Protein AF-A0A1I6HK24-F1 (afdb_monomer_lite)

InterPro domains:
  IPR002372 Pyrrolo-quinoline quinone repeat domain [PF13360] (393-493)
  IPR002711 HNH endonuclease [PF01844] (60-104)
  IPR003615 HNH nuclease [SM00507] (47-101)
  IPR003615 HNH nuclease [cd00085] (49-104)
  IPR011047 Quinoprotein alcohol dehydrogenase-like superfamily [SSF50998] (339-659)
  IPR015943 WD40/YVTN repeat-like-containing domain superfamily [G3DSA:2.130.10.10] (363-696)

Structure (mmCIF, N/CA/C/O backbone):
data_AF-A0A1I6HK24-F1
#
_entry.id   AF-A0A1I6HK24-F1
#
loop_
_atom_site.group_PDB
_atom_site.id
_atom_site.type_symbol
_atom_site.label_atom_id
_atom_site.label_alt_id
_atom_site.label_comp_id
_atom_site.label_asym_id
_atom_site.label_entity_id
_atom_site.label_seq_id
_atom_site.pdbx_PDB_ins_code
_atom_site.Cartn_x
_atom_site.Cartn_y
_atom_site.Cartn_z
_atom_site.occupancy
_atom_site.B_iso_or_equiv
_atom_site.auth_seq_id
_atom_site.auth_comp_id
_atom_site.auth_asym_id
_atom_site.auth_atom_id
_atom_site.pdbx_PDB_model_num
ATOM 1 N N . MET A 1 1 ? 32.556 13.280 15.235 1.00 38.75 1 MET A N 1
ATOM 2 C CA . MET A 1 1 ? 32.921 13.096 13.817 1.00 38.75 1 MET A CA 1
ATOM 3 C C . MET A 1 1 ? 31.851 12.206 13.215 1.00 38.75 1 MET A C 1
ATOM 5 O O . MET A 1 1 ? 32.001 10.995 13.253 1.00 38.75 1 MET A O 1
ATOM 9 N N . SER A 1 2 ? 30.730 12.803 12.807 1.00 41.81 2 SER A N 1
ATOM 10 C CA . SER A 1 2 ? 29.694 12.117 12.034 1.00 41.81 2 SER A CA 1
ATOM 11 C C . SER A 1 2 ? 29.992 12.469 10.587 1.00 41.81 2 SER A C 1
ATOM 13 O O . SER A 1 2 ? 29.823 13.620 10.203 1.00 41.81 2 SER A O 1
ATOM 15 N N . SER A 1 3 ? 30.622 11.558 9.852 1.00 41.31 3 SER A N 1
ATOM 16 C CA . SER A 1 3 ? 30.667 11.678 8.400 1.00 41.31 3 SER A CA 1
ATOM 17 C C . SER A 1 3 ? 29.334 11.144 7.905 1.00 41.31 3 SER A C 1
ATOM 19 O O . SER A 1 3 ? 29.096 9.944 8.071 1.00 41.31 3 SER A O 1
ATOM 21 N N . ASP A 1 4 ? 28.499 12.011 7.343 1.00 44.56 4 ASP A N 1
ATOM 22 C CA . ASP A 1 4 ? 27.386 11.606 6.490 1.00 44.56 4 ASP A CA 1
ATOM 23 C C . ASP A 1 4 ? 27.971 10.748 5.370 1.00 44.56 4 ASP A C 1
ATOM 25 O O . ASP A 1 4 ? 28.562 11.240 4.410 1.00 44.56 4 ASP A O 1
ATOM 29 N N . LYS A 1 5 ? 27.937 9.430 5.564 1.00 54.53 5 LYS A N 1
ATOM 30 C CA . LYS A 1 5 ? 28.181 8.491 4.483 1.00 54.53 5 LYS A CA 1
ATOM 31 C C . LYS A 1 5 ? 26.878 8.456 3.715 1.00 54.53 5 LYS A C 1
ATOM 33 O O . LYS A 1 5 ? 25.937 7.799 4.152 1.00 54.53 5 LYS A O 1
ATOM 38 N N . THR A 1 6 ? 26.834 9.195 2.614 1.00 63.22 6 THR A N 1
ATOM 39 C CA . THR A 1 6 ? 25.841 8.982 1.567 1.00 63.22 6 THR A CA 1
ATOM 40 C C . THR A 1 6 ? 25.794 7.482 1.279 1.00 63.22 6 THR A C 1
ATOM 42 O O . THR A 1 6 ? 26.820 6.852 1.010 1.00 63.22 6 THR A O 1
ATOM 45 N N . THR A 1 7 ? 24.629 6.872 1.474 1.00 72.50 7 THR A N 1
ATOM 46 C CA . THR A 1 7 ? 24.401 5.469 1.130 1.00 72.50 7 THR A CA 1
ATOM 47 C C . THR A 1 7 ? 24.566 5.332 -0.375 1.00 72.50 7 THR A C 1
ATOM 49 O O . THR A 1 7 ? 23.812 5.965 -1.109 1.00 72.50 7 THR A O 1
ATOM 52 N N . SER A 1 8 ? 25.547 4.543 -0.824 1.00 82.69 8 SER A N 1
ATOM 53 C CA . SER A 1 8 ? 25.765 4.307 -2.252 1.00 82.69 8 SER A CA 1
ATOM 54 C C . SER A 1 8 ? 24.477 3.806 -2.901 1.00 82.69 8 SER A C 1
ATOM 56 O O . SER A 1 8 ? 23.829 2.888 -2.376 1.00 82.69 8 SER A O 1
ATOM 58 N N . THR A 1 9 ? 24.125 4.395 -4.037 1.00 83.06 9 THR A N 1
ATOM 59 C CA . THR A 1 9 ? 22.970 3.987 -4.838 1.00 83.06 9 THR A CA 1
ATOM 60 C C . THR A 1 9 ? 23.156 2.559 -5.351 1.00 83.06 9 THR A C 1
ATOM 62 O O . THR A 1 9 ? 24.276 2.056 -5.481 1.00 83.06 9 THR A O 1
ATOM 65 N N . THR A 1 10 ? 22.055 1.889 -5.693 1.00 84.75 10 THR A N 1
ATOM 66 C CA . THR A 1 10 ? 22.100 0.548 -6.292 1.00 84.75 10 THR A CA 1
ATOM 67 C C . THR A 1 10 ? 22.996 0.515 -7.533 1.00 84.75 10 THR A C 1
ATOM 69 O O . THR A 1 10 ? 23.810 -0.394 -7.676 1.00 84.75 10 THR A O 1
ATOM 72 N N . ARG A 1 11 ? 22.910 1.536 -8.396 1.00 82.81 11 ARG A N 1
ATOM 73 C CA . ARG A 1 11 ? 23.740 1.664 -9.602 1.00 82.81 11 ARG A CA 1
ATOM 74 C C . ARG A 1 11 ? 25.231 1.732 -9.277 1.00 82.81 11 ARG A C 1
ATOM 76 O O . ARG A 1 11 ? 26.012 0.979 -9.855 1.00 82.81 11 ARG A O 1
ATOM 83 N N . GLU A 1 12 ? 25.617 2.575 -8.320 1.00 90.19 12 GLU A N 1
ATOM 84 C CA . GLU A 1 12 ? 27.010 2.666 -7.870 1.00 90.19 12 GLU A CA 1
ATOM 85 C C . GLU A 1 12 ? 27.517 1.320 -7.343 1.00 90.19 12 GLU A C 1
ATOM 87 O O . GLU A 1 12 ? 28.679 0.980 -7.556 1.00 90.19 12 GLU A O 1
ATOM 92 N N . MET A 1 13 ? 26.653 0.522 -6.706 1.00 95.38 13 MET A N 1
ATOM 93 C CA . MET A 1 13 ? 27.014 -0.823 -6.257 1.00 95.38 13 MET A CA 1
ATOM 94 C C . MET A 1 13 ? 27.234 -1.801 -7.415 1.00 95.38 13 MET A C 1
ATOM 96 O O . MET A 1 13 ? 28.212 -2.548 -7.376 1.00 95.38 13 MET A O 1
ATOM 100 N N . TYR A 1 14 ? 26.399 -1.777 -8.461 1.00 94.81 14 TYR A N 1
ATOM 101 C CA . TYR A 1 14 ? 26.640 -2.583 -9.667 1.00 94.81 14 TYR A CA 1
ATOM 102 C C . TYR A 1 14 ? 27.992 -2.249 -10.302 1.00 94.81 14 TYR A C 1
ATOM 104 O O . TYR A 1 14 ? 28.793 -3.147 -10.564 1.00 94.81 14 TYR A O 1
ATOM 112 N N . GLU A 1 15 ? 28.269 -0.959 -10.500 1.00 95.44 15 GLU A N 1
ATOM 113 C CA . GLU A 1 15 ? 29.504 -0.486 -11.129 1.00 95.44 15 GLU A CA 1
ATOM 114 C C . GLU A 1 15 ? 30.736 -0.802 -10.270 1.00 95.44 15 GLU A C 1
ATOM 116 O O . GLU A 1 15 ? 31.732 -1.332 -10.769 1.00 95.44 15 GLU A O 1
ATOM 121 N N . LYS A 1 16 ? 30.663 -0.534 -8.962 1.00 96.75 16 LYS A N 1
ATOM 122 C CA . LYS A 1 16 ? 31.765 -0.752 -8.018 1.00 96.75 16 LYS A CA 1
ATOM 123 C C . LYS A 1 16 ? 32.178 -2.219 -7.915 1.00 96.75 16 LYS A C 1
ATOM 125 O O . LYS A 1 16 ? 33.372 -2.501 -7.809 1.00 96.75 16 LYS A O 1
ATOM 130 N N . TYR A 1 17 ? 31.209 -3.129 -7.910 1.00 97.31 17 TYR A N 1
ATOM 131 C CA . TYR A 1 17 ? 31.448 -4.564 -7.759 1.00 97.31 17 TYR A CA 1
ATOM 132 C C . TYR A 1 17 ? 31.538 -5.308 -9.098 1.00 97.31 17 TYR A C 1
ATOM 134 O O . TYR A 1 17 ? 31.796 -6.507 -9.105 1.00 97.31 17 TYR A O 1
ATOM 142 N N . GLY A 1 18 ? 31.371 -4.616 -10.232 1.00 97.56 18 GLY A N 1
ATOM 143 C CA . GLY A 1 18 ? 31.425 -5.231 -11.560 1.00 97.56 18 GLY A CA 1
ATOM 144 C C . GLY A 1 18 ? 30.325 -6.271 -11.787 1.00 97.56 18 GLY A C 1
ATOM 145 O O . GLY A 1 18 ? 30.559 -7.262 -12.477 1.00 97.56 18 GLY A O 1
ATOM 146 N N . ILE A 1 19 ? 29.153 -6.062 -11.182 1.00 97.94 19 ILE A N 1
ATOM 147 C CA . ILE A 1 19 ? 28.015 -6.982 -11.258 1.00 97.94 19 ILE A CA 1
ATOM 148 C C . ILE A 1 19 ? 27.370 -6.858 -12.639 1.00 97.94 19 ILE A C 1
ATOM 150 O O . ILE A 1 19 ? 27.047 -5.759 -13.094 1.00 97.94 19 ILE A O 1
ATOM 154 N N . ASP A 1 20 ? 27.161 -7.988 -13.308 1.00 97.31 20 ASP A N 1
ATOM 155 C CA . ASP A 1 20 ? 26.612 -8.021 -14.661 1.00 97.31 20 ASP A CA 1
ATOM 156 C C . ASP A 1 20 ? 25.086 -8.150 -14.601 1.00 97.31 20 ASP A C 1
ATOM 158 O O . ASP A 1 20 ? 24.536 -9.216 -14.303 1.00 97.31 20 ASP A O 1
ATOM 162 N N . ARG A 1 21 ? 24.396 -7.044 -14.906 1.00 94.44 21 ARG A N 1
ATOM 163 C CA . ARG A 1 21 ? 22.928 -6.933 -14.859 1.00 94.44 21 ARG A CA 1
ATOM 164 C C . ARG A 1 21 ? 22.213 -7.953 -15.734 1.00 94.44 21 ARG A C 1
ATOM 166 O O . ARG A 1 21 ? 21.076 -8.307 -15.437 1.00 94.44 21 ARG A O 1
ATOM 173 N N . LYS A 1 22 ? 22.867 -8.515 -16.758 1.00 94.69 22 LYS A N 1
ATOM 174 C CA . LYS A 1 22 ? 22.241 -9.571 -17.566 1.00 94.69 22 LYS A CA 1
ATOM 175 C C . LYS A 1 22 ? 21.863 -10.791 -16.724 1.00 94.69 22 LYS A C 1
ATOM 177 O O . LYS A 1 22 ? 20.957 -11.520 -17.103 1.00 94.69 22 LYS A O 1
ATOM 182 N N . TYR A 1 23 ? 22.531 -11.023 -15.593 1.00 97.25 23 TYR A N 1
ATOM 183 C CA . TYR A 1 23 ? 22.216 -12.129 -14.691 1.00 97.25 23 TYR A CA 1
ATOM 184 C C . TYR A 1 23 ? 21.191 -11.776 -13.606 1.00 97.25 23 TYR A C 1
ATOM 186 O O . TYR A 1 23 ? 20.927 -12.603 -12.735 1.00 97.25 23 TYR A O 1
ATOM 194 N N . ASP A 1 24 ? 20.591 -10.582 -13.652 1.00 93.81 24 ASP A N 1
ATOM 195 C CA . ASP A 1 24 ? 19.497 -10.209 -12.752 1.00 93.81 24 ASP A CA 1
ATOM 196 C C . ASP A 1 24 ? 18.266 -11.079 -13.016 1.00 93.81 24 ASP A C 1
ATOM 198 O O . ASP A 1 24 ? 17.613 -11.537 -12.079 1.00 93.81 24 ASP A O 1
ATOM 202 N N . HIS A 1 25 ? 17.976 -11.379 -14.283 1.00 90.88 25 HIS A N 1
ATOM 203 C CA . HIS A 1 25 ? 16.864 -12.251 -14.630 1.00 90.88 25 HIS A CA 1
ATOM 204 C C . HIS A 1 25 ? 17.245 -13.737 -14.455 1.00 90.88 25 HIS A C 1
ATOM 206 O O . HIS A 1 25 ? 18.219 -14.186 -15.071 1.00 90.88 25 HIS A O 1
ATOM 212 N N . PRO A 1 26 ? 16.477 -14.543 -13.689 1.00 92.94 26 PRO A N 1
ATOM 213 C CA . PRO A 1 26 ? 16.811 -15.947 -13.423 1.00 92.94 26 PRO A CA 1
ATOM 214 C C . PRO A 1 26 ? 16.977 -16.814 -14.678 1.00 92.94 26 PRO A C 1
ATOM 216 O O . PRO A 1 26 ? 17.779 -17.740 -14.678 1.00 92.94 26 PRO A O 1
ATOM 219 N N . SER A 1 27 ? 16.283 -16.501 -15.780 1.00 91.88 27 SER A N 1
ATOM 220 C CA . SER A 1 27 ? 16.412 -17.247 -17.048 1.00 91.88 27 SER A CA 1
ATOM 221 C C . SER A 1 27 ? 17.799 -17.161 -17.692 1.00 91.88 27 SER A C 1
ATOM 223 O O . SER A 1 27 ? 18.120 -17.972 -18.556 1.00 91.88 27 SER A O 1
ATOM 225 N N . ASN A 1 28 ? 18.607 -16.170 -17.310 1.00 94.19 28 ASN A N 1
ATOM 226 C CA . ASN A 1 28 ? 19.962 -15.980 -17.831 1.00 94.19 28 ASN A CA 1
ATOM 227 C C . ASN A 1 28 ? 21.007 -16.743 -16.999 1.00 94.19 28 ASN A C 1
ATOM 229 O O . ASN A 1 28 ? 22.201 -16.744 -17.325 1.00 94.19 28 ASN A O 1
ATOM 233 N N . VAL A 1 29 ? 20.551 -17.416 -15.941 1.00 95.62 29 VAL A N 1
ATOM 234 C CA . VAL A 1 29 ? 21.334 -18.320 -15.110 1.00 95.62 29 VAL A CA 1
ATOM 235 C C . VAL A 1 29 ? 21.006 -19.758 -15.516 1.00 95.62 29 VAL A C 1
ATOM 237 O O . VAL A 1 29 ? 19.861 -20.193 -15.556 1.00 95.62 29 VAL A O 1
ATOM 240 N N . SER A 1 30 ? 22.045 -20.507 -15.840 1.00 95.75 30 SER A N 1
ATOM 241 C CA . SER A 1 30 ? 22.017 -21.909 -16.244 1.00 95.75 30 SER A CA 1
ATOM 242 C C . SER A 1 30 ? 22.919 -22.722 -15.321 1.00 95.75 30 SER A C 1
ATOM 244 O O . SER A 1 30 ? 23.718 -22.174 -14.560 1.00 95.75 30 SER A O 1
ATOM 246 N N . GLU A 1 31 ? 22.828 -24.047 -15.392 1.00 96.81 31 GLU A N 1
ATOM 247 C CA . GLU A 1 31 ? 23.709 -24.926 -14.620 1.00 96.81 31 GLU A CA 1
ATOM 248 C C . GLU A 1 31 ? 25.193 -24.614 -14.895 1.00 96.81 31 GLU A C 1
ATOM 250 O O . GLU A 1 31 ? 25.964 -24.442 -13.953 1.00 96.81 31 GLU A O 1
ATOM 255 N N . GLU A 1 32 ? 25.566 -24.407 -16.164 1.00 96.44 32 GLU A N 1
ATOM 256 C CA . GLU A 1 32 ? 26.952 -24.190 -16.611 1.00 96.44 32 GLU A CA 1
ATOM 257 C C . GLU A 1 32 ? 27.569 -22.859 -16.156 1.00 96.44 32 GLU A C 1
ATOM 259 O O . GLU A 1 32 ? 28.786 -22.776 -15.983 1.00 96.44 32 GLU A O 1
ATOM 264 N N . ASN A 1 33 ? 26.756 -21.816 -15.967 1.00 95.12 33 ASN A N 1
ATOM 265 C CA . ASN A 1 33 ? 27.219 -20.470 -15.606 1.00 95.12 33 ASN A CA 1
ATOM 266 C C . ASN A 1 33 ? 26.710 -20.003 -14.235 1.00 95.12 33 ASN A C 1
ATOM 268 O O . ASN A 1 33 ? 26.765 -18.814 -13.946 1.00 95.12 33 ASN A O 1
ATOM 272 N N . SER A 1 34 ? 26.223 -20.909 -13.390 1.00 96.19 34 SER A N 1
ATOM 273 C CA . SER A 1 34 ? 25.788 -20.574 -12.032 1.00 96.19 34 SER A CA 1
ATOM 274 C C . SER A 1 34 ? 26.918 -20.711 -11.012 1.00 96.19 34 SER A C 1
ATOM 276 O O . SER A 1 34 ? 27.786 -21.574 -11.144 1.00 96.19 34 SER A O 1
ATOM 278 N N . HIS A 1 35 ? 26.887 -19.910 -9.944 1.00 95.44 35 HIS A N 1
ATOM 279 C CA . HIS A 1 35 ? 27.933 -19.905 -8.912 1.00 95.44 35 HIS A CA 1
ATOM 280 C C . HIS A 1 35 ? 28.159 -21.279 -8.254 1.00 95.44 35 HIS A C 1
ATOM 282 O O . HIS A 1 35 ? 29.291 -21.642 -7.944 1.00 95.44 35 HIS A O 1
ATOM 288 N N . PHE A 1 36 ? 27.085 -22.055 -8.064 1.00 93.81 36 PHE A N 1
ATOM 289 C CA . PHE A 1 36 ? 27.128 -23.388 -7.447 1.00 93.81 36 PHE A CA 1
ATOM 290 C C . PHE A 1 36 ? 26.954 -24.545 -8.443 1.00 93.81 36 PHE A C 1
ATOM 292 O O . PHE A 1 36 ? 26.869 -25.695 -8.015 1.00 93.81 36 PHE A O 1
ATOM 299 N N . GLY A 1 37 ? 26.876 -24.271 -9.748 1.00 94.50 37 GLY A N 1
ATOM 300 C CA . GLY A 1 37 ? 26.652 -25.307 -10.760 1.00 94.50 37 GLY A CA 1
ATOM 301 C C . GLY A 1 37 ? 25.265 -25.962 -10.694 1.00 94.50 37 GLY A C 1
ATOM 302 O O . GLY A 1 37 ? 25.154 -27.150 -10.960 1.00 94.50 37 GLY A O 1
ATOM 303 N N . ASN A 1 38 ? 24.227 -25.236 -10.265 1.00 94.12 38 ASN A N 1
ATOM 304 C CA . ASN A 1 38 ? 22.855 -25.745 -10.104 1.00 94.12 38 ASN A CA 1
ATOM 305 C C . ASN A 1 38 ? 21.768 -24.863 -10.750 1.00 94.12 38 ASN A C 1
ATOM 307 O O . ASN A 1 38 ? 20.586 -25.138 -10.571 1.00 94.12 38 ASN A O 1
ATOM 311 N N . GLY A 1 39 ? 22.150 -23.792 -11.452 1.00 92.94 39 GLY A N 1
ATOM 312 C CA . GLY A 1 39 ? 21.228 -22.880 -12.137 1.00 92.94 39 GLY A CA 1
ATOM 313 C C . GLY A 1 39 ? 20.501 -21.874 -11.241 1.00 92.94 39 GLY A C 1
ATOM 314 O O . GLY A 1 39 ? 19.745 -21.064 -11.755 1.00 92.94 39 GLY A O 1
ATOM 315 N N . ASN A 1 40 ? 20.733 -21.879 -9.923 1.00 92.81 40 ASN A N 1
ATOM 316 C CA . ASN A 1 40 ? 19.946 -21.060 -8.990 1.00 92.81 40 ASN A CA 1
ATOM 317 C C . ASN A 1 40 ? 20.579 -19.712 -8.639 1.00 92.81 40 ASN A C 1
ATOM 319 O O . ASN A 1 40 ? 19.908 -18.860 -8.065 1.00 92.81 40 ASN A O 1
ATOM 323 N N . TYR A 1 41 ? 21.874 -19.531 -8.902 1.00 96.06 41 TYR A N 1
ATOM 324 C CA . TYR A 1 41 ? 22.606 -18.332 -8.498 1.00 96.06 41 TYR A CA 1
ATOM 325 C C . TYR A 1 41 ? 23.523 -17.860 -9.620 1.00 96.06 41 TYR A C 1
ATOM 327 O O . TYR A 1 41 ? 24.247 -18.688 -10.178 1.00 96.06 41 TYR A O 1
ATOM 335 N N . PRO A 1 42 ? 23.536 -16.559 -9.933 1.00 97.38 42 PRO A N 1
ATOM 336 C CA . PRO A 1 42 ? 24.316 -16.015 -11.035 1.00 97.38 42 PRO A CA 1
ATOM 337 C C . PRO A 1 42 ? 25.826 -16.169 -10.782 1.00 97.38 42 PRO A C 1
ATOM 339 O O . PRO A 1 42 ? 26.239 -16.313 -9.631 1.00 97.38 42 PRO A O 1
ATOM 342 N N . PRO A 1 43 ? 26.680 -16.170 -11.819 1.00 97.62 43 PRO A N 1
ATOM 343 C CA . PRO A 1 43 ? 28.112 -16.452 -11.657 1.00 97.62 43 PRO A CA 1
ATOM 344 C C . PRO A 1 43 ? 28.835 -15.425 -10.769 1.00 97.62 43 PRO A C 1
ATOM 346 O O . PRO A 1 43 ? 29.806 -15.772 -10.096 1.00 97.62 43 PRO A O 1
ATOM 349 N N . ASP A 1 44 ? 28.326 -14.192 -10.724 1.00 97.81 44 ASP A N 1
ATOM 350 C CA . ASP A 1 44 ? 28.787 -13.054 -9.918 1.00 97.81 44 ASP A CA 1
ATOM 351 C C . ASP A 1 44 ? 28.121 -12.989 -8.523 1.00 97.81 44 ASP A C 1
ATOM 353 O O . ASP A 1 44 ? 28.120 -11.952 -7.859 1.00 97.81 44 ASP A O 1
ATOM 357 N N . TRP A 1 45 ? 27.554 -14.100 -8.029 1.00 97.62 45 TRP A N 1
ATOM 358 C CA . TRP A 1 45 ? 26.839 -14.138 -6.743 1.00 97.62 45 TRP A CA 1
ATOM 359 C C . TRP A 1 45 ? 27.669 -13.646 -5.550 1.00 97.62 45 TRP A C 1
ATOM 361 O O . TRP A 1 45 ? 27.121 -13.065 -4.615 1.00 97.62 45 TRP A O 1
ATOM 371 N N . THR A 1 46 ? 28.988 -13.864 -5.569 1.00 96.38 46 THR A N 1
ATOM 372 C CA . THR A 1 46 ? 29.877 -13.358 -4.510 1.00 96.38 46 THR A CA 1
ATOM 373 C C . THR A 1 46 ? 29.922 -11.833 -4.508 1.00 96.38 46 THR A C 1
ATOM 375 O O . THR A 1 46 ? 29.772 -11.238 -3.444 1.00 96.38 46 THR A O 1
ATOM 378 N N . ASP A 1 47 ? 30.034 -11.209 -5.679 1.00 97.44 47 ASP A N 1
ATOM 379 C CA . ASP A 1 47 ? 30.082 -9.753 -5.824 1.00 97.44 47 ASP A CA 1
ATOM 380 C C . ASP A 1 47 ? 28.751 -9.116 -5.410 1.00 97.44 47 ASP A C 1
ATOM 382 O O . ASP A 1 47 ? 28.733 -8.153 -4.643 1.00 97.44 47 ASP A O 1
ATOM 386 N N . ARG A 1 48 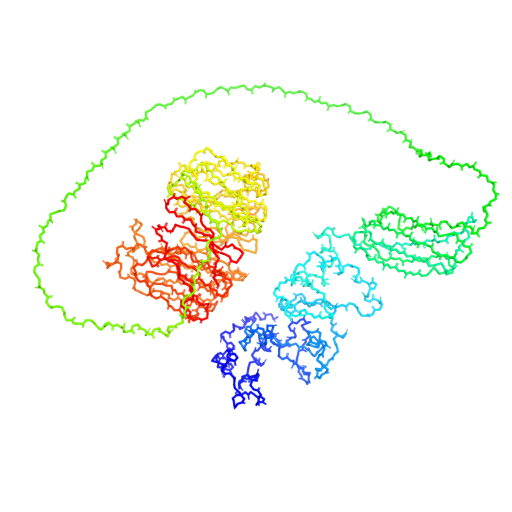? 27.623 -9.732 -5.794 1.00 98.00 48 ARG A N 1
ATOM 387 C CA . ARG A 1 48 ? 26.283 -9.333 -5.324 1.00 98.00 48 ARG A CA 1
ATOM 388 C C . ARG A 1 48 ? 26.167 -9.404 -3.803 1.00 98.00 48 ARG A C 1
ATOM 390 O O . ARG A 1 48 ? 25.658 -8.475 -3.181 1.00 98.00 48 ARG A O 1
ATOM 397 N N . ARG A 1 49 ? 26.666 -10.481 -3.185 1.00 96.25 49 ARG A N 1
ATOM 398 C CA . ARG A 1 49 ? 26.657 -10.661 -1.722 1.00 96.25 49 ARG A CA 1
ATOM 399 C C . ARG A 1 49 ? 27.381 -9.533 -0.998 1.00 96.25 49 ARG A C 1
ATOM 401 O O . ARG A 1 49 ? 26.847 -8.990 -0.029 1.00 96.25 49 ARG A O 1
ATOM 408 N N . GLU A 1 50 ? 28.579 -9.201 -1.466 1.00 95.62 50 GLU A N 1
ATOM 409 C CA . GLU A 1 50 ? 29.413 -8.152 -0.878 1.00 95.62 50 GLU A CA 1
ATOM 410 C C . GLU A 1 50 ? 28.830 -6.753 -1.127 1.00 95.62 50 GLU A C 1
ATOM 412 O O . GLU A 1 50 ? 28.833 -5.927 -0.215 1.00 95.62 50 GLU A O 1
ATOM 417 N N . ALA A 1 51 ? 28.248 -6.507 -2.305 1.00 96.44 51 ALA A N 1
ATOM 418 C CA . ALA A 1 51 ? 27.551 -5.262 -2.620 1.00 96.44 51 ALA A CA 1
ATOM 419 C C . ALA A 1 51 ? 26.366 -5.005 -1.680 1.00 96.44 51 ALA A C 1
ATOM 421 O O . ALA A 1 51 ? 26.263 -3.931 -1.085 1.00 96.44 51 ALA A O 1
ATOM 422 N N . VAL A 1 52 ? 25.507 -6.008 -1.471 1.00 96.31 52 VAL A N 1
ATOM 423 C CA . VAL A 1 52 ? 24.383 -5.912 -0.522 1.00 96.31 52 VAL A CA 1
ATOM 424 C C . VAL A 1 52 ? 24.896 -5.717 0.906 1.00 96.31 52 VAL A C 1
ATOM 426 O O . VAL A 1 52 ? 24.312 -4.961 1.682 1.00 96.31 52 VAL A O 1
ATOM 429 N N . LEU A 1 53 ? 26.005 -6.370 1.274 1.00 95.38 53 LEU A N 1
ATOM 430 C CA . LEU A 1 53 ? 26.576 -6.266 2.619 1.00 95.38 53 LEU A CA 1
ATOM 431 C C . LEU A 1 53 ? 27.058 -4.845 2.881 1.00 95.38 53 LEU A C 1
ATOM 433 O O . LEU A 1 53 ? 26.764 -4.285 3.938 1.00 95.38 53 LEU A O 1
ATOM 437 N N . GLU A 1 54 ? 27.767 -4.254 1.922 1.00 94.69 54 GLU A N 1
ATOM 438 C CA . GLU A 1 54 ? 28.210 -2.870 2.016 1.00 94.69 54 GLU A CA 1
ATOM 439 C C . GLU A 1 54 ? 27.024 -1.904 2.044 1.00 94.69 54 GLU A C 1
ATOM 441 O O . GLU A 1 54 ? 26.994 -1.019 2.901 1.00 94.69 54 GLU A O 1
ATOM 446 N N . HIS A 1 55 ? 26.020 -2.113 1.187 1.00 93.44 55 HIS A N 1
ATOM 447 C CA . HIS A 1 55 ? 24.824 -1.268 1.121 1.00 93.44 55 HIS A CA 1
ATOM 448 C C . HIS A 1 55 ? 24.086 -1.245 2.467 1.00 93.44 55 HIS A C 1
ATOM 450 O O . HIS A 1 55 ? 23.665 -0.197 2.954 1.00 93.44 55 HIS A O 1
ATOM 456 N N . GLN A 1 56 ? 24.039 -2.387 3.156 1.00 94.56 56 GLN A N 1
ATOM 457 C CA . GLN A 1 56 ? 23.440 -2.511 4.486 1.00 94.56 56 GLN A CA 1
ATOM 458 C C . GLN A 1 56 ? 24.383 -2.126 5.634 1.00 94.56 56 GLN A C 1
ATOM 460 O O . GLN A 1 56 ? 24.053 -2.347 6.805 1.00 94.56 56 GLN A O 1
ATOM 465 N N . ASN A 1 57 ? 25.538 -1.525 5.334 1.00 93.94 57 ASN A N 1
ATOM 466 C CA . ASN A 1 57 ? 26.572 -1.136 6.294 1.00 93.94 57 ASN A CA 1
ATOM 467 C C . ASN A 1 57 ? 27.065 -2.307 7.163 1.00 93.94 57 ASN A C 1
ATOM 469 O O . ASN A 1 57 ? 27.360 -2.137 8.350 1.00 93.94 57 ASN A O 1
ATOM 473 N N . GLY A 1 58 ? 27.129 -3.507 6.583 1.00 94.88 58 GLY A N 1
ATOM 474 C CA . GLY A 1 58 ? 27.568 -4.725 7.255 1.00 94.88 58 GLY A CA 1
ATOM 475 C C . GLY A 1 58 ? 26.626 -5.176 8.367 1.00 94.88 58 GLY A C 1
ATOM 476 O O . GLY A 1 58 ? 27.094 -5.711 9.370 1.00 94.88 58 GLY A O 1
ATOM 477 N N . ARG A 1 59 ? 25.319 -4.921 8.250 1.00 96.00 59 ARG A N 1
ATOM 478 C CA . ARG A 1 59 ? 24.323 -5.252 9.278 1.00 96.00 59 ARG A CA 1
ATOM 479 C C . ARG A 1 59 ? 23.185 -6.089 8.716 1.00 96.00 59 ARG A C 1
ATOM 481 O O . ARG A 1 59 ? 22.801 -5.926 7.566 1.00 96.00 59 ARG A O 1
ATOM 488 N N . CYS A 1 60 ? 22.615 -6.941 9.564 1.00 97.50 60 CYS A N 1
ATOM 489 C CA . CYS A 1 60 ? 21.419 -7.715 9.240 1.00 97.50 60 CYS A CA 1
ATOM 490 C C . CYS A 1 60 ? 20.263 -6.783 8.860 1.00 97.50 60 CYS A C 1
ATOM 492 O O . CYS A 1 60 ? 19.956 -5.861 9.618 1.00 97.50 60 CYS A O 1
ATOM 494 N N . ALA A 1 61 ? 19.594 -7.066 7.742 1.00 97.81 61 ALA A N 1
ATOM 495 C CA . ALA A 1 61 ? 18.456 -6.297 7.247 1.00 97.81 61 ALA A CA 1
ATOM 496 C C . ALA A 1 61 ? 17.341 -6.160 8.293 1.00 97.81 61 ALA A C 1
ATOM 498 O O . ALA A 1 61 ? 16.761 -5.094 8.425 1.00 97.81 61 ALA A O 1
ATOM 499 N N . ARG A 1 62 ? 17.094 -7.213 9.087 1.00 97.75 62 ARG A N 1
ATOM 500 C CA . ARG A 1 62 ? 16.006 -7.252 10.076 1.00 97.75 62 ARG A CA 1
ATOM 501 C C . ARG A 1 62 ? 16.401 -6.758 11.469 1.00 97.75 62 ARG A C 1
ATOM 503 O O . ARG A 1 62 ? 15.735 -5.914 12.052 1.00 97.75 62 ARG A O 1
ATOM 510 N N . CYS A 1 63 ? 17.450 -7.323 12.070 1.00 97.81 63 CYS A N 1
ATOM 511 C CA . CYS A 1 63 ? 17.785 -7.041 13.477 1.00 97.81 63 CYS A CA 1
ATOM 512 C C . CYS A 1 63 ? 18.947 -6.055 13.658 1.00 97.81 63 CYS A C 1
ATOM 514 O O . CYS A 1 63 ? 19.262 -5.680 14.787 1.00 97.81 63 CYS A O 1
ATOM 516 N N . ARG A 1 64 ? 19.599 -5.650 12.559 1.00 96.88 64 ARG A N 1
ATOM 517 C CA . ARG A 1 64 ? 20.731 -4.708 12.519 1.00 96.88 64 ARG A CA 1
ATOM 518 C C . ARG A 1 64 ? 21.962 -5.122 13.334 1.00 96.88 64 ARG A C 1
ATOM 520 O O . ARG A 1 64 ? 22.857 -4.296 13.539 1.00 96.88 64 ARG A O 1
ATOM 527 N N . ILE A 1 65 ? 22.049 -6.393 13.746 1.00 95.38 65 ILE A N 1
ATOM 528 C CA . ILE A 1 65 ? 23.280 -6.966 14.303 1.00 95.38 65 ILE A CA 1
ATOM 529 C C . ILE A 1 65 ? 24.399 -6.892 13.258 1.00 95.38 65 ILE A C 1
ATOM 531 O O . ILE A 1 65 ? 24.143 -7.052 12.062 1.00 95.38 65 ILE A O 1
ATOM 535 N N . SER A 1 66 ? 25.626 -6.623 13.708 1.00 95.19 66 SER A N 1
ATOM 536 C CA . SER A 1 66 ? 26.794 -6.588 12.826 1.00 95.19 66 SER A CA 1
ATOM 537 C C . SER A 1 66 ? 27.046 -7.969 12.228 1.00 95.19 66 SER A C 1
ATOM 539 O O . SER A 1 66 ? 27.122 -8.956 12.956 1.00 95.19 66 SER A O 1
ATOM 541 N N . LEU A 1 67 ? 27.219 -8.016 10.913 1.00 93.31 67 LEU A N 1
ATOM 542 C CA . LEU A 1 67 ? 27.572 -9.202 10.133 1.00 93.31 67 LEU A CA 1
ATOM 543 C C . LEU A 1 67 ? 29.093 -9.306 9.905 1.00 93.31 67 LEU A C 1
ATOM 545 O O . LEU A 1 67 ? 29.558 -10.089 9.086 1.00 93.31 67 LEU A O 1
ATOM 549 N N . SER A 1 68 ? 29.889 -8.500 10.614 1.00 83.62 68 SER A N 1
ATOM 550 C CA . SER A 1 68 ? 31.351 -8.499 10.516 1.00 83.62 68 SER A CA 1
ATOM 551 C C . SER A 1 68 ? 31.988 -9.714 11.211 1.00 83.62 68 SER A C 1
ATOM 553 O O . SER A 1 68 ? 31.741 -9.929 12.400 1.00 83.62 68 SER A O 1
ATOM 555 N N . GLY A 1 69 ? 32.902 -10.419 10.536 1.00 72.81 69 GLY A N 1
ATOM 556 C CA . GLY A 1 69 ? 33.772 -11.449 11.130 1.00 72.81 69 GLY A CA 1
ATOM 557 C C . GLY A 1 69 ? 33.553 -12.854 10.561 1.00 72.81 69 GLY A C 1
ATOM 558 O O . GLY A 1 69 ? 33.110 -13.001 9.431 1.00 72.81 69 GLY A O 1
ATOM 559 N N . GLU A 1 70 ? 33.865 -13.888 11.353 1.00 56.09 70 GLU A N 1
ATOM 560 C CA . GLU A 1 70 ? 33.598 -15.308 11.035 1.00 56.09 70 GLU A CA 1
ATOM 561 C C . GLU A 1 70 ? 32.100 -15.680 11.110 1.00 56.09 70 GLU A C 1
ATOM 563 O O . GLU A 1 70 ? 31.737 -16.838 10.918 1.00 56.09 70 GLU A O 1
ATOM 568 N N . TYR A 1 71 ? 31.218 -14.721 11.415 1.00 57.47 71 TYR A N 1
ATOM 569 C CA . TYR A 1 71 ? 29.780 -14.961 11.459 1.00 57.47 71 TYR A CA 1
ATOM 570 C C . TYR A 1 71 ? 29.238 -15.125 10.038 1.00 57.47 71 TYR A C 1
ATOM 572 O O . TYR A 1 71 ? 29.256 -14.190 9.239 1.00 57.47 71 TYR A O 1
ATOM 580 N N . TYR A 1 72 ? 28.741 -16.325 9.741 1.00 80.00 72 TYR A N 1
ATOM 581 C CA . TYR A 1 72 ? 28.040 -16.632 8.501 1.00 80.00 72 TYR A CA 1
ATOM 582 C C . TYR A 1 72 ? 26.811 -15.723 8.367 1.00 80.00 72 TYR A C 1
ATOM 584 O O . TYR A 1 72 ? 25.857 -15.815 9.143 1.00 80.00 72 TYR A O 1
ATOM 592 N N . PHE A 1 73 ? 26.849 -14.819 7.391 1.00 92.00 73 PHE A N 1
ATOM 593 C CA . PHE A 1 73 ? 25.670 -14.104 6.922 1.00 92.00 73 PHE A CA 1
ATOM 594 C C . PHE A 1 73 ? 25.159 -14.759 5.646 1.00 92.00 73 PHE A C 1
ATOM 596 O O . PHE A 1 73 ? 25.933 -15.292 4.846 1.00 92.00 73 PHE A O 1
ATOM 603 N N . ASN A 1 74 ? 23.850 -14.683 5.446 1.00 93.56 74 ASN A N 1
ATOM 604 C CA . ASN A 1 74 ? 23.197 -15.239 4.275 1.00 93.56 74 ASN A CA 1
ATOM 605 C C . ASN A 1 74 ? 22.600 -14.105 3.453 1.00 93.56 74 ASN A C 1
ATOM 607 O O . ASN A 1 74 ? 21.824 -13.308 3.980 1.00 93.56 74 ASN A O 1
ATOM 611 N N . CYS A 1 75 ? 22.955 -14.054 2.171 1.00 95.94 75 CYS A N 1
ATOM 612 C CA . CYS A 1 75 ? 22.222 -13.233 1.219 1.00 95.94 75 CYS A CA 1
ATOM 613 C C . CYS A 1 75 ? 20.946 -13.966 0.840 1.00 95.94 75 CYS A C 1
ATOM 615 O O . CYS A 1 75 ? 20.974 -15.142 0.469 1.00 95.94 75 CYS A O 1
ATOM 617 N N . HIS A 1 76 ? 19.845 -13.258 0.984 1.00 97.00 76 HIS A N 1
ATOM 618 C CA . HIS A 1 76 ? 18.500 -13.750 0.858 1.00 97.00 76 HIS A CA 1
ATOM 619 C C . HIS A 1 76 ? 17.774 -12.932 -0.207 1.00 97.00 76 HIS A C 1
ATOM 621 O O . HIS A 1 76 ? 17.875 -11.706 -0.244 1.00 97.00 76 HIS A O 1
ATOM 627 N N . HIS A 1 77 ? 17.042 -13.623 -1.073 1.00 97.62 77 HIS A N 1
ATOM 628 C CA . HIS A 1 77 ? 16.099 -13.000 -1.988 1.00 97.62 77 HIS A CA 1
ATOM 629 C C . HIS A 1 77 ? 14.847 -12.589 -1.229 1.00 97.62 77 HIS A C 1
ATOM 631 O O . HIS A 1 77 ? 14.152 -13.470 -0.735 1.00 97.62 77 HIS A O 1
ATOM 637 N N . TYR A 1 78 ? 14.542 -11.292 -1.183 1.00 95.31 78 TYR A N 1
ATOM 638 C CA . TYR A 1 78 ? 13.304 -10.787 -0.592 1.00 95.31 78 TYR A CA 1
ATOM 639 C C . TYR A 1 78 ? 12.083 -11.460 -1.231 1.00 95.31 78 TYR A C 1
ATOM 641 O O . TYR A 1 78 ? 11.377 -12.207 -0.561 1.00 95.31 78 TYR A O 1
ATOM 649 N N . ARG A 1 79 ? 11.875 -11.267 -2.538 1.00 94.69 79 ARG A N 1
ATOM 650 C CA . ARG A 1 79 ? 10.937 -12.067 -3.324 1.00 94.69 79 ARG A CA 1
ATOM 651 C C . ARG A 1 79 ? 11.670 -13.327 -3.784 1.00 94.69 79 ARG A C 1
ATOM 653 O O . ARG A 1 79 ? 12.660 -13.202 -4.511 1.00 94.69 79 ARG A O 1
ATOM 660 N N . PRO A 1 80 ? 11.222 -14.537 -3.417 1.00 95.94 80 PRO A N 1
ATOM 661 C CA . PRO A 1 80 ? 11.884 -15.770 -3.826 1.00 95.94 80 PRO A CA 1
ATOM 662 C C . PRO A 1 80 ? 11.902 -15.940 -5.348 1.00 95.94 80 PRO A C 1
ATOM 664 O O . PRO A 1 80 ? 10.936 -15.600 -6.030 1.00 95.94 80 PRO A O 1
ATOM 667 N N . VAL A 1 81 ? 12.952 -16.568 -5.886 1.00 94.44 81 VAL A N 1
ATOM 668 C CA . VAL A 1 81 ? 13.056 -16.876 -7.328 1.00 94.44 81 VAL A CA 1
ATOM 669 C C . VAL A 1 81 ? 11.868 -17.717 -7.820 1.00 94.44 81 VAL A C 1
ATOM 671 O O . VAL A 1 81 ? 11.341 -17.481 -8.901 1.00 94.44 81 VAL A O 1
ATOM 674 N N . SER A 1 82 ? 11.361 -18.636 -6.990 1.00 93.19 82 SER A N 1
ATOM 675 C CA . SER A 1 82 ? 10.167 -19.451 -7.283 1.00 93.19 82 SER A CA 1
ATOM 676 C C . SER A 1 82 ? 8.863 -18.649 -7.398 1.00 93.19 82 SER A C 1
ATOM 678 O O . SER A 1 82 ? 7.843 -19.188 -7.828 1.00 93.19 82 SER A O 1
ATOM 680 N N . LYS A 1 83 ? 8.884 -17.376 -7.000 1.00 90.44 83 LYS A N 1
ATOM 681 C CA . LYS A 1 83 ? 7.791 -16.405 -7.096 1.00 90.44 83 LYS A CA 1
ATOM 682 C C . LYS A 1 83 ? 8.182 -15.237 -8.005 1.00 90.44 83 LYS A C 1
ATOM 684 O O . LYS A 1 83 ? 7.816 -14.100 -7.736 1.00 90.44 83 LYS A O 1
ATOM 689 N N . ASN A 1 84 ? 8.942 -15.523 -9.065 1.00 90.00 84 ASN A N 1
ATOM 690 C CA . ASN A 1 84 ? 9.431 -14.547 -10.046 1.00 90.00 84 ASN A CA 1
ATOM 691 C C . ASN A 1 84 ? 10.347 -13.462 -9.445 1.00 90.00 84 ASN A C 1
ATOM 693 O O . ASN A 1 84 ? 10.433 -12.349 -9.959 1.00 90.00 84 ASN A O 1
ATOM 697 N N . GLY A 1 85 ? 11.034 -13.768 -8.343 1.00 92.38 85 GLY A N 1
ATOM 698 C CA . GLY A 1 85 ? 12.080 -12.912 -7.795 1.00 92.38 85 GLY A CA 1
ATOM 699 C C . GLY A 1 85 ? 13.335 -12.898 -8.666 1.00 92.38 85 GLY A C 1
ATOM 700 O O . GLY A 1 85 ? 13.775 -13.939 -9.151 1.00 92.38 85 GLY A O 1
ATOM 701 N N . GLN A 1 86 ? 13.935 -11.722 -8.834 1.00 94.19 86 GLN A N 1
ATOM 702 C CA . GLN A 1 86 ? 15.163 -11.526 -9.611 1.00 94.19 86 GLN A CA 1
ATOM 703 C C . GLN A 1 86 ? 16.421 -11.634 -8.734 1.00 94.19 86 GLN A C 1
ATOM 705 O O . GLN A 1 86 ? 16.349 -11.535 -7.511 1.00 94.19 86 GLN A O 1
ATOM 710 N N . HIS A 1 87 ? 17.596 -11.802 -9.338 1.00 97.12 87 HIS A N 1
ATOM 711 C CA . HIS A 1 87 ? 18.894 -11.711 -8.659 1.00 97.12 87 HIS A CA 1
ATOM 712 C C . HIS A 1 87 ? 19.411 -10.273 -8.533 1.00 97.12 87 HIS A C 1
ATOM 714 O O . HIS A 1 87 ? 20.553 -10.083 -8.106 1.00 97.12 87 HIS A O 1
ATOM 720 N N . SER A 1 88 ? 18.612 -9.274 -8.917 1.00 95.75 88 SER A N 1
ATOM 721 C CA . SER A 1 88 ? 18.982 -7.864 -8.832 1.00 95.75 88 SER A CA 1
ATOM 722 C C . SER A 1 88 ? 19.313 -7.452 -7.397 1.00 95.75 88 SER A C 1
ATOM 724 O O . SER A 1 88 ? 18.730 -7.968 -6.443 1.00 95.75 88 SER A O 1
ATOM 726 N N . LEU A 1 89 ? 20.227 -6.494 -7.218 1.00 96.75 89 LEU A N 1
ATOM 727 C CA . LEU A 1 89 ? 20.589 -5.995 -5.883 1.00 96.75 89 LEU A CA 1
ATOM 728 C C . LEU A 1 89 ? 19.373 -5.466 -5.107 1.00 96.75 89 LEU A C 1
ATOM 730 O O . LEU A 1 89 ? 19.305 -5.631 -3.892 1.00 96.75 89 LEU A O 1
ATOM 734 N N . SER A 1 90 ? 18.388 -4.898 -5.809 1.00 93.31 90 SER A N 1
ATOM 735 C CA . SER A 1 90 ? 17.134 -4.435 -5.216 1.00 93.31 90 SER A CA 1
ATOM 736 C C . SER A 1 90 ? 16.251 -5.564 -4.692 1.00 93.31 90 SER A C 1
ATOM 738 O O . SER A 1 90 ? 15.377 -5.277 -3.892 1.00 93.31 90 SER A O 1
ATOM 740 N N . ASN A 1 91 ? 16.460 -6.830 -5.063 1.00 96.81 91 ASN A N 1
ATOM 741 C CA . ASN A 1 91 ? 15.736 -7.977 -4.501 1.00 96.81 91 ASN A CA 1
ATOM 742 C C . ASN A 1 91 ? 16.568 -8.768 -3.474 1.00 96.81 91 ASN A C 1
ATOM 744 O O . ASN A 1 91 ? 16.132 -9.815 -2.997 1.00 96.81 91 ASN A O 1
ATOM 748 N N . LEU A 1 92 ? 17.771 -8.304 -3.132 1.00 97.75 92 LEU A N 1
ATOM 749 C CA . LEU A 1 92 ? 18.681 -9.010 -2.237 1.00 97.75 92 LEU A CA 1
ATOM 750 C C . LEU A 1 92 ? 18.862 -8.272 -0.909 1.00 97.75 92 LEU A C 1
ATOM 752 O O . LEU A 1 92 ? 18.970 -7.049 -0.855 1.00 97.75 92 LEU A O 1
ATOM 756 N N . VAL A 1 93 ? 18.943 -9.041 0.174 1.00 97.88 93 VAL A N 1
ATOM 757 C CA . VAL A 1 93 ? 19.218 -8.557 1.531 1.00 97.88 93 VAL A CA 1
ATOM 758 C C . VAL A 1 93 ? 20.151 -9.522 2.255 1.00 97.88 93 VAL A C 1
ATOM 760 O O . VAL A 1 93 ? 20.077 -10.728 2.053 1.00 97.88 93 VAL A O 1
ATOM 763 N N . ASN A 1 94 ? 21.013 -9.034 3.144 1.00 97.44 94 ASN A N 1
ATOM 764 C CA . ASN A 1 94 ? 21.799 -9.884 4.032 1.00 97.44 94 ASN A CA 1
ATOM 765 C C . ASN A 1 94 ? 21.138 -10.023 5.404 1.00 97.44 94 ASN A C 1
ATOM 767 O O . ASN A 1 94 ? 20.767 -9.046 6.059 1.00 97.44 94 ASN A O 1
ATOM 771 N N . LEU A 1 95 ? 21.045 -11.262 5.874 1.00 97.62 95 LEU A N 1
ATOM 772 C CA . LEU A 1 95 ? 20.477 -11.625 7.168 1.00 97.62 95 LEU A CA 1
ATOM 773 C C . LEU A 1 95 ? 21.514 -12.364 8.020 1.00 97.62 95 LEU A C 1
ATOM 775 O O . LEU A 1 95 ? 22.354 -13.109 7.505 1.00 97.62 95 LEU A O 1
ATOM 779 N N . CYS A 1 96 ? 21.442 -12.185 9.344 1.00 97.25 96 CYS A N 1
ATOM 780 C CA . CYS A 1 96 ? 22.128 -13.093 10.266 1.00 97.25 96 CYS A CA 1
ATOM 781 C C . CYS A 1 96 ? 21.470 -14.480 10.219 1.00 97.25 96 CYS A C 1
ATOM 783 O O . CYS A 1 96 ? 20.315 -14.596 9.806 1.00 97.25 96 CYS A O 1
ATOM 785 N N . ALA A 1 97 ? 22.186 -15.515 10.663 1.00 96.44 97 ALA A N 1
ATOM 786 C CA . ALA A 1 97 ? 21.704 -16.897 10.651 1.00 96.44 97 ALA A CA 1
ATOM 787 C C . ALA A 1 97 ? 20.302 -17.047 11.278 1.00 96.44 97 ALA A C 1
ATOM 789 O O . ALA A 1 97 ? 19.389 -17.539 10.623 1.00 96.44 97 ALA A O 1
ATOM 790 N N . ASP A 1 98 ? 20.080 -16.494 12.474 1.00 97.25 98 ASP A N 1
ATOM 791 C CA . ASP A 1 98 ? 18.791 -16.608 13.178 1.00 97.25 98 ASP A CA 1
ATOM 792 C C . ASP A 1 98 ? 17.645 -15.901 12.446 1.00 97.25 98 ASP A C 1
ATOM 794 O O . ASP A 1 98 ? 16.541 -16.434 12.346 1.00 97.25 98 ASP A O 1
ATOM 798 N N . CYS A 1 99 ? 17.893 -14.707 11.891 1.00 97.94 99 CYS A N 1
ATOM 799 C CA . CYS A 1 99 ? 16.880 -13.997 11.107 1.00 97.94 99 CYS A CA 1
ATOM 800 C C . CYS A 1 99 ? 16.622 -14.687 9.766 1.00 97.94 99 CYS A C 1
ATOM 802 O O . CYS A 1 99 ? 15.484 -14.704 9.323 1.00 97.94 99 CYS A O 1
ATOM 804 N N . HIS A 1 100 ? 17.630 -15.290 9.135 1.00 97.56 100 HIS A N 1
ATOM 805 C CA . HIS A 1 100 ? 17.427 -16.080 7.922 1.00 97.56 100 HIS A CA 1
ATOM 806 C C . HIS A 1 100 ? 16.589 -17.335 8.213 1.00 97.56 100 HIS A C 1
ATOM 808 O O . HIS A 1 100 ? 15.623 -17.611 7.502 1.00 97.56 100 HIS A O 1
ATOM 814 N N . LYS A 1 101 ? 16.893 -18.038 9.313 1.00 97.38 101 LYS A N 1
ATOM 815 C CA . LYS A 1 101 ? 16.118 -19.184 9.801 1.00 97.38 101 LYS A CA 1
ATOM 816 C C . LYS A 1 101 ? 14.686 -18.808 10.182 1.00 97.38 101 LYS A C 1
ATOM 818 O O . LYS A 1 101 ? 13.786 -19.622 10.021 1.00 97.38 101 LYS A O 1
ATOM 823 N N . LEU A 1 102 ? 14.459 -17.591 10.678 1.00 97.81 102 LEU A N 1
ATOM 824 C CA . LEU A 1 102 ? 13.120 -17.079 10.983 1.00 97.81 102 LEU A CA 1
ATOM 825 C C . LEU A 1 102 ? 12.228 -16.992 9.738 1.00 97.81 102 LEU A C 1
ATOM 827 O O . LEU A 1 102 ? 11.039 -17.304 9.828 1.00 97.81 102 LEU A O 1
ATOM 831 N N . ILE A 1 103 ? 12.797 -16.602 8.594 1.00 97.69 103 ILE A N 1
ATOM 832 C CA . ILE A 1 103 ? 12.055 -16.528 7.329 1.00 97.69 103 ILE A CA 1
ATOM 833 C C . ILE A 1 103 ? 11.808 -17.935 6.760 1.00 97.69 103 ILE A C 1
ATOM 835 O O . ILE A 1 103 ? 10.730 -18.209 6.244 1.00 97.69 103 ILE A O 1
ATOM 839 N N . HIS A 1 104 ? 12.767 -18.852 6.938 1.00 96.62 104 HIS A N 1
ATOM 840 C CA . HIS A 1 104 ? 12.721 -20.238 6.438 1.00 96.62 104 HIS A CA 1
ATOM 841 C C . HIS A 1 104 ? 12.783 -21.268 7.579 1.00 96.62 104 HIS A C 1
ATOM 843 O O . HIS A 1 104 ? 13.766 -22.014 7.696 1.00 96.62 104 HIS A O 1
ATOM 849 N N . PRO A 1 105 ? 11.769 -21.324 8.466 1.00 96.56 105 PRO A N 1
ATOM 850 C CA . PRO A 1 105 ? 11.806 -22.184 9.651 1.00 96.56 105 PRO A CA 1
ATOM 851 C C . PRO A 1 105 ? 11.780 -23.682 9.311 1.00 96.56 105 PRO A C 1
ATOM 853 O O . PRO A 1 105 ? 12.187 -24.505 10.131 1.00 96.56 105 PRO A O 1
ATOM 856 N N . ASP A 1 106 ? 11.300 -24.034 8.121 1.00 95.62 106 ASP A N 1
ATOM 857 C CA . ASP A 1 106 ? 11.116 -25.386 7.597 1.00 95.62 106 ASP A CA 1
ATOM 858 C C . ASP A 1 106 ? 12.345 -25.937 6.853 1.00 95.62 106 ASP A C 1
ATOM 860 O O . ASP A 1 106 ? 12.426 -27.140 6.600 1.00 95.62 106 ASP A O 1
ATOM 864 N N . VAL A 1 107 ? 13.344 -25.102 6.552 1.00 94.69 107 VAL A N 1
ATOM 865 C CA . VAL A 1 107 ? 14.569 -25.549 5.877 1.00 94.69 107 VAL A CA 1
ATOM 866 C C . VAL A 1 107 ? 15.582 -26.040 6.913 1.00 94.69 107 VAL A C 1
ATOM 868 O O . VAL A 1 107 ? 16.308 -25.254 7.522 1.00 94.69 107 VAL A O 1
ATOM 871 N N . GLU A 1 108 ? 15.647 -27.358 7.125 1.00 93.81 108 GLU A N 1
ATOM 872 C CA . GLU A 1 108 ? 16.468 -27.996 8.173 1.00 93.81 108 GLU A CA 1
ATOM 873 C C . GLU A 1 108 ? 17.955 -27.607 8.117 1.00 93.81 108 GLU A C 1
ATOM 875 O O . GLU A 1 108 ? 18.544 -27.323 9.156 1.00 93.81 108 GLU A O 1
ATOM 880 N N . ASN A 1 109 ? 18.533 -27.512 6.916 1.00 92.56 109 ASN A N 1
ATOM 881 C CA . ASN A 1 109 ? 19.969 -27.282 6.700 1.00 92.56 109 ASN A CA 1
ATOM 882 C C . ASN A 1 109 ? 20.389 -25.799 6.690 1.00 92.56 109 ASN A C 1
ATOM 884 O O . ASN A 1 109 ? 21.475 -25.483 6.207 1.00 92.56 109 ASN A O 1
ATOM 888 N N . LEU A 1 110 ? 19.539 -24.887 7.170 1.00 92.81 110 LEU A N 1
ATOM 889 C CA . LEU A 1 110 ? 19.936 -23.498 7.408 1.00 92.81 110 LEU A CA 1
ATOM 890 C C . LEU A 1 110 ? 20.524 -23.334 8.806 1.00 92.81 110 LEU A C 1
ATOM 892 O O . LEU A 1 110 ? 19.916 -23.786 9.781 1.00 92.81 110 LEU A O 1
ATOM 896 N N . ASP A 1 111 ? 21.660 -22.641 8.871 1.00 94.12 111 ASP A N 1
ATOM 897 C CA . ASP A 1 111 ? 22.310 -22.232 10.114 1.00 94.12 111 ASP A CA 1
ATOM 898 C C . ASP A 1 111 ? 21.417 -21.309 10.959 1.00 94.12 111 ASP A C 1
ATOM 900 O O . ASP A 1 111 ? 20.577 -20.573 10.434 1.00 94.12 111 ASP A O 1
ATOM 904 N N . GLY A 1 112 ? 21.680 -21.286 12.269 1.00 94.62 112 GLY A N 1
ATOM 905 C CA . GLY A 1 112 ? 20.993 -20.431 13.238 1.00 94.62 112 GLY A CA 1
ATOM 906 C C . GLY A 1 112 ? 19.731 -21.056 13.826 1.00 94.62 112 GLY A C 1
ATOM 907 O O . GLY A 1 112 ? 19.295 -22.141 13.440 1.00 94.62 112 GLY A O 1
ATOM 908 N N . GLU A 1 113 ? 19.133 -20.348 14.775 1.00 96.50 113 GLU A N 1
ATOM 909 C CA . GLU A 1 113 ? 17.915 -20.758 15.466 1.00 96.50 113 GLU A CA 1
ATOM 910 C C . GLU A 1 113 ? 16.917 -19.604 15.436 1.00 96.50 113 GLU A C 1
ATOM 912 O O . GLU A 1 113 ? 17.126 -18.557 16.041 1.00 96.50 113 GLU A O 1
ATOM 917 N N . TRP A 1 114 ? 15.779 -19.783 14.760 1.00 97.00 114 TRP A N 1
ATOM 918 C CA . TRP A 1 114 ? 14.794 -18.702 14.625 1.00 97.00 114 TRP A CA 1
ATOM 919 C C . TRP A 1 114 ? 14.273 -18.184 15.974 1.00 97.00 114 TRP A C 1
ATOM 921 O O . TRP A 1 114 ? 13.833 -17.042 16.063 1.00 97.00 114 TRP A O 1
ATOM 931 N N . ARG A 1 115 ? 14.326 -19.012 17.026 1.00 96.56 115 ARG A N 1
ATOM 932 C CA . ARG A 1 115 ? 13.943 -18.641 18.398 1.00 96.56 115 ARG A CA 1
ATOM 933 C C . ARG A 1 115 ? 14.878 -17.598 19.007 1.00 96.56 115 ARG A C 1
ATOM 935 O O . ARG A 1 115 ? 14.430 -16.821 19.845 1.00 96.56 115 ARG A O 1
ATOM 942 N N . ASP A 1 116 ? 16.125 -17.562 18.548 1.00 96.81 116 ASP A N 1
ATOM 943 C CA . ASP A 1 116 ? 17.150 -16.629 19.010 1.00 96.81 116 ASP A CA 1
ATOM 944 C C . ASP A 1 116 ? 17.078 -15.285 18.260 1.00 96.81 116 ASP A C 1
ATOM 946 O O . ASP A 1 116 ? 17.662 -14.288 18.692 1.00 96.81 116 ASP A O 1
ATOM 950 N N . ALA A 1 117 ? 16.296 -15.199 17.174 1.00 97.25 117 ALA A N 1
ATOM 951 C CA . ALA A 1 117 ? 15.998 -13.924 16.534 1.00 97.25 117 ALA A CA 1
ATOM 952 C C . ALA A 1 117 ? 15.184 -13.017 17.490 1.00 97.25 117 ALA A C 1
ATOM 954 O O . ALA A 1 117 ? 14.284 -13.497 18.185 1.00 97.25 117 ALA A O 1
ATOM 955 N N . PRO A 1 118 ? 15.417 -11.691 17.519 1.00 97.00 118 PRO A N 1
ATOM 956 C CA . PRO A 1 118 ? 14.594 -10.778 18.318 1.00 97.00 118 PRO A CA 1
ATOM 957 C C . PRO A 1 118 ? 13.113 -10.830 17.914 1.00 97.00 118 PRO A C 1
ATOM 959 O O . PRO A 1 118 ? 12.828 -10.955 16.718 1.00 97.00 118 PRO A O 1
ATOM 962 N N . ILE A 1 119 ? 12.193 -10.702 18.885 1.00 97.25 119 ILE A N 1
ATOM 963 C CA . ILE A 1 119 ? 10.734 -10.656 18.638 1.00 97.25 119 ILE A CA 1
ATOM 964 C C . ILE A 1 119 ? 10.417 -9.577 17.609 1.00 97.25 119 ILE A C 1
ATOM 966 O O . ILE A 1 119 ? 9.921 -9.878 16.526 1.00 97.25 119 ILE A O 1
ATOM 970 N N . PHE A 1 120 ? 10.792 -8.339 17.915 1.00 97.50 120 PHE A N 1
ATOM 971 C CA . PHE A 1 120 ? 10.573 -7.196 17.041 1.00 97.50 120 PHE A CA 1
ATOM 972 C C . PHE A 1 120 ? 11.786 -6.948 16.135 1.00 97.50 120 PHE A C 1
ATOM 974 O O . PHE A 1 120 ? 12.930 -7.171 16.564 1.00 97.50 120 PHE A O 1
ATOM 981 N N . PRO A 1 121 ? 11.576 -6.478 14.894 1.00 97.56 121 PRO A N 1
ATOM 982 C CA . PRO A 1 121 ? 12.666 -5.969 14.073 1.00 97.56 121 PRO A CA 1
ATOM 983 C C . PRO A 1 121 ? 13.313 -4.730 14.723 1.00 97.56 121 PRO A C 1
ATOM 985 O O . PRO A 1 121 ? 12.842 -4.173 15.718 1.00 97.56 121 PRO A O 1
ATOM 988 N N . HIS A 1 122 ? 14.466 -4.315 14.205 1.00 97.75 122 HIS A N 1
ATOM 989 C CA . HIS A 1 122 ? 15.034 -3.016 14.571 1.00 97.75 122 HIS A CA 1
ATOM 990 C C . HIS A 1 122 ? 14.200 -1.883 13.939 1.00 97.75 122 HIS A C 1
ATOM 992 O O . HIS A 1 122 ? 13.696 -2.106 12.847 1.00 97.75 122 HIS A O 1
ATOM 998 N N . PRO A 1 123 ? 14.089 -0.681 14.536 1.00 95.06 123 PRO A N 1
ATOM 999 C CA . PRO A 1 123 ? 13.345 0.424 13.915 1.00 95.06 123 PRO A CA 1
ATOM 1000 C C . PRO A 1 123 ? 13.941 0.846 12.561 1.00 95.06 123 PRO A C 1
ATOM 1002 O O . PRO A 1 123 ? 13.214 1.089 11.616 1.00 95.06 123 PRO A O 1
ATOM 1005 N N . ASP A 1 124 ? 15.273 0.826 12.444 1.00 94.56 124 ASP A N 1
ATOM 1006 C CA . ASP A 1 124 ? 15.987 1.021 11.166 1.00 94.56 124 ASP A CA 1
ATOM 1007 C C . ASP A 1 124 ? 16.141 -0.270 10.324 1.00 94.56 124 ASP A C 1
ATOM 1009 O O . ASP A 1 124 ? 17.148 -0.441 9.623 1.00 94.56 124 ASP A O 1
ATOM 1013 N N . ALA A 1 125 ? 15.265 -1.262 10.498 1.00 96.94 125 ALA A N 1
ATOM 1014 C CA . ALA A 1 125 ? 15.293 -2.460 9.665 1.00 96.94 125 ALA A CA 1
ATOM 1015 C C . ALA A 1 125 ? 14.810 -2.151 8.245 1.00 96.94 125 ALA A C 1
ATOM 1017 O O . ALA A 1 125 ? 14.070 -1.204 8.013 1.00 96.94 125 ALA A O 1
ATOM 1018 N N . ASP A 1 126 ? 15.223 -2.987 7.300 1.00 96.50 126 ASP A N 1
ATOM 1019 C CA . ASP A 1 126 ? 14.668 -2.990 5.952 1.00 96.50 126 ASP A CA 1
ATOM 1020 C C . ASP A 1 126 ? 13.168 -3.349 6.031 1.00 96.50 126 ASP A C 1
ATOM 1022 O O . ASP A 1 126 ? 12.863 -4.438 6.541 1.00 96.50 126 ASP A O 1
ATOM 1026 N N . PRO A 1 127 ? 12.240 -2.484 5.570 1.00 94.75 127 PRO A N 1
ATOM 1027 C CA . PRO A 1 127 ? 10.796 -2.717 5.677 1.00 94.75 127 PRO A CA 1
ATOM 1028 C C . PRO A 1 127 ? 10.362 -4.069 5.107 1.00 94.75 127 PRO A C 1
ATOM 1030 O O . PRO A 1 127 ? 9.545 -4.768 5.704 1.00 94.75 127 PRO A O 1
ATOM 1033 N N . ARG A 1 128 ? 11.016 -4.524 4.036 1.00 96.38 128 ARG A N 1
ATOM 1034 C CA . ARG A 1 128 ? 10.741 -5.811 3.379 1.00 96.38 128 ARG A CA 1
ATOM 1035 C C . ARG A 1 128 ? 11.029 -7.017 4.272 1.00 96.38 128 ARG A C 1
ATOM 1037 O O . ARG A 1 128 ? 10.509 -8.106 4.052 1.00 96.38 128 ARG A O 1
ATOM 1044 N N . MET A 1 129 ? 11.877 -6.838 5.285 1.00 97.62 129 MET A N 1
ATOM 1045 C CA . MET A 1 129 ? 12.264 -7.853 6.271 1.00 97.62 129 MET A CA 1
ATOM 1046 C C . MET A 1 129 ? 11.711 -7.555 7.672 1.00 97.62 129 MET A C 1
ATOM 1048 O O . MET A 1 129 ? 12.056 -8.255 8.633 1.00 97.62 129 MET A O 1
ATOM 1052 N N . ALA A 1 130 ? 10.879 -6.522 7.820 1.00 97.00 130 ALA A N 1
ATOM 1053 C CA . ALA A 1 130 ? 10.308 -6.104 9.092 1.00 97.00 130 ALA A CA 1
ATOM 1054 C C . ALA A 1 130 ? 9.142 -7.021 9.482 1.00 97.00 130 ALA A C 1
ATOM 1056 O O . ALA A 1 130 ? 7.975 -6.714 9.269 1.00 97.00 130 ALA A O 1
ATOM 1057 N N . THR A 1 131 ? 9.465 -8.183 10.048 1.00 96.62 131 THR A N 1
ATOM 1058 C CA . THR A 1 131 ? 8.475 -9.151 10.543 1.00 96.62 131 THR A CA 1
ATOM 1059 C C . THR A 1 131 ? 8.604 -9.370 12.039 1.00 96.62 131 THR A C 1
ATOM 1061 O O . THR A 1 131 ? 9.706 -9.327 12.598 1.00 96.62 131 THR A O 1
ATOM 1064 N N . VAL A 1 132 ? 7.484 -9.646 12.703 1.00 97.31 132 VAL A N 1
ATOM 1065 C CA . VAL A 1 132 ? 7.437 -9.907 14.147 1.00 97.31 132 VAL A CA 1
ATOM 1066 C C . VAL A 1 132 ? 7.497 -11.410 14.378 1.00 97.31 132 VAL A C 1
ATOM 1068 O O . VAL A 1 132 ? 6.671 -12.159 13.861 1.00 97.31 132 VAL A O 1
ATOM 1071 N N . ARG A 1 133 ? 8.485 -11.890 15.135 1.00 97.31 133 ARG A N 1
ATOM 1072 C CA . ARG A 1 133 ? 8.580 -13.310 15.499 1.00 97.31 133 ARG A CA 1
ATOM 1073 C C . ARG A 1 133 ? 7.515 -13.637 16.546 1.00 97.31 133 ARG A C 1
ATOM 1075 O O . ARG A 1 133 ? 7.331 -12.890 17.502 1.00 97.31 133 ARG A O 1
ATOM 1082 N N . ARG A 1 134 ? 6.888 -14.809 16.432 1.00 95.75 134 ARG A N 1
ATOM 1083 C CA . ARG A 1 134 ? 5.978 -15.326 17.463 1.00 95.75 134 ARG A CA 1
ATOM 1084 C C . ARG A 1 134 ? 6.700 -15.525 18.809 1.00 95.75 134 ARG A C 1
ATOM 1086 O O . ARG A 1 134 ? 7.761 -16.161 18.830 1.00 95.75 134 ARG A O 1
ATOM 1093 N N . PRO A 1 135 ? 6.132 -15.053 19.931 1.00 95.50 135 PRO A N 1
ATOM 1094 C CA . PRO A 1 135 ? 6.582 -15.398 21.278 1.00 95.50 135 PRO A CA 1
ATOM 1095 C C . PRO A 1 135 ? 6.708 -16.913 21.497 1.00 95.50 135 PRO A C 1
ATOM 1097 O O . PRO A 1 135 ? 5.779 -17.680 21.226 1.00 95.50 135 PRO A O 1
ATOM 1100 N N . VAL A 1 136 ? 7.856 -17.374 21.996 1.00 93.62 136 VAL A N 1
ATOM 1101 C CA . VAL A 1 136 ? 8.130 -18.807 22.207 1.00 93.62 136 VAL A CA 1
ATOM 1102 C C . VAL A 1 136 ? 8.262 -19.182 23.670 1.00 93.62 136 VAL A C 1
ATOM 1104 O O . VAL A 1 136 ? 7.814 -20.270 24.045 1.00 93.62 136 VAL A O 1
ATOM 1107 N N . THR A 1 137 ? 8.838 -18.308 24.497 1.00 90.88 137 THR A N 1
ATOM 1108 C CA . THR A 1 137 ? 8.948 -18.560 25.941 1.00 90.88 137 THR A CA 1
ATOM 1109 C C . THR A 1 137 ? 7.662 -18.158 26.658 1.00 90.88 137 THR A C 1
ATOM 1111 O O . THR A 1 137 ? 6.910 -17.322 26.165 1.00 90.88 137 THR A O 1
ATOM 1114 N N . ASP A 1 138 ? 7.395 -18.738 27.827 1.00 83.44 138 ASP A N 1
ATOM 1115 C CA . ASP A 1 138 ? 6.197 -18.384 28.601 1.00 83.44 138 ASP A CA 1
ATOM 1116 C C . ASP A 1 138 ? 6.213 -16.911 29.036 1.00 83.44 138 ASP A C 1
ATOM 1118 O O . ASP A 1 138 ? 5.170 -16.266 29.017 1.00 83.44 138 ASP A O 1
ATOM 1122 N N . GLY A 1 139 ? 7.398 -16.358 29.329 1.00 84.62 139 GLY A N 1
ATOM 1123 C CA . GLY A 1 139 ? 7.563 -14.934 29.628 1.00 84.62 139 GLY A CA 1
ATOM 1124 C C . GLY A 1 139 ? 7.237 -14.047 28.427 1.00 84.62 139 GLY A C 1
ATOM 1125 O O . GLY A 1 139 ? 6.432 -13.135 28.549 1.00 84.62 139 GLY A O 1
ATOM 1126 N N . GLU A 1 140 ? 7.772 -14.371 27.245 1.00 89.38 140 GLU A N 1
ATOM 1127 C CA . GLU A 1 140 ? 7.446 -13.636 26.013 1.00 89.38 140 GLU A CA 1
ATOM 1128 C C . GLU A 1 140 ? 5.950 -13.728 25.678 1.00 89.38 140 GLU A C 1
ATOM 1130 O O . GLU A 1 140 ? 5.348 -12.759 25.223 1.00 89.38 140 GLU A O 1
ATOM 1135 N N . LYS A 1 141 ? 5.339 -14.904 25.874 1.00 86.62 141 LYS A N 1
ATOM 1136 C CA . LYS A 1 141 ? 3.911 -15.100 25.604 1.00 86.62 141 LYS A CA 1
ATOM 1137 C C . LYS A 1 141 ? 3.049 -14.276 26.547 1.00 86.62 141 LYS A C 1
ATOM 1139 O O . LYS A 1 141 ? 2.071 -13.696 26.098 1.00 86.62 141 LYS A O 1
ATOM 1144 N N . GLN A 1 142 ? 3.406 -14.235 27.827 1.00 78.19 142 GLN A N 1
ATOM 1145 C CA . GLN A 1 142 ? 2.704 -13.427 28.815 1.00 78.19 142 GLN A CA 1
ATOM 1146 C C . GLN A 1 142 ? 2.845 -11.929 28.523 1.00 78.19 142 GLN A C 1
ATOM 1148 O O . GLN A 1 142 ? 1.888 -11.192 28.727 1.00 78.19 142 GLN A O 1
ATOM 1153 N N . GLU A 1 143 ? 4.018 -11.498 28.056 1.00 82.19 143 GLU A N 1
ATOM 1154 C CA . GLU A 1 143 ? 4.323 -10.085 27.824 1.00 82.19 143 GLU A CA 1
ATOM 1155 C C . GLU A 1 143 ? 3.743 -9.538 26.512 1.00 82.19 143 GLU A C 1
ATOM 1157 O O . GLU A 1 143 ? 3.355 -8.376 26.483 1.00 82.19 143 GLU A O 1
ATOM 1162 N N . PHE A 1 144 ? 3.684 -10.341 25.439 1.00 86.62 144 PHE A N 1
ATOM 1163 C CA . PHE A 1 144 ? 3.393 -9.809 24.099 1.00 86.62 144 PHE A CA 1
ATOM 1164 C C . PHE A 1 144 ? 2.315 -10.545 23.291 1.00 86.62 144 PHE A C 1
ATOM 1166 O O . PHE A 1 144 ? 1.797 -9.991 22.321 1.00 86.62 144 PHE A O 1
ATOM 1173 N N . GLN A 1 145 ? 2.013 -11.818 23.579 1.00 83.56 145 GLN A N 1
ATOM 1174 C CA . GLN A 1 145 ? 1.153 -12.615 22.687 1.00 83.56 145 GLN A CA 1
ATOM 1175 C C . GLN A 1 145 ? -0.275 -12.054 22.534 1.00 83.56 145 GLN A C 1
ATOM 1177 O O . GLN A 1 145 ? -0.761 -12.068 21.396 1.00 83.56 145 GLN A O 1
ATOM 1182 N N . PRO A 1 146 ? -0.964 -11.596 23.603 1.00 77.81 146 PRO A N 1
ATOM 1183 C CA . PRO A 1 146 ? -2.314 -11.050 23.474 1.00 77.81 146 PRO A CA 1
ATOM 1184 C C . PRO A 1 146 ? -2.353 -9.844 22.531 1.00 77.81 146 PRO A C 1
ATOM 1186 O O . PRO A 1 146 ? -3.125 -9.824 21.575 1.00 77.81 146 PRO A O 1
ATOM 1189 N N . GLU A 1 147 ? -1.461 -8.886 22.748 1.00 82.88 147 GLU A N 1
ATOM 1190 C CA . GLU A 1 147 ? -1.423 -7.606 22.050 1.00 82.88 147 GLU A CA 1
ATOM 1191 C C . GLU A 1 147 ? -0.957 -7.753 20.605 1.00 82.88 147 GLU A C 1
ATOM 1193 O O . GLU A 1 147 ? -1.583 -7.198 19.704 1.00 82.88 147 GLU A O 1
ATOM 1198 N N . ILE A 1 148 ? 0.095 -8.541 20.344 1.00 87.19 148 ILE A N 1
ATOM 1199 C CA . ILE A 1 148 ? 0.566 -8.708 18.963 1.00 87.19 148 ILE A CA 1
ATOM 1200 C C . ILE A 1 148 ? -0.508 -9.405 18.107 1.00 87.19 148 ILE A C 1
ATOM 1202 O O . ILE A 1 148 ? -0.653 -9.087 16.927 1.00 87.19 148 ILE A O 1
ATOM 1206 N N . SER A 1 149 ? -1.288 -10.324 18.687 1.00 84.31 149 SER A N 1
ATOM 1207 C CA . SER A 1 149 ? -2.381 -10.981 17.954 1.00 84.31 149 SER A CA 1
ATOM 1208 C C . SER A 1 149 ? -3.466 -9.975 17.549 1.00 84.31 149 SER A C 1
ATOM 1210 O O . SER A 1 149 ? -3.932 -10.019 16.417 1.00 84.31 149 SER A O 1
ATOM 1212 N N . LEU A 1 150 ? -3.801 -9.024 18.428 1.00 82.62 150 LEU A N 1
ATOM 1213 C CA . LEU A 1 150 ? -4.757 -7.955 18.121 1.00 82.62 150 LEU A CA 1
ATOM 1214 C C . LEU A 1 150 ? -4.251 -6.987 17.050 1.00 82.62 150 LEU A C 1
ATOM 1216 O O . LEU A 1 150 ? -5.030 -6.548 16.207 1.00 82.62 150 LEU A O 1
ATOM 1220 N N . ILE A 1 151 ? -2.959 -6.646 17.081 1.00 86.00 151 ILE A N 1
ATOM 1221 C CA . ILE A 1 151 ? -2.370 -5.776 16.057 1.00 86.00 151 ILE A CA 1
ATOM 1222 C C . ILE A 1 151 ? -2.416 -6.473 14.694 1.00 86.00 151 ILE A C 1
ATOM 1224 O O . ILE A 1 151 ? -2.771 -5.840 13.707 1.00 86.00 151 ILE A O 1
ATOM 1228 N N . ALA A 1 152 ? -2.132 -7.777 14.631 1.00 88.88 152 ALA A N 1
ATOM 1229 C CA . ALA A 1 152 ? -2.182 -8.537 13.382 1.00 88.88 152 ALA A CA 1
ATOM 1230 C C . ALA A 1 152 ? -3.562 -8.541 12.716 1.00 88.88 152 ALA A C 1
ATOM 1232 O O . ALA A 1 152 ? -3.647 -8.458 11.495 1.00 88.88 152 ALA A O 1
ATOM 1233 N N . ASP A 1 153 ? -4.638 -8.550 13.503 1.00 85.19 153 ASP A N 1
ATOM 1234 C CA . ASP A 1 153 ? -6.003 -8.475 12.972 1.00 85.19 153 ASP A CA 1
ATOM 1235 C C . ASP A 1 153 ? -6.317 -7.112 12.321 1.00 85.19 153 ASP A C 1
ATOM 1237 O O . ASP A 1 153 ? -7.227 -7.015 11.496 1.00 85.19 153 ASP A O 1
ATOM 1241 N N . LYS A 1 154 ? -5.573 -6.057 12.680 1.00 85.06 154 LYS A N 1
ATOM 1242 C CA . LYS A 1 154 ? -5.756 -4.680 12.187 1.00 85.06 154 LYS A CA 1
ATOM 1243 C C . LYS A 1 154 ? -4.637 -4.186 11.267 1.00 85.06 154 LYS A C 1
ATOM 1245 O O . LYS A 1 154 ? -4.726 -3.071 10.763 1.00 85.06 154 LYS A O 1
ATOM 1250 N N . SER A 1 155 ? -3.593 -4.983 11.065 1.00 86.75 155 SER A N 1
ATOM 1251 C CA . SER A 1 155 ? -2.368 -4.586 10.371 1.00 86.75 155 SER A CA 1
ATOM 1252 C C . SER A 1 155 ? -2.174 -5.451 9.123 1.00 86.75 155 SER A C 1
ATOM 1254 O O . SER A 1 155 ? -1.619 -6.550 9.217 1.00 86.75 155 SER A O 1
ATOM 1256 N N . PRO A 1 156 ? -2.653 -5.013 7.944 1.00 86.50 156 PRO A N 1
ATOM 1257 C CA . PRO A 1 156 ? -2.507 -5.793 6.722 1.00 86.50 156 PRO A CA 1
ATOM 1258 C C . PRO A 1 156 ? -1.029 -5.955 6.354 1.00 86.50 156 PRO A C 1
ATOM 1260 O O . PRO A 1 156 ? -0.222 -5.038 6.506 1.00 86.50 156 PRO A O 1
ATOM 1263 N N . VAL A 1 157 ? -0.671 -7.133 5.841 1.00 84.56 157 VAL A N 1
ATOM 1264 C CA . VAL A 1 157 ? 0.671 -7.366 5.292 1.00 84.56 157 VAL A CA 1
ATOM 1265 C C . VAL A 1 157 ? 0.896 -6.492 4.061 1.00 84.56 157 VAL A C 1
ATOM 1267 O O . VAL A 1 157 ? -0.036 -6.226 3.306 1.00 84.56 157 VAL A O 1
ATOM 1270 N N . GLY A 1 158 ? 2.136 -6.053 3.867 1.00 88.12 158 GLY A N 1
ATOM 1271 C CA . GLY A 1 158 ? 2.527 -5.215 2.733 1.00 88.12 158 GLY A CA 1
ATOM 1272 C C . GLY A 1 158 ? 3.803 -5.740 2.091 1.00 88.12 158 GLY A C 1
ATOM 1273 O O . GLY A 1 158 ? 3.946 -6.941 1.866 1.00 88.12 158 GLY A O 1
ATOM 1274 N N . GLU A 1 159 ? 4.778 -4.858 1.882 1.00 80.69 159 GLU A N 1
ATOM 1275 C CA . GLU A 1 159 ? 6.092 -5.194 1.311 1.00 80.69 159 GLU A CA 1
ATOM 1276 C C . GLU A 1 159 ? 6.873 -6.286 2.062 1.00 80.69 159 GLU A C 1
ATOM 1278 O O . GLU A 1 159 ? 7.900 -6.746 1.587 1.00 80.69 159 GLU A O 1
ATOM 1283 N N . ASN A 1 160 ? 6.455 -6.709 3.252 1.00 93.50 160 ASN A N 1
ATOM 1284 C CA . ASN A 1 160 ? 7.085 -7.804 3.988 1.00 93.50 160 ASN A CA 1
ATOM 1285 C C . ASN A 1 160 ? 6.395 -9.161 3.776 1.00 93.50 160 ASN A C 1
ATOM 1287 O O . ASN A 1 160 ? 6.739 -10.122 4.468 1.00 93.50 160 ASN A O 1
ATOM 1291 N N . GLU A 1 161 ? 5.438 -9.276 2.848 1.00 95.06 161 GLU A N 1
ATOM 1292 C CA . GLU A 1 161 ? 4.655 -10.501 2.649 1.00 95.06 161 GLU A CA 1
ATOM 1293 C C . GLU A 1 161 ? 5.531 -11.751 2.459 1.00 95.06 161 GLU A C 1
ATOM 1295 O O . GLU A 1 161 ? 5.249 -12.799 3.040 1.00 95.06 161 GLU A O 1
ATOM 1300 N N . PHE A 1 162 ? 6.648 -11.630 1.733 1.00 95.12 162 PHE A N 1
ATOM 1301 C CA . PHE A 1 162 ? 7.566 -12.740 1.463 1.00 95.12 162 PHE A CA 1
ATOM 1302 C C . PHE A 1 162 ? 8.488 -13.082 2.638 1.00 95.12 162 PHE A C 1
ATOM 1304 O O . PHE A 1 162 ? 9.087 -14.156 2.652 1.00 95.12 162 PHE A O 1
ATOM 1311 N N . ALA A 1 163 ? 8.592 -12.197 3.630 1.00 96.12 163 ALA A N 1
ATOM 1312 C CA . ALA A 1 163 ? 9.296 -12.469 4.876 1.00 96.12 163 ALA A CA 1
ATOM 1313 C C . ALA A 1 163 ? 8.386 -13.152 5.920 1.00 96.12 163 ALA A C 1
ATOM 1315 O O . ALA A 1 163 ? 8.866 -13.565 6.981 1.00 96.12 163 ALA A O 1
ATOM 1316 N N . ASN A 1 164 ? 7.080 -13.282 5.656 1.00 96.44 164 ASN A N 1
ATOM 1317 C CA . ASN A 1 164 ? 6.169 -13.963 6.568 1.00 96.44 164 ASN A CA 1
ATOM 1318 C C . ASN A 1 164 ? 6.316 -15.486 6.491 1.00 96.44 164 ASN A C 1
ATOM 1320 O O . ASN A 1 164 ? 6.363 -16.085 5.419 1.00 96.44 164 ASN A O 1
ATOM 1324 N N . SER A 1 165 ? 6.345 -16.127 7.657 1.00 96.31 165 SER A N 1
ATOM 1325 C CA . SER A 1 165 ? 6.499 -17.570 7.804 1.00 96.31 165 SER A CA 1
ATOM 1326 C C . SER A 1 165 ? 5.569 -18.112 8.891 1.00 96.31 165 SER A C 1
ATOM 1328 O O . SER A 1 165 ? 4.900 -17.370 9.613 1.00 96.31 165 SER A O 1
ATOM 1330 N N . ALA A 1 166 ? 5.544 -19.436 9.067 1.00 96.44 166 ALA A N 1
ATOM 1331 C CA . ALA A 1 166 ? 4.738 -20.078 10.111 1.00 96.44 166 ALA A CA 1
ATOM 1332 C C . ALA A 1 166 ? 5.116 -19.645 11.546 1.00 96.44 166 ALA A C 1
ATOM 1334 O O . ALA A 1 166 ? 4.354 -19.887 12.486 1.00 96.44 166 ALA A O 1
ATOM 1335 N N . VAL A 1 167 ? 6.288 -19.026 11.726 1.00 97.12 167 VAL A N 1
ATOM 1336 C CA . VAL A 1 167 ? 6.806 -18.571 13.025 1.00 97.12 167 VAL A CA 1
ATOM 1337 C C . VAL A 1 167 ? 6.859 -17.046 13.156 1.00 97.12 167 VAL A C 1
ATOM 1339 O O . VAL A 1 167 ? 7.332 -16.545 14.179 1.00 97.12 167 VAL A O 1
ATOM 1342 N N . THR A 1 168 ? 6.347 -16.303 12.174 1.00 97.19 168 THR A N 1
ATOM 1343 C CA . THR A 1 168 ? 6.135 -14.854 12.274 1.00 97.19 168 THR A CA 1
ATOM 1344 C C . THR A 1 168 ? 4.655 -14.526 12.461 1.00 97.19 168 THR A C 1
ATOM 1346 O O . THR A 1 168 ? 3.778 -15.402 12.446 1.00 97.19 168 THR A O 1
ATOM 1349 N N . ILE A 1 169 ? 4.389 -13.252 12.724 1.00 94.94 169 ILE A N 1
ATOM 1350 C CA . ILE A 1 169 ? 3.059 -12.671 12.806 1.00 94.94 169 ILE A CA 1
ATOM 1351 C C . ILE A 1 169 ? 2.903 -11.724 11.607 1.00 94.94 169 ILE A C 1
ATOM 1353 O O . ILE A 1 169 ? 3.774 -10.870 11.421 1.00 94.94 169 ILE A O 1
ATOM 1357 N N . PRO A 1 170 ? 1.854 -11.906 10.782 1.00 93.25 170 PRO A N 1
ATOM 1358 C CA . PRO A 1 170 ? 1.628 -11.106 9.586 1.00 93.25 170 PRO A CA 1
ATOM 1359 C C . PRO A 1 170 ? 1.130 -9.717 9.991 1.00 93.25 170 PRO A C 1
ATOM 1361 O O . PRO A 1 170 ? -0.028 -9.559 10.352 1.00 93.25 170 PRO A O 1
ATOM 1364 N N . VAL A 1 171 ? 2.025 -8.736 9.970 1.00 94.75 171 VAL A N 1
ATOM 1365 C CA . VAL A 1 171 ? 1.722 -7.321 10.228 1.00 94.75 171 VAL A CA 1
ATOM 1366 C C . VAL A 1 171 ? 2.366 -6.461 9.150 1.00 94.75 171 VAL A C 1
ATOM 1368 O O . VAL A 1 171 ? 3.317 -6.912 8.509 1.00 94.75 171 VAL A O 1
ATOM 1371 N N . SER A 1 172 ? 1.890 -5.236 8.959 1.00 94.62 172 SER A N 1
ATOM 1372 C CA . SER A 1 172 ? 2.495 -4.270 8.045 1.00 94.62 172 SER A CA 1
ATOM 1373 C C . SER A 1 172 ? 3.947 -3.959 8.451 1.00 94.62 172 SER A C 1
ATOM 1375 O O . SER A 1 172 ? 4.285 -4.009 9.642 1.00 94.62 172 SER A O 1
ATOM 1377 N N . PRO A 1 173 ? 4.835 -3.619 7.495 1.00 93.31 173 PRO A N 1
ATOM 1378 C CA . PRO A 1 173 ? 6.193 -3.191 7.817 1.00 93.31 173 PRO A CA 1
ATOM 1379 C C . PRO A 1 173 ? 6.230 -2.017 8.801 1.00 93.31 173 PRO A C 1
ATOM 1381 O O . PRO A 1 173 ? 6.976 -2.062 9.777 1.00 93.31 173 PRO A O 1
ATOM 1384 N N . GLY A 1 174 ? 5.398 -0.993 8.578 1.00 90.31 174 GLY A N 1
ATOM 1385 C CA . GLY A 1 174 ? 5.345 0.202 9.423 1.00 90.31 174 GLY A CA 1
ATOM 1386 C C . GLY A 1 174 ? 5.023 -0.135 10.877 1.00 90.31 174 GLY A C 1
ATOM 1387 O O . GLY A 1 174 ? 5.761 0.255 11.785 1.00 90.31 174 GLY A O 1
ATOM 1388 N N . ASP A 1 175 ? 3.993 -0.949 11.101 1.00 94.12 175 ASP A N 1
ATOM 1389 C CA . ASP A 1 175 ? 3.605 -1.361 12.450 1.00 94.12 175 ASP A CA 1
ATOM 1390 C C . ASP A 1 175 ? 4.683 -2.238 13.097 1.00 94.12 175 ASP A C 1
ATOM 1392 O O . ASP A 1 175 ? 5.042 -2.020 14.256 1.00 94.12 175 ASP A O 1
ATOM 1396 N N . ALA A 1 176 ? 5.281 -3.174 12.347 1.00 95.50 176 ALA A N 1
ATOM 1397 C CA . ALA A 1 176 ? 6.367 -4.020 12.847 1.00 95.50 176 ALA A CA 1
ATOM 1398 C C . ALA A 1 176 ? 7.570 -3.206 13.355 1.00 95.50 176 ALA A C 1
ATOM 1400 O O . ALA A 1 176 ? 8.159 -3.553 14.385 1.00 95.50 176 ALA A O 1
ATOM 1401 N N . LEU A 1 177 ? 7.946 -2.140 12.640 1.00 94.94 177 LEU A N 1
ATOM 1402 C CA . LEU A 1 177 ? 9.057 -1.256 13.009 1.00 94.94 177 LEU A CA 1
ATOM 1403 C C . LEU A 1 177 ? 8.728 -0.423 14.257 1.00 94.94 177 LEU A C 1
ATOM 1405 O O . LEU A 1 177 ? 9.586 -0.265 15.133 1.00 94.94 177 LEU A O 1
ATOM 1409 N N . ARG A 1 178 ? 7.480 0.053 14.374 1.00 92.94 178 ARG A N 1
ATOM 1410 C CA . ARG A 1 178 ? 6.993 0.826 15.529 1.00 92.94 178 ARG A CA 1
ATOM 1411 C C . ARG A 1 178 ? 6.885 -0.015 16.796 1.00 92.94 178 ARG A C 1
ATOM 1413 O O . ARG A 1 178 ? 7.259 0.460 17.869 1.00 92.94 178 ARG A O 1
ATOM 1420 N N . MET A 1 179 ? 6.470 -1.281 16.685 1.00 92.06 179 MET A N 1
ATOM 1421 C CA . MET A 1 179 ? 6.216 -2.168 17.831 1.00 92.06 179 MET A CA 1
ATOM 1422 C C . MET A 1 179 ? 7.365 -2.250 18.838 1.00 92.06 179 MET A C 1
ATOM 1424 O O . MET A 1 179 ? 7.126 -2.470 20.018 1.00 92.06 179 MET A O 1
ATOM 1428 N N . ARG A 1 180 ? 8.622 -2.079 18.419 1.00 90.31 180 ARG A N 1
ATOM 1429 C CA . ARG A 1 180 ? 9.747 -2.171 19.357 1.00 90.31 180 ARG A CA 1
ATOM 1430 C C . ARG A 1 180 ? 9.809 -1.013 20.360 1.00 90.31 180 ARG A C 1
ATOM 1432 O O . ARG A 1 180 ? 10.229 -1.233 21.494 1.00 90.31 180 ARG A O 1
ATOM 1439 N N . ASN A 1 181 ? 9.467 0.200 19.933 1.00 88.88 181 ASN A N 1
ATOM 1440 C CA . ASN A 1 181 ? 9.648 1.422 20.728 1.00 88.88 181 ASN A CA 1
ATOM 1441 C C . ASN A 1 181 ? 8.322 2.080 21.120 1.00 88.88 181 ASN A C 1
ATOM 1443 O O . ASN A 1 181 ? 8.264 2.790 22.119 1.00 88.88 181 ASN A O 1
ATOM 1447 N N . GLU A 1 182 ? 7.277 1.840 20.338 1.00 90.38 182 GLU A N 1
ATOM 1448 C CA . GLU A 1 182 ? 5.983 2.510 20.425 1.00 90.38 182 GLU A CA 1
ATOM 1449 C C . GLU A 1 182 ? 4.858 1.500 20.636 1.00 90.38 182 GLU A C 1
ATOM 1451 O O . GLU A 1 182 ? 3.729 1.766 20.260 1.00 90.38 182 GLU A O 1
ATOM 1456 N N . PHE A 1 183 ? 5.141 0.330 21.219 1.00 87.69 183 PHE A N 1
ATOM 1457 C CA . PHE A 1 183 ? 4.144 -0.735 21.358 1.00 87.69 183 PHE A CA 1
ATOM 1458 C C . PHE A 1 183 ? 2.841 -0.247 22.007 1.00 87.69 183 PHE A C 1
ATOM 1460 O O . PHE A 1 183 ? 1.763 -0.455 21.464 1.00 87.69 183 PHE A O 1
ATOM 1467 N N . ASP A 1 184 ? 2.958 0.466 23.130 1.00 83.44 184 ASP A N 1
ATOM 1468 C CA . ASP A 1 184 ? 1.807 1.012 23.854 1.00 83.44 184 ASP A CA 1
ATOM 1469 C C . ASP A 1 184 ? 1.070 2.095 23.040 1.00 83.44 184 ASP A C 1
ATOM 1471 O O . ASP A 1 184 ? -0.157 2.102 23.012 1.00 83.44 184 ASP A O 1
ATOM 1475 N N . GLN A 1 185 ? 1.803 2.977 22.347 1.00 85.25 185 GLN A N 1
ATOM 1476 C CA . GLN A 1 185 ? 1.209 4.034 21.517 1.00 85.25 185 GLN A CA 1
ATOM 1477 C C . GLN A 1 185 ? 0.514 3.450 20.286 1.00 85.25 185 GLN A C 1
ATOM 1479 O O . GLN A 1 185 ? -0.574 3.876 19.933 1.00 85.25 185 GLN A O 1
ATOM 1484 N N . LEU A 1 186 ? 1.111 2.437 19.658 1.00 86.94 186 LEU A N 1
ATOM 1485 C CA . LEU A 1 186 ? 0.540 1.741 18.513 1.00 86.94 186 LEU A CA 1
ATOM 1486 C C . LEU A 1 186 ? -0.779 1.057 18.885 1.00 86.94 186 LEU A C 1
ATOM 1488 O O . LEU A 1 186 ? -1.731 1.098 18.110 1.00 86.94 186 LEU A O 1
ATOM 1492 N N . LEU A 1 187 ? -0.856 0.458 20.079 1.00 85.25 187 LEU A N 1
ATOM 1493 C CA . LEU A 1 187 ? -2.114 -0.075 20.596 1.00 85.25 187 LEU A CA 1
ATOM 1494 C C . LEU A 1 187 ? -3.161 1.039 20.731 1.00 85.25 187 LEU A C 1
ATOM 1496 O O . LEU A 1 187 ? -4.263 0.889 20.206 1.00 85.25 187 LEU A O 1
ATOM 1500 N N . GLU A 1 188 ? -2.807 2.168 21.348 1.00 83.00 188 GLU A N 1
ATOM 1501 C CA . GLU A 1 188 ? -3.706 3.321 21.495 1.00 83.00 188 GLU A CA 1
ATOM 1502 C C . GLU A 1 188 ? -4.189 3.867 20.139 1.00 83.00 188 GLU A C 1
ATOM 1504 O O . GLU A 1 188 ? -5.395 4.033 19.948 1.00 83.00 188 GLU A O 1
ATOM 1509 N N . ASP A 1 189 ? -3.281 4.053 19.177 1.00 80.62 189 ASP A N 1
ATOM 1510 C CA . ASP A 1 189 ? -3.578 4.536 17.822 1.00 80.62 189 ASP A CA 1
ATOM 1511 C C . ASP A 1 189 ? -4.550 3.598 17.085 1.00 80.62 189 ASP A C 1
ATOM 1513 O O . ASP A 1 189 ? -5.429 4.040 16.346 1.00 80.62 189 ASP A O 1
ATOM 1517 N N . MET A 1 190 ? -4.441 2.287 17.323 1.00 82.75 190 MET A N 1
ATOM 1518 C CA . MET A 1 190 ? -5.346 1.277 16.769 1.00 82.75 190 MET A CA 1
ATOM 1519 C C . MET A 1 190 ? -6.662 1.135 17.550 1.00 82.75 190 MET A C 1
ATOM 1521 O O . MET A 1 190 ? -7.480 0.258 17.233 1.00 82.75 190 MET A O 1
ATOM 1525 N N . GLY A 1 191 ? -6.882 1.942 18.592 1.00 80.69 191 GLY A N 1
ATOM 1526 C CA . GLY A 1 191 ? -8.014 1.802 19.509 1.00 80.69 191 GLY A CA 1
ATOM 1527 C C . GLY A 1 191 ? -8.019 0.454 20.235 1.00 80.69 191 GLY A C 1
ATOM 1528 O O . GLY A 1 191 ? -9.085 -0.092 20.525 1.00 80.69 191 GLY A O 1
ATOM 1529 N N . LEU A 1 192 ? -6.841 -0.131 20.449 1.00 80.44 192 LEU A N 1
ATOM 1530 C CA . LEU A 1 192 ? -6.622 -1.340 21.230 1.00 80.44 192 LEU A CA 1
ATOM 1531 C C . LEU A 1 192 ? -6.196 -0.917 22.633 1.00 80.44 192 LEU A C 1
ATOM 1533 O O . LEU A 1 192 ? -5.218 -0.198 22.818 1.00 80.44 192 LEU A O 1
ATOM 1537 N N . ALA A 1 193 ? -6.929 -1.354 23.649 1.00 73.94 193 ALA A N 1
ATOM 1538 C CA . ALA A 1 193 ? -6.521 -1.061 25.010 1.00 73.94 193 ALA A CA 1
ATOM 1539 C C . ALA A 1 193 ? -5.427 -2.038 25.459 1.00 73.94 193 ALA A C 1
ATOM 1541 O O . ALA A 1 193 ? -5.447 -3.223 25.116 1.00 73.94 193 ALA A O 1
ATOM 1542 N N . LYS A 1 194 ? -4.495 -1.545 26.276 1.00 75.50 194 LYS A N 1
ATOM 1543 C CA . LYS A 1 194 ? -3.477 -2.377 26.922 1.00 75.50 194 LYS A CA 1
ATOM 1544 C C . LYS A 1 194 ? -4.136 -3.486 27.746 1.00 75.50 194 LYS A C 1
ATOM 1546 O O . LYS A 1 194 ? -5.202 -3.271 28.334 1.00 75.50 194 LYS A O 1
ATOM 1551 N N . SER A 1 195 ? -3.508 -4.658 27.805 1.00 75.81 195 SER A N 1
ATOM 1552 C CA . SER A 1 195 ? -3.993 -5.713 28.689 1.00 75.81 195 SER A CA 1
ATOM 1553 C C . SER A 1 195 ? -3.898 -5.298 30.145 1.00 75.81 195 SER A C 1
ATOM 1555 O O . SER A 1 195 ? -2.865 -4.823 30.618 1.00 75.81 195 SER A O 1
ATOM 1557 N N . THR A 1 196 ? -4.997 -5.512 30.852 1.00 80.62 196 THR A N 1
ATOM 1558 C CA . THR A 1 196 ? -5.076 -5.399 32.295 1.00 80.62 196 THR A CA 1
ATOM 1559 C C . THR A 1 196 ? -5.049 -6.798 32.902 1.00 80.62 196 THR A C 1
ATOM 1561 O O . THR A 1 196 ? -5.586 -7.756 32.337 1.00 80.62 196 THR A O 1
ATOM 1564 N N . ALA A 1 197 ? -4.390 -6.933 34.052 1.00 85.69 197 ALA A N 1
ATOM 1565 C CA . ALA A 1 197 ? -4.336 -8.190 34.784 1.00 85.69 197 ALA A CA 1
ATOM 1566 C C . ALA A 1 197 ? -5.687 -8.449 35.467 1.00 85.69 197 ALA A C 1
ATOM 1568 O O . ALA A 1 197 ? -5.962 -7.901 36.527 1.00 85.69 197 ALA A O 1
ATOM 1569 N N . LEU A 1 198 ? -6.528 -9.294 34.875 1.00 90.00 198 LEU A N 1
ATOM 1570 C CA . LEU A 1 198 ? -7.771 -9.751 35.483 1.00 90.00 198 LEU A CA 1
ATOM 1571 C C . LEU A 1 198 ? -7.475 -10.858 36.500 1.00 90.00 198 LEU A C 1
ATOM 1573 O O . LEU A 1 198 ? -7.148 -11.987 36.126 1.00 90.00 198 LEU A O 1
ATOM 1577 N N . THR A 1 199 ? -7.663 -10.566 37.783 1.00 93.19 199 THR A N 1
ATOM 1578 C CA . THR A 1 199 ? -7.610 -11.575 38.847 1.00 93.19 199 THR A CA 1
ATOM 1579 C C . THR A 1 199 ? -8.997 -12.154 39.099 1.00 93.19 199 THR A C 1
ATOM 1581 O O . THR A 1 199 ? -9.917 -11.445 39.494 1.00 93.19 199 THR A O 1
ATOM 1584 N N . ILE A 1 200 ? -9.155 -13.463 38.924 1.00 94.50 200 ILE A N 1
ATOM 1585 C CA . ILE A 1 200 ? -10.393 -14.185 39.221 1.00 94.50 200 ILE A CA 1
ATOM 1586 C C . ILE A 1 200 ? -10.192 -15.005 40.487 1.00 94.50 200 ILE A C 1
ATOM 1588 O O . ILE A 1 200 ? -9.352 -15.908 40.529 1.00 94.50 200 ILE A O 1
ATOM 1592 N N . ARG A 1 201 ? -10.995 -14.733 41.515 1.00 95.06 201 ARG A N 1
ATOM 1593 C CA . ARG A 1 201 ? -11.025 -15.516 42.748 1.00 95.06 201 ARG A CA 1
ATOM 1594 C C . ARG A 1 201 ? -12.267 -16.385 42.804 1.00 95.06 201 ARG A C 1
ATOM 1596 O O . ARG A 1 201 ? -13.389 -15.907 42.702 1.00 95.06 201 ARG A O 1
ATOM 1603 N N . THR A 1 202 ? -12.064 -17.676 43.017 1.00 93.50 202 THR A N 1
ATOM 1604 C CA . THR A 1 202 ? -13.143 -18.654 43.159 1.00 93.50 202 THR A CA 1
ATOM 1605 C C . THR A 1 202 ? -13.348 -18.994 44.628 1.00 93.50 202 THR A C 1
ATOM 1607 O O . THR A 1 202 ? -12.402 -19.359 45.336 1.00 93.50 202 THR A O 1
ATOM 1610 N N . VAL A 1 203 ? -14.586 -18.877 45.099 1.00 94.44 203 VAL A N 1
ATOM 1611 C CA . VAL A 1 203 ? -14.960 -19.154 46.492 1.00 94.44 203 VAL A CA 1
ATOM 1612 C C . VAL A 1 203 ? -16.207 -20.031 46.559 1.00 94.44 203 VAL A C 1
ATOM 1614 O O . VAL A 1 203 ? -16.976 -20.112 45.606 1.00 94.44 203 VAL A O 1
ATOM 1617 N N . ASN A 1 204 ? -16.416 -20.728 47.674 1.00 93.12 204 ASN A N 1
ATOM 1618 C CA . ASN A 1 204 ? -17.694 -21.394 47.945 1.00 93.12 204 ASN A CA 1
ATOM 1619 C C . ASN A 1 204 ? -18.718 -20.413 48.549 1.00 93.12 204 ASN A C 1
ATOM 1621 O O . ASN A 1 204 ? -18.399 -19.260 48.831 1.00 93.12 204 ASN A O 1
ATOM 1625 N N . SER A 1 205 ? -19.931 -20.892 48.837 1.00 91.38 205 SER A N 1
ATOM 1626 C CA . SER A 1 205 ? -20.999 -20.117 49.495 1.00 91.38 205 SER A CA 1
ATOM 1627 C C . SER A 1 205 ? -20.643 -19.541 50.879 1.00 91.38 205 SER A C 1
ATOM 1629 O O . SER A 1 205 ? -21.369 -18.700 51.398 1.00 91.38 205 SER A O 1
ATOM 1631 N N . GLU A 1 206 ? -19.551 -19.994 51.501 1.00 91.62 206 GLU A N 1
ATOM 1632 C CA . GLU A 1 206 ? -19.021 -19.474 52.771 1.00 91.62 206 GLU A CA 1
ATOM 1633 C C . GLU A 1 206 ? -17.837 -18.507 52.556 1.00 91.62 206 GLU A C 1
ATOM 1635 O O . GLU A 1 206 ? -17.108 -18.206 53.501 1.00 91.62 206 GLU A O 1
ATOM 1640 N N . HIS A 1 207 ? -17.603 -18.052 51.319 1.00 90.25 207 HIS A N 1
ATOM 1641 C CA . HIS A 1 207 ? -16.443 -17.255 50.894 1.00 90.25 207 HIS A CA 1
ATOM 1642 C C . HIS A 1 207 ? -15.079 -17.915 51.181 1.00 90.25 207 HIS A C 1
ATOM 1644 O O . HIS A 1 207 ? -14.042 -17.251 51.264 1.00 90.25 207 HIS A O 1
ATOM 1650 N N . SER A 1 208 ? -15.048 -19.243 51.331 1.00 90.62 208 SER A N 1
ATOM 1651 C CA . SER A 1 208 ? -13.796 -19.987 51.458 1.00 90.62 208 SER A CA 1
ATOM 1652 C C . SER A 1 208 ? -13.173 -20.208 50.078 1.00 90.62 208 SER A C 1
ATOM 1654 O O . SER A 1 208 ? -13.872 -20.681 49.179 1.00 90.62 208 SER A O 1
ATOM 1656 N N . PRO A 1 209 ? -11.868 -19.930 49.901 1.00 92.81 209 PRO A N 1
ATOM 1657 C CA . PRO A 1 209 ? -11.184 -20.126 48.631 1.00 92.81 209 PRO A CA 1
ATOM 1658 C C . PRO A 1 209 ? -11.264 -21.549 48.090 1.00 92.81 209 PRO A C 1
ATOM 1660 O O . PRO A 1 209 ? -11.011 -22.519 48.811 1.00 92.81 209 PRO A O 1
ATOM 1663 N N . LEU A 1 210 ? -11.525 -21.669 46.792 1.00 92.81 210 LEU A N 1
ATOM 1664 C CA . LEU A 1 210 ? -11.540 -22.940 46.084 1.00 92.81 210 LEU A CA 1
ATOM 1665 C C . LEU A 1 210 ? -10.249 -23.102 45.285 1.00 92.81 210 LEU A C 1
ATOM 1667 O O . LEU A 1 210 ? -10.084 -22.563 44.196 1.00 92.81 210 LEU A O 1
ATOM 1671 N N . ARG A 1 211 ? -9.310 -23.863 45.852 1.00 94.38 211 ARG A N 1
ATOM 1672 C CA . ARG A 1 211 ? -8.052 -24.232 45.192 1.00 94.38 211 ARG A CA 1
ATOM 1673 C C . ARG A 1 211 ? -8.297 -25.220 44.061 1.00 94.38 211 ARG A C 1
ATOM 1675 O O . ARG A 1 211 ? -9.075 -26.157 44.243 1.00 94.38 211 ARG A O 1
ATOM 1682 N N . ASP A 1 212 ? -7.513 -25.121 42.989 1.00 94.31 212 ASP A N 1
ATOM 1683 C CA . ASP A 1 212 ? -7.520 -26.065 41.866 1.00 94.31 212 ASP A CA 1
ATOM 1684 C C . ASP A 1 212 ? -8.899 -26.143 41.180 1.00 94.31 212 ASP A C 1
ATOM 1686 O O . ASP A 1 212 ? -9.394 -27.220 40.835 1.00 94.31 212 ASP A O 1
ATOM 1690 N N . SER A 1 213 ? -9.572 -24.999 41.085 1.00 94.25 213 SER A N 1
ATOM 1691 C CA . SER A 1 213 ? -10.741 -24.778 40.232 1.00 94.25 213 SER A CA 1
ATOM 1692 C C . SER A 1 213 ? -10.250 -24.494 38.821 1.00 94.25 213 SER A C 1
ATOM 1694 O O . SER A 1 213 ? -9.323 -23.702 38.653 1.00 94.25 213 SER A O 1
ATOM 1696 N N . LEU A 1 214 ? -10.835 -25.142 37.813 1.00 96.19 214 LEU A N 1
ATOM 1697 C CA . LEU A 1 214 ? -10.549 -24.818 36.418 1.00 96.19 214 LEU A CA 1
ATOM 1698 C C . LEU A 1 214 ? -11.346 -23.569 36.050 1.00 96.19 214 LEU A C 1
ATOM 1700 O O . LEU A 1 214 ? -12.572 -23.594 36.129 1.00 96.19 214 LEU A O 1
ATOM 1704 N N . VAL A 1 215 ? -10.648 -22.511 35.658 1.00 95.62 215 VAL A N 1
ATOM 1705 C CA . VAL A 1 215 ? -11.236 -21.258 35.187 1.00 95.62 215 VAL A CA 1
ATOM 1706 C C . VAL A 1 215 ? -10.942 -21.139 33.701 1.00 95.62 215 VAL A C 1
ATOM 1708 O O . VAL A 1 215 ? -9.782 -21.194 33.295 1.00 95.62 215 VAL A O 1
ATOM 1711 N N . GLU A 1 216 ? -11.988 -21.004 32.900 1.00 94.75 216 GLU A N 1
ATOM 1712 C CA . GLU A 1 216 ? -11.941 -20.800 31.457 1.00 94.75 216 GLU A CA 1
ATOM 1713 C C . GLU A 1 216 ? -12.444 -19.391 31.144 1.00 94.75 216 GLU A C 1
ATOM 1715 O O . GLU A 1 216 ? -13.543 -19.032 31.549 1.00 94.75 216 GLU A O 1
ATOM 1720 N N . VAL A 1 217 ? -11.664 -18.597 30.418 1.00 92.00 217 VAL A N 1
ATOM 1721 C CA . VAL A 1 217 ? -12.056 -17.276 29.917 1.00 92.00 217 VAL A CA 1
ATOM 1722 C C . VAL A 1 217 ? -12.254 -17.387 28.411 1.00 92.00 217 VAL A C 1
ATOM 1724 O O . VAL A 1 217 ? -11.321 -17.733 27.686 1.00 92.00 217 VAL A O 1
ATOM 1727 N N . ALA A 1 218 ? -13.467 -17.130 27.939 1.00 89.94 218 ALA A N 1
ATOM 1728 C CA . ALA A 1 218 ? -13.838 -17.116 26.534 1.00 89.94 218 ALA A CA 1
ATOM 1729 C C . ALA A 1 218 ? -14.038 -15.678 26.044 1.00 89.94 218 ALA A C 1
ATOM 1731 O O . ALA A 1 218 ? -14.561 -14.830 26.765 1.00 89.94 218 ALA A O 1
ATOM 1732 N N . PHE A 1 219 ? -13.633 -15.433 24.801 1.00 86.50 219 PHE A N 1
ATOM 1733 C CA . PHE A 1 219 ? -13.750 -14.149 24.118 1.00 86.50 219 PHE A CA 1
ATOM 1734 C C . PHE A 1 219 ? -14.859 -14.256 23.061 1.00 86.50 219 PHE A C 1
ATOM 1736 O O . PHE A 1 219 ? -14.613 -14.845 22.004 1.00 86.50 219 PHE A O 1
ATOM 1743 N N . PRO A 1 220 ? -16.080 -13.742 23.309 1.00 79.12 220 PRO A N 1
ATOM 1744 C CA . PRO A 1 220 ? -17.224 -13.967 22.422 1.00 79.12 220 PRO A CA 1
ATOM 1745 C C . PRO A 1 220 ? -16.996 -13.488 20.984 1.00 79.12 220 PRO A C 1
ATOM 1747 O O . PRO A 1 220 ? -17.457 -14.128 20.043 1.00 79.12 220 PRO A O 1
ATOM 1750 N N . THR A 1 221 ? -16.253 -12.393 20.808 1.00 71.00 221 THR A N 1
ATOM 1751 C CA . THR A 1 221 ? -15.958 -11.783 19.504 1.00 71.00 221 THR A CA 1
ATOM 1752 C C . THR A 1 221 ? -14.987 -12.599 18.655 1.00 71.00 221 THR A C 1
ATOM 1754 O O . THR A 1 221 ? -15.206 -12.723 17.455 1.00 71.00 221 THR A O 1
ATOM 1757 N N . SER A 1 222 ? -13.929 -13.165 19.248 1.00 68.25 222 SER A N 1
ATOM 1758 C CA . SER A 1 222 ? -12.902 -13.921 18.506 1.00 68.25 222 SER A CA 1
ATOM 1759 C C . SER A 1 222 ? -13.117 -15.437 18.527 1.00 68.25 222 SER A C 1
ATOM 1761 O O . SER A 1 222 ? -12.546 -16.159 17.713 1.00 68.25 222 SER A O 1
ATOM 1763 N N . GLY A 1 223 ? -13.920 -15.948 19.464 1.00 81.19 223 GLY A N 1
ATOM 1764 C CA . GLY A 1 223 ? -14.102 -17.383 19.699 1.00 81.19 223 GLY A CA 1
ATOM 1765 C C . GLY A 1 223 ? -12.931 -18.055 20.429 1.00 81.19 223 GLY A C 1
ATOM 1766 O O . GLY A 1 223 ? -12.980 -19.261 20.690 1.00 81.19 223 GLY A O 1
ATOM 1767 N N . THR A 1 224 ? -11.888 -17.302 20.784 1.00 76.88 224 THR A N 1
ATOM 1768 C CA . THR A 1 224 ? -10.702 -17.808 21.484 1.00 76.88 224 THR A CA 1
ATOM 1769 C C . THR A 1 224 ? -11.025 -18.125 22.949 1.00 76.88 224 THR A C 1
ATOM 1771 O O . THR A 1 224 ? -11.920 -17.526 23.550 1.00 76.88 224 THR A O 1
ATOM 1774 N N . LYS A 1 225 ? -10.299 -19.081 23.546 1.00 88.75 225 LYS A N 1
ATOM 1775 C CA . LYS A 1 225 ? -10.428 -19.446 24.965 1.00 88.75 225 LYS A CA 1
ATOM 1776 C C . LYS A 1 225 ? -9.067 -19.567 25.635 1.00 88.75 225 LYS A C 1
ATOM 1778 O O . LYS A 1 225 ? -8.129 -20.102 25.047 1.00 88.75 225 LYS A O 1
ATOM 1783 N N . MET A 1 226 ? -8.992 -19.139 26.887 1.00 89.00 226 MET A N 1
ATOM 1784 C CA . MET A 1 226 ? -7.868 -19.374 27.790 1.00 89.00 226 MET A CA 1
ATOM 1785 C C . MET A 1 226 ? -8.352 -20.164 28.996 1.00 89.00 226 MET A C 1
ATOM 1787 O O . MET A 1 226 ? -9.500 -20.027 29.405 1.00 89.00 226 MET A O 1
ATOM 1791 N N . SER A 1 227 ? -7.489 -20.980 29.593 1.00 91.88 227 SER A N 1
ATOM 1792 C CA . SER A 1 227 ? -7.849 -21.718 30.801 1.00 91.88 227 SER A CA 1
ATOM 1793 C C . SER A 1 227 ? -6.672 -21.833 31.748 1.00 91.88 227 SER A C 1
ATOM 1795 O O . SER A 1 227 ? -5.555 -22.099 31.305 1.00 91.88 227 SER A O 1
ATOM 1797 N N . SER A 1 228 ? -6.923 -21.699 33.044 1.00 94.12 228 SER A N 1
ATOM 1798 C CA . SER A 1 228 ? -5.919 -21.909 34.082 1.00 94.12 228 SER A CA 1
ATOM 1799 C C . SER A 1 228 ? -6.575 -22.419 35.368 1.00 94.12 228 SER A C 1
ATOM 1801 O O . SER A 1 228 ? -7.801 -22.490 35.477 1.00 94.12 228 SER A O 1
ATOM 1803 N N . ARG A 1 229 ? -5.763 -22.878 36.321 1.00 94.75 229 ARG A N 1
ATOM 1804 C CA . ARG A 1 229 ? -6.230 -23.451 37.588 1.00 94.75 229 ARG A CA 1
ATOM 1805 C C . ARG A 1 229 ? -5.911 -22.516 38.737 1.00 94.75 229 ARG A C 1
ATOM 1807 O O . ARG A 1 229 ? -4.796 -22.006 38.818 1.00 94.75 229 ARG A O 1
ATOM 1814 N N . THR A 1 230 ? -6.871 -22.346 39.640 1.00 94.94 230 THR A N 1
ATOM 1815 C CA . THR A 1 230 ? -6.686 -21.485 40.807 1.00 94.94 230 THR A CA 1
ATOM 1816 C C . THR A 1 230 ? -5.625 -22.012 41.763 1.00 94.94 230 THR A C 1
ATOM 1818 O O . THR A 1 230 ? -5.464 -23.222 41.976 1.00 94.94 230 THR A O 1
ATOM 1821 N N . ASP A 1 231 ? -4.907 -21.083 42.376 1.00 93.00 231 ASP A N 1
ATOM 1822 C CA . ASP A 1 231 ? -3.832 -21.351 43.313 1.00 93.00 231 ASP A CA 1
ATOM 1823 C C . ASP A 1 231 ? -4.358 -21.738 44.719 1.00 93.00 231 ASP A C 1
ATOM 1825 O O . ASP A 1 231 ? -5.519 -22.100 44.921 1.00 93.00 231 ASP A O 1
ATOM 1829 N N . LYS A 1 232 ? -3.493 -21.697 45.742 1.00 93.69 232 LYS A N 1
ATOM 1830 C CA . LYS A 1 232 ? -3.889 -22.005 47.130 1.00 93.69 232 LYS A CA 1
ATOM 1831 C C . LYS A 1 232 ? -4.807 -20.949 47.768 1.00 93.69 232 LYS A C 1
ATOM 1833 O O . LYS A 1 232 ? -5.418 -21.254 48.791 1.00 93.69 232 LYS A O 1
ATOM 1838 N N . HIS A 1 233 ? -4.867 -19.746 47.206 1.00 93.19 233 HIS A N 1
ATOM 1839 C CA . HIS A 1 233 ? -5.743 -18.645 47.601 1.00 93.19 233 HIS A CA 1
ATOM 1840 C C . HIS A 1 233 ? -7.043 -18.613 46.790 1.00 93.19 233 HIS A C 1
ATOM 1842 O O . HIS A 1 233 ? -7.893 -17.758 47.040 1.00 93.19 233 HIS A O 1
ATOM 1848 N N . GLY A 1 234 ? -7.237 -19.594 45.900 1.00 94.00 234 GLY A N 1
ATOM 1849 C CA . GLY A 1 234 ? -8.403 -19.676 45.031 1.00 94.00 234 GLY A CA 1
ATOM 1850 C C . GLY A 1 234 ? -8.354 -18.660 43.896 1.00 94.00 234 GLY A C 1
ATOM 1851 O O . GLY A 1 234 ? -9.392 -18.420 43.292 1.00 94.00 234 GLY A O 1
ATOM 1852 N N . GLU A 1 235 ? -7.185 -18.089 43.606 1.00 95.12 235 GLU A N 1
ATOM 1853 C CA . GLU A 1 235 ? -6.991 -17.007 42.643 1.00 95.12 235 GLU A CA 1
ATOM 1854 C C . GLU A 1 235 ? -6.312 -17.515 41.372 1.00 95.12 235 GLU A C 1
ATOM 1856 O O . GLU A 1 235 ? -5.521 -18.464 41.394 1.00 95.12 235 GLU A O 1
ATOM 1861 N N . VAL A 1 236 ? -6.634 -16.883 40.252 1.00 93.75 236 VAL A N 1
ATOM 1862 C CA . VAL A 1 236 ? -5.966 -17.060 38.966 1.00 93.75 236 VAL A CA 1
ATOM 1863 C C . VAL A 1 236 ? -5.932 -15.718 38.249 1.00 93.75 236 VAL A C 1
ATOM 1865 O O . VAL A 1 236 ? -6.896 -14.964 38.310 1.00 93.75 236 VAL A O 1
ATOM 1868 N N . GLU A 1 237 ? -4.824 -15.414 37.587 1.00 92.38 237 GLU A N 1
ATOM 1869 C CA . GLU A 1 237 ? -4.637 -14.155 36.869 1.00 92.38 237 GLU A CA 1
ATOM 1870 C C . GLU A 1 237 ? -4.625 -14.413 35.359 1.00 92.38 237 GLU A C 1
ATOM 1872 O O . GLU A 1 237 ? -4.021 -15.386 34.892 1.00 92.38 237 GLU A O 1
ATOM 1877 N N . PHE A 1 238 ? -5.298 -13.549 34.603 1.00 87.25 238 PHE A N 1
ATOM 1878 C CA . PHE A 1 238 ? -5.309 -13.534 33.144 1.00 87.25 238 PHE A CA 1
ATOM 1879 C C . PHE A 1 238 ? -4.904 -12.145 32.645 1.00 87.25 238 PHE A C 1
ATOM 1881 O O . PHE A 1 238 ? -5.379 -11.146 33.170 1.00 87.25 238 PHE A O 1
ATOM 1888 N N . SER A 1 239 ? -4.072 -12.070 31.606 1.00 83.62 239 SER A N 1
ATOM 1889 C CA . SER A 1 239 ? -3.797 -10.806 30.910 1.00 83.62 239 SER A CA 1
ATOM 1890 C C . SER A 1 239 ? -4.839 -10.624 29.808 1.00 83.62 239 SER A C 1
ATOM 1892 O O . SER A 1 239 ? -4.895 -11.448 28.891 1.00 83.62 239 SER A O 1
ATOM 1894 N N . ILE A 1 240 ? -5.719 -9.628 29.940 1.00 83.31 240 ILE A N 1
ATOM 1895 C CA . ILE A 1 240 ? -6.842 -9.407 29.017 1.00 83.31 240 ILE A CA 1
ATOM 1896 C C . ILE A 1 240 ? -6.892 -7.928 28.611 1.00 83.31 240 ILE A C 1
ATOM 1898 O O . ILE A 1 240 ? -6.872 -7.080 29.502 1.00 83.31 240 ILE A O 1
ATOM 1902 N N . PRO A 1 241 ? -7.009 -7.597 27.310 1.00 78.44 241 PRO A N 1
ATOM 1903 C CA . PRO A 1 241 ? -7.145 -6.218 26.838 1.00 78.44 241 PRO A CA 1
ATOM 1904 C C . PRO A 1 241 ? -8.290 -5.489 27.550 1.00 78.44 241 PRO A C 1
ATOM 1906 O O . PRO A 1 241 ? -9.412 -5.999 27.619 1.00 78.44 241 PRO A O 1
ATOM 1909 N N . SER A 1 242 ? -8.023 -4.298 28.082 1.00 80.75 242 SER A N 1
ATOM 1910 C CA . SER A 1 242 ? -9.060 -3.460 28.691 1.00 80.75 242 SER A CA 1
ATOM 1911 C C . SER A 1 242 ? -10.190 -3.145 27.687 1.00 80.75 242 SER A C 1
ATOM 1913 O O . SER A 1 242 ? -10.011 -3.171 26.471 1.00 80.75 242 SER A O 1
ATOM 1915 N N . GLY A 1 243 ? -11.405 -2.943 28.178 1.00 82.75 243 GLY A N 1
ATOM 1916 C CA . GLY A 1 243 ? -12.632 -2.841 27.388 1.00 82.75 243 GLY A CA 1
ATOM 1917 C C . GLY A 1 243 ? -13.108 -4.147 26.737 1.00 82.75 243 GLY A C 1
ATOM 1918 O O . GLY A 1 243 ? -14.134 -4.133 26.060 1.00 82.75 243 GLY A O 1
ATOM 1919 N N . THR A 1 244 ? -12.407 -5.275 26.909 1.00 83.69 244 THR A N 1
ATOM 1920 C CA . THR A 1 244 ? -12.814 -6.549 26.294 1.00 83.69 244 THR A CA 1
ATOM 1921 C C . THR A 1 244 ? -13.925 -7.215 27.091 1.00 83.69 244 THR A C 1
ATOM 1923 O O . THR A 1 244 ? -13.754 -7.512 28.274 1.00 83.69 244 THR A O 1
ATOM 1926 N N . GLN A 1 245 ? -15.028 -7.534 26.416 1.00 89.94 245 GLN A N 1
ATOM 1927 C CA . GLN A 1 245 ? -16.068 -8.394 26.966 1.00 89.94 245 GLN A CA 1
ATOM 1928 C C . GLN A 1 245 ? -15.576 -9.842 27.041 1.00 89.94 245 GLN A C 1
ATOM 1930 O O . GLN A 1 245 ? -15.138 -10.412 26.036 1.00 89.94 245 GLN A O 1
ATOM 1935 N N . VAL A 1 246 ? -15.688 -10.462 28.215 1.00 92.12 246 VAL A N 1
ATOM 1936 C CA . VAL A 1 246 ? -15.311 -11.865 28.427 1.00 92.12 246 VAL A CA 1
ATOM 1937 C C . VAL A 1 246 ? -16.439 -12.681 29.050 1.00 92.12 246 VAL A C 1
ATOM 1939 O O . VAL A 1 246 ? -17.313 -12.156 29.741 1.00 92.12 246 VAL A O 1
ATOM 1942 N N . GLU A 1 247 ? -16.408 -13.989 28.808 1.00 95.31 247 GLU A N 1
ATOM 1943 C CA . GLU A 1 247 ? -17.225 -14.989 29.496 1.00 95.31 247 GLU A CA 1
ATOM 1944 C C . GLU A 1 247 ? -16.318 -15.917 30.309 1.00 95.31 247 GLU A C 1
ATOM 1946 O O . GLU A 1 247 ? -15.473 -16.622 29.763 1.00 95.31 247 GLU A O 1
ATOM 1951 N N . VAL A 1 248 ? -16.494 -15.941 31.625 1.00 95.81 248 VAL A N 1
ATOM 1952 C CA . VAL A 1 248 ? -15.715 -16.767 32.547 1.00 95.81 248 VAL A CA 1
ATOM 1953 C C . VAL A 1 248 ? -16.536 -17.980 32.960 1.00 95.81 248 VAL A C 1
ATOM 1955 O O . VAL A 1 248 ? -17.531 -17.835 33.664 1.00 95.81 248 VAL A O 1
ATOM 1958 N N . GLY A 1 249 ? -16.107 -19.177 32.570 1.00 95.44 249 GLY A N 1
ATOM 1959 C CA . GLY A 1 249 ? -16.626 -20.454 33.054 1.00 95.44 249 GLY A CA 1
ATOM 1960 C C . GLY A 1 249 ? -15.748 -21.034 34.160 1.00 95.44 249 GLY A C 1
ATOM 1961 O O . GLY A 1 249 ? -14.526 -21.053 34.040 1.00 95.44 249 GLY A O 1
ATOM 1962 N N . ILE A 1 250 ? -16.346 -21.544 35.237 1.00 95.81 250 ILE A N 1
ATOM 1963 C CA . ILE A 1 250 ? -15.610 -22.189 36.331 1.00 95.81 250 ILE A CA 1
ATOM 1964 C C . ILE A 1 250 ? -16.157 -23.587 36.582 1.00 95.81 250 ILE A C 1
ATOM 1966 O O . ILE A 1 250 ? -17.359 -23.774 36.781 1.00 95.81 250 ILE A O 1
ATOM 1970 N N . THR A 1 251 ? -15.250 -24.562 36.631 1.00 94.75 251 THR A N 1
ATOM 1971 C CA . THR A 1 251 ? -15.562 -25.960 36.938 1.00 94.75 251 THR A CA 1
ATOM 1972 C C . THR A 1 251 ? -14.757 -26.441 38.144 1.00 94.75 251 THR A C 1
ATOM 1974 O O . THR A 1 251 ? -13.525 -26.332 38.177 1.00 94.75 251 THR A O 1
ATOM 1977 N N . LYS A 1 252 ? -15.448 -27.023 39.131 1.00 95.38 252 LYS A N 1
ATOM 1978 C CA . LYS A 1 252 ? -14.837 -27.646 40.310 1.00 95.38 252 LYS A CA 1
ATOM 1979 C C . LYS A 1 252 ? -15.605 -28.897 40.735 1.00 95.38 252 LYS A C 1
ATOM 1981 O O . LYS A 1 252 ? -16.820 -28.862 40.871 1.00 95.38 252 LYS A O 1
ATOM 1986 N N . ASP A 1 253 ? -14.889 -29.990 40.998 1.00 92.69 253 ASP A N 1
ATOM 1987 C CA . ASP A 1 253 ? -15.500 -31.235 41.476 1.00 92.69 253 ASP A CA 1
ATOM 1988 C C . ASP A 1 253 ? -16.292 -31.016 42.776 1.00 92.69 253 ASP A C 1
ATOM 1990 O O . ASP A 1 253 ? -15.760 -30.494 43.758 1.00 92.69 253 ASP A O 1
ATOM 1994 N N . GLY A 1 254 ? -17.553 -31.457 42.787 1.00 90.56 254 GLY A N 1
ATOM 1995 C CA . GLY A 1 254 ? -18.472 -31.290 43.920 1.00 90.56 254 GLY A CA 1
ATOM 1996 C C . GLY A 1 254 ? -19.213 -29.948 43.956 1.00 90.56 254 GLY A C 1
ATOM 1997 O O . GLY A 1 254 ? -19.928 -29.682 44.926 1.00 90.56 254 GLY A O 1
ATOM 1998 N N . PHE A 1 255 ? -19.058 -29.123 42.919 1.00 93.88 255 PHE A N 1
ATOM 1999 C CA . PHE A 1 255 ? -19.751 -27.851 42.745 1.00 93.88 255 PHE A CA 1
ATOM 2000 C C . PHE A 1 255 ? -20.475 -27.812 41.399 1.00 93.88 255 PHE A C 1
ATOM 2002 O O . PHE A 1 255 ? -20.067 -28.476 40.443 1.00 93.88 255 PHE A O 1
ATOM 2009 N N . ASP A 1 256 ? -21.552 -27.035 41.335 1.00 90.62 256 ASP A N 1
ATOM 2010 C CA . ASP A 1 256 ? -22.225 -26.739 40.074 1.00 90.62 256 ASP A CA 1
ATOM 2011 C C . ASP A 1 256 ? -21.354 -25.791 39.234 1.00 90.62 256 ASP A C 1
ATOM 2013 O O . ASP A 1 256 ? -20.626 -24.955 39.770 1.00 90.62 256 ASP A O 1
ATOM 2017 N N . GLN A 1 257 ? -21.396 -25.935 37.907 1.00 93.44 257 GLN A N 1
ATOM 2018 C CA . GLN A 1 257 ? -20.648 -25.062 37.001 1.00 93.44 257 GLN A CA 1
ATOM 2019 C C . GLN A 1 257 ? -21.185 -23.628 37.091 1.00 93.44 257 GLN A C 1
ATOM 2021 O O . GLN A 1 257 ? -22.397 -23.416 37.034 1.00 93.44 257 GLN A O 1
ATOM 2026 N N . ALA A 1 258 ? -20.286 -22.648 37.182 1.00 93.94 258 ALA A N 1
ATOM 2027 C CA . ALA A 1 258 ? -20.637 -21.229 37.172 1.00 93.94 258 ALA A CA 1
ATOM 2028 C C . ALA A 1 258 ? -20.157 -20.560 35.881 1.00 93.94 258 ALA A C 1
ATOM 2030 O O . ALA A 1 258 ? -19.091 -20.896 35.364 1.00 93.94 258 ALA A O 1
ATOM 2031 N N . THR A 1 259 ? -20.930 -19.596 35.384 1.00 94.38 259 THR A N 1
ATOM 2032 C CA . THR A 1 259 ? -20.558 -18.734 34.256 1.00 94.38 259 THR A CA 1
ATOM 2033 C C . THR A 1 259 ? -20.844 -17.277 34.602 1.00 94.38 259 THR A C 1
ATOM 2035 O O . THR A 1 259 ? -21.924 -16.984 35.114 1.00 94.38 259 THR A O 1
ATOM 2038 N N . SER A 1 260 ? -19.915 -16.372 34.304 1.00 94.44 260 SER A N 1
ATOM 2039 C CA . SER A 1 260 ? -20.077 -14.922 34.474 1.00 94.44 260 SER A CA 1
ATOM 2040 C C . SER A 1 260 ? -19.645 -14.186 33.208 1.00 94.44 260 SER A C 1
ATOM 2042 O O . SER A 1 260 ? -18.793 -14.689 32.483 1.00 94.44 260 SER A O 1
ATOM 2044 N N . SER A 1 261 ? -20.210 -13.009 32.938 1.00 93.50 261 SER A N 1
ATOM 2045 C CA . SER A 1 261 ? -19.793 -12.158 31.819 1.00 93.50 261 SER A CA 1
ATOM 2046 C C . SER A 1 261 ? -19.692 -10.703 32.254 1.00 93.50 261 SER A C 1
ATOM 2048 O O . SER A 1 261 ? -20.562 -10.215 32.978 1.00 93.50 261 SER A O 1
ATOM 2050 N N . PHE A 1 262 ? -18.611 -10.041 31.850 1.00 91.56 262 PHE A N 1
ATOM 2051 C CA . PHE A 1 262 ? -18.304 -8.649 32.181 1.00 91.56 262 PHE A CA 1
ATOM 2052 C C . PHE A 1 262 ? -17.250 -8.085 31.218 1.00 91.56 262 PHE A C 1
ATOM 2054 O O . PHE A 1 262 ? -16.567 -8.841 30.522 1.00 91.56 262 PHE A O 1
ATOM 2061 N N . ASP A 1 263 ? -17.118 -6.759 31.202 1.00 88.69 263 ASP A N 1
ATOM 2062 C CA . ASP A 1 263 ? -16.069 -6.047 30.471 1.00 88.69 263 ASP A CA 1
ATOM 2063 C C . ASP A 1 263 ? -14.840 -5.864 31.374 1.00 88.69 263 ASP A C 1
ATOM 2065 O O . ASP A 1 263 ? -14.962 -5.462 32.535 1.00 88.69 263 ASP A O 1
ATOM 2069 N N . VAL A 1 264 ? -13.649 -6.177 30.865 1.00 85.19 264 VAL A N 1
ATOM 2070 C CA . VAL A 1 264 ? -12.381 -5.977 31.587 1.00 85.19 264 VAL A CA 1
ATOM 2071 C C . VAL A 1 264 ? -11.999 -4.493 31.565 1.00 85.19 264 VAL A C 1
ATOM 2073 O O . VAL A 1 264 ? -12.204 -3.842 30.552 1.00 85.19 264 VAL A O 1
ATOM 2076 N N . GLY A 1 265 ? -11.427 -3.939 32.641 1.00 75.69 265 GLY A N 1
ATOM 2077 C CA . GLY A 1 265 ? -10.868 -2.574 32.641 1.00 75.69 265 GLY A CA 1
ATOM 2078 C C . GLY A 1 265 ? -11.744 -1.450 33.211 1.00 75.69 265 GLY A C 1
ATOM 2079 O O . GLY A 1 265 ? -11.464 -0.276 32.965 1.00 75.69 265 GLY A O 1
ATOM 2080 N N . GLY A 1 266 ? -12.790 -1.782 33.975 1.00 72.81 266 GLY A N 1
ATOM 2081 C CA . GLY A 1 266 ? -13.407 -0.837 34.918 1.00 72.81 266 GLY A CA 1
ATOM 2082 C C . GLY A 1 266 ? -12.530 -0.601 36.161 1.00 72.81 266 GLY A C 1
ATOM 2083 O O . GLY A 1 266 ? -11.400 -1.066 36.219 1.00 72.81 266 GLY A O 1
ATOM 2084 N N . ASP A 1 267 ? -13.060 0.058 37.198 1.00 71.94 267 ASP A N 1
ATOM 2085 C CA . ASP A 1 267 ? -12.334 0.310 38.464 1.00 71.94 267 ASP A CA 1
ATOM 2086 C C . ASP A 1 267 ? -11.895 -0.975 39.219 1.00 71.94 267 ASP A C 1
ATOM 2088 O O . ASP A 1 267 ? -11.201 -0.891 40.234 1.00 71.94 267 ASP A O 1
ATOM 2092 N N . GLU A 1 268 ? -12.297 -2.166 38.758 1.00 70.62 268 GLU A N 1
ATOM 2093 C CA . GLU A 1 268 ? -12.050 -3.443 39.429 1.00 70.62 268 GLU A CA 1
ATOM 2094 C C . GLU A 1 268 ? -11.417 -4.485 38.489 1.00 70.62 268 GLU A C 1
ATOM 2096 O O . GLU A 1 268 ? -12.102 -5.242 37.801 1.00 70.62 268 GLU A O 1
ATOM 2101 N N . ASP A 1 269 ? -10.090 -4.604 38.557 1.00 82.94 269 ASP A N 1
ATOM 2102 C CA . ASP A 1 269 ? -9.282 -5.656 37.909 1.00 82.94 269 ASP A CA 1
ATOM 2103 C C . ASP A 1 269 ? -9.371 -7.018 38.634 1.00 82.94 269 ASP A C 1
ATOM 2105 O O . ASP A 1 269 ? -8.552 -7.923 38.456 1.00 82.94 269 ASP A O 1
ATOM 2109 N N . TYR A 1 270 ? -10.368 -7.169 39.503 1.00 90.50 270 TYR A N 1
ATOM 2110 C CA . TYR A 1 270 ? -10.553 -8.304 40.393 1.00 90.50 270 TYR A CA 1
ATOM 2111 C C . TYR A 1 270 ? -12.019 -8.736 40.388 1.00 90.50 270 TYR A C 1
ATOM 2113 O O . TYR A 1 270 ? -12.913 -7.921 40.591 1.00 90.50 270 TYR A O 1
ATOM 2121 N N . GLN A 1 271 ? -12.267 -10.029 40.198 1.00 93.12 271 GLN A N 1
ATOM 2122 C CA . GLN A 1 271 ? -13.606 -10.611 40.165 1.00 93.12 271 GLN A CA 1
ATOM 2123 C C . GLN A 1 271 ? -13.683 -11.822 41.095 1.00 93.12 271 GLN A C 1
ATOM 2125 O O . GLN A 1 271 ? -12.960 -12.803 40.919 1.00 93.12 271 GLN A O 1
ATOM 2130 N N . GLU A 1 272 ? -14.574 -11.776 42.086 1.00 94.56 272 GLU A N 1
ATOM 2131 C CA . GLU A 1 272 ? -14.861 -12.914 42.969 1.00 94.56 272 GLU A CA 1
ATOM 2132 C C . GLU A 1 272 ? -16.120 -13.646 42.480 1.00 94.56 272 GLU A C 1
ATOM 2134 O O . GLU A 1 272 ? -17.197 -13.057 42.407 1.00 94.56 272 GLU A O 1
ATOM 2139 N N . ILE A 1 273 ? -15.995 -14.935 42.147 1.00 92.81 273 ILE A N 1
ATOM 2140 C CA . ILE A 1 273 ? -17.106 -15.770 41.675 1.00 92.81 273 ILE A CA 1
ATOM 2141 C C . ILE A 1 273 ? -17.365 -16.907 42.668 1.00 92.81 273 ILE A C 1
ATOM 2143 O O . ILE A 1 273 ? -16.480 -17.709 42.988 1.00 92.81 273 ILE A O 1
ATOM 2147 N N . THR A 1 274 ? -18.611 -16.983 43.131 1.00 93.31 274 THR A N 1
ATOM 2148 C CA . THR A 1 274 ? -19.079 -17.966 44.113 1.00 93.31 274 THR A CA 1
ATOM 2149 C C . THR A 1 274 ? -19.652 -19.208 43.432 1.00 93.31 274 THR A C 1
ATOM 2151 O O . THR A 1 274 ? -20.516 -19.102 42.565 1.00 93.31 274 THR A O 1
ATOM 2154 N N . LEU A 1 275 ? -19.206 -20.391 43.859 1.00 90.62 275 LEU A N 1
ATOM 2155 C CA . LEU A 1 275 ? -19.699 -21.698 43.415 1.00 90.62 275 LEU A CA 1
ATOM 2156 C C . LEU A 1 275 ? -20.624 -22.329 44.469 1.00 90.62 275 LEU A C 1
ATOM 2158 O O . LEU A 1 275 ? -20.291 -22.377 45.660 1.00 90.62 275 LEU A O 1
ATOM 2162 N N . GLU A 1 276 ? -21.756 -22.875 44.025 1.00 89.19 276 GLU A N 1
ATOM 2163 C CA . GLU A 1 276 ? -22.682 -23.641 44.869 1.00 89.19 276 GLU A CA 1
ATOM 2164 C C . GLU A 1 276 ? -22.352 -25.141 44.852 1.00 89.19 276 GLU A C 1
ATOM 2166 O O . GLU A 1 276 ? -21.803 -25.668 43.885 1.00 89.19 276 GLU A O 1
ATOM 2171 N N . THR A 1 277 ? -22.648 -25.849 45.947 1.00 86.12 277 THR A N 1
ATOM 2172 C CA . THR A 1 277 ? -22.350 -27.287 46.052 1.00 86.12 277 THR A CA 1
ATOM 2173 C C . THR A 1 277 ? -23.367 -28.119 45.276 1.00 86.12 277 THR A C 1
ATOM 2175 O O . THR A 1 277 ? -24.574 -28.038 45.519 1.00 86.12 277 THR A O 1
ATOM 2178 N N . SER A 1 278 ? -22.873 -28.992 44.395 1.00 78.00 278 SER A N 1
ATOM 2179 C CA . SER A 1 278 ? -23.704 -29.858 43.559 1.00 78.00 278 SER A CA 1
ATOM 2180 C C . SER A 1 278 ? -24.376 -30.922 44.437 1.00 78.00 278 SER A C 1
ATOM 2182 O O . SER A 1 278 ? -23.781 -31.959 44.745 1.00 78.00 278 SER A O 1
ATOM 2184 N N . GLY A 1 279 ? -25.594 -30.663 44.919 1.00 63.84 279 GLY A N 1
ATOM 2185 C CA . GLY A 1 279 ? -26.333 -31.632 45.743 1.00 63.84 279 GLY A CA 1
ATOM 2186 C C . GLY A 1 279 ? -27.282 -31.082 46.806 1.00 63.84 279 GLY A C 1
ATOM 2187 O O . GLY A 1 279 ? -27.965 -31.883 47.445 1.00 63.84 279 GLY A O 1
ATOM 2188 N N . GLN A 1 280 ? -27.398 -29.763 46.985 1.00 52.25 280 GLN A N 1
ATOM 2189 C CA . GLN A 1 280 ? -28.392 -29.164 47.889 1.00 52.25 280 GLN A CA 1
ATOM 2190 C C . GLN A 1 280 ? -29.688 -28.735 47.172 1.00 52.25 280 GLN A C 1
ATOM 2192 O O . GLN A 1 280 ? -30.346 -27.772 47.550 1.00 52.25 280 GLN A O 1
ATOM 2197 N N . ALA A 1 281 ? -30.130 -29.502 46.169 1.00 45.06 281 ALA A N 1
ATOM 2198 C CA . ALA A 1 281 ? -31.490 -29.404 45.638 1.00 45.06 281 ALA A CA 1
ATOM 2199 C C . ALA A 1 281 ? -32.489 -29.978 46.666 1.00 45.06 281 ALA A C 1
ATOM 2201 O O . ALA A 1 281 ? -32.940 -31.120 46.575 1.00 45.06 281 ALA A O 1
ATOM 2202 N N . GLY A 1 282 ? -32.792 -29.182 47.692 1.00 46.25 282 GLY A N 1
ATOM 2203 C CA . GLY A 1 282 ? -33.626 -29.564 48.826 1.00 46.25 282 GLY A CA 1
ATOM 2204 C C . GLY A 1 282 ? -34.227 -28.364 49.557 1.00 46.25 282 GLY A C 1
ATOM 2205 O O . GLY A 1 282 ? -33.899 -28.127 50.710 1.00 46.25 282 GLY A O 1
ATOM 2206 N N . ALA A 1 283 ? -35.166 -27.688 48.884 1.00 45.66 283 ALA A N 1
ATOM 2207 C CA . ALA A 1 283 ? -36.209 -26.813 49.437 1.00 45.66 283 ALA A CA 1
ATOM 2208 C C . ALA A 1 283 ? -35.813 -25.425 49.991 1.00 45.66 283 ALA A C 1
ATOM 2210 O O . ALA A 1 283 ? -35.682 -25.249 51.195 1.00 45.66 283 ALA A O 1
ATOM 2211 N N . ALA A 1 284 ? -35.843 -24.405 49.127 1.00 40.00 284 ALA A N 1
ATOM 2212 C CA . ALA A 1 284 ? -36.596 -23.162 49.357 1.00 40.00 284 ALA A CA 1
ATOM 2213 C C . ALA A 1 284 ? -36.577 -22.302 48.085 1.00 40.00 284 ALA A C 1
ATOM 2215 O O . ALA A 1 284 ? -35.521 -21.905 47.608 1.00 40.00 284 ALA A O 1
ATOM 2216 N N . GLY A 1 285 ? -37.755 -22.023 47.526 1.00 46.53 285 GLY A N 1
ATOM 2217 C CA . GLY A 1 285 ? -37.903 -21.035 46.465 1.00 46.53 285 GLY A CA 1
ATOM 2218 C C . GLY A 1 285 ? -37.926 -19.627 47.051 1.00 46.53 285 GLY A C 1
ATOM 2219 O O . GLY A 1 285 ? -38.813 -19.309 47.840 1.00 46.53 285 GLY A O 1
ATOM 2220 N N . SER A 1 286 ? -36.994 -18.784 46.620 1.00 39.16 286 SER A N 1
ATOM 2221 C CA . SER A 1 286 ? -37.134 -17.328 46.649 1.00 39.16 286 SER A CA 1
ATOM 2222 C C . SER A 1 286 ? -36.145 -16.705 45.667 1.00 39.16 286 SER A C 1
ATOM 2224 O O . SER A 1 286 ? -34.937 -16.829 45.829 1.00 39.16 286 SER A O 1
ATOM 2226 N N . THR A 1 287 ? -36.684 -16.049 44.644 1.00 39.88 287 THR A N 1
ATOM 2227 C CA . THR A 1 287 ? -35.988 -15.140 43.723 1.00 39.88 287 THR A CA 1
ATOM 2228 C C . THR A 1 287 ? -35.323 -13.983 44.480 1.00 39.88 287 THR A C 1
ATOM 2230 O O . THR A 1 287 ? -36.006 -13.382 45.316 1.00 39.88 287 THR A O 1
ATOM 2233 N N . PRO A 1 288 ? -34.073 -13.591 44.173 1.00 39.03 288 PRO A N 1
ATOM 2234 C CA . PRO A 1 288 ? -33.512 -12.333 44.654 1.00 39.03 288 PRO A CA 1
ATOM 2235 C C . PRO A 1 288 ? -33.993 -11.168 43.779 1.00 39.03 288 PRO A C 1
ATOM 2237 O O . PRO A 1 288 ? -33.938 -11.242 42.551 1.00 39.03 288 PRO A O 1
ATOM 2240 N N . SER A 1 289 ? -34.464 -10.091 44.411 1.00 34.19 289 SER A N 1
ATOM 2241 C CA . SER A 1 289 ? -34.681 -8.799 43.759 1.00 34.19 289 SER A CA 1
ATOM 2242 C C . SER A 1 289 ? -33.377 -8.005 43.731 1.00 34.19 289 SER A C 1
ATOM 2244 O O . SER A 1 289 ? -32.723 -7.838 44.759 1.00 34.19 289 SER A O 1
ATOM 2246 N N . THR A 1 290 ? -33.028 -7.481 42.564 1.00 36.28 290 THR A N 1
ATOM 2247 C CA . THR A 1 290 ? -31.986 -6.469 42.381 1.00 36.28 290 THR A CA 1
ATOM 2248 C C . THR A 1 290 ? -32.502 -5.111 42.866 1.00 36.28 290 THR A C 1
ATOM 2250 O O . THR A 1 290 ? -33.290 -4.481 42.166 1.00 36.28 290 THR A O 1
ATOM 2253 N N . ASP A 1 291 ? -32.059 -4.660 44.042 1.00 29.98 291 ASP A N 1
ATOM 2254 C CA . ASP A 1 291 ? -32.190 -3.264 44.477 1.00 29.98 291 ASP A CA 1
ATOM 2255 C C . ASP A 1 291 ? -30.811 -2.596 44.413 1.00 29.98 291 ASP A C 1
ATOM 2257 O O . ASP A 1 291 ? -29.959 -2.769 45.285 1.00 29.98 291 ASP A O 1
ATOM 2261 N N . SER A 1 292 ? -30.594 -1.823 43.351 1.00 36.44 292 SER A N 1
ATOM 2262 C CA . SER A 1 292 ? -29.491 -0.876 43.214 1.00 36.44 292 SER A CA 1
ATOM 2263 C C . SER A 1 292 ? -29.872 0.444 43.891 1.00 36.44 292 SER A C 1
ATOM 2265 O O . SER A 1 292 ? -30.774 1.152 43.438 1.00 36.44 292 SER A O 1
ATOM 2267 N N . ALA A 1 293 ? -29.183 0.788 44.976 1.00 32.31 293 ALA A N 1
ATOM 2268 C CA . ALA A 1 293 ? -29.334 2.063 45.663 1.00 32.31 293 ALA A CA 1
ATOM 2269 C C . ALA A 1 293 ? -28.506 3.158 44.966 1.00 32.31 293 ALA A C 1
ATOM 2271 O O . ALA A 1 293 ? -27.288 3.205 45.104 1.00 32.31 293 ALA A O 1
ATOM 2272 N N . THR A 1 294 ? -29.166 4.076 44.257 1.00 33.94 294 THR A N 1
ATOM 2273 C CA . THR A 1 294 ? -28.571 5.338 43.782 1.00 33.94 294 THR A CA 1
ATOM 2274 C C . THR A 1 294 ? -28.928 6.488 44.723 1.00 33.94 294 THR A C 1
ATOM 2276 O O . THR A 1 294 ? -30.101 6.826 44.895 1.00 33.94 294 THR A O 1
ATOM 2279 N N . SER A 1 295 ? -27.914 7.117 45.319 1.00 33.69 295 SER A N 1
ATOM 2280 C CA . SER A 1 295 ? -28.035 8.359 46.088 1.00 33.69 295 SER A CA 1
ATOM 2281 C C . SER A 1 295 ? -28.110 9.573 45.157 1.00 33.69 295 SER A C 1
ATOM 2283 O O . SER A 1 295 ? -27.172 9.843 44.410 1.00 33.69 295 SER A O 1
ATOM 2285 N N . GLY A 1 296 ? -29.214 10.319 45.225 1.00 30.97 296 GLY A N 1
ATOM 2286 C CA . GLY A 1 296 ? -29.401 11.579 44.507 1.00 30.97 296 GLY A CA 1
ATOM 2287 C C . GLY A 1 296 ? -28.738 12.771 45.204 1.00 30.97 296 GLY A C 1
ATOM 2288 O O . GLY A 1 296 ? -28.911 12.976 46.406 1.00 30.97 296 GLY A O 1
ATOM 2289 N N . GLY A 1 297 ? -28.038 13.592 44.422 1.00 32.62 297 GLY A N 1
ATOM 2290 C CA . GLY A 1 297 ? -27.601 14.941 44.779 1.00 32.62 297 GLY A CA 1
ATOM 2291 C C . GLY A 1 297 ? -27.998 15.898 43.658 1.00 32.62 297 GLY A C 1
ATOM 2292 O O . GLY A 1 297 ? -27.502 15.782 42.543 1.00 32.62 297 GLY A O 1
ATOM 2293 N N . GLY A 1 298 ? -28.946 16.794 43.941 1.00 33.75 298 GLY A N 1
ATOM 2294 C CA . GLY A 1 298 ? -29.427 17.806 43.003 1.00 33.75 298 GLY A CA 1
ATOM 2295 C C . GLY A 1 298 ? -28.497 19.017 42.915 1.00 33.75 298 GLY A C 1
ATOM 2296 O O . GLY A 1 298 ? -27.969 19.474 43.927 1.00 33.75 298 GLY A O 1
ATOM 2297 N N . GLY A 1 299 ? -28.363 19.556 41.705 1.00 29.83 299 GLY A N 1
ATOM 2298 C CA . GLY A 1 299 ? -27.705 20.825 41.408 1.00 29.83 299 GLY A CA 1
ATOM 2299 C C . GLY A 1 299 ? -28.435 21.520 40.263 1.00 29.83 299 GLY A C 1
ATOM 2300 O O . GLY A 1 299 ? -28.353 21.099 39.116 1.00 29.83 299 GLY A O 1
ATOM 2301 N N . ASP A 1 300 ? -29.205 22.536 40.629 1.00 34.03 300 ASP A N 1
ATOM 2302 C CA . ASP A 1 300 ? -29.914 23.495 39.786 1.00 34.03 300 ASP A CA 1
ATOM 2303 C C . ASP A 1 300 ? -28.920 24.529 39.238 1.00 34.03 300 ASP A C 1
ATOM 2305 O O . ASP A 1 300 ? -28.322 25.244 40.035 1.00 34.03 300 ASP A O 1
ATOM 2309 N N . GLU A 1 301 ? -28.766 24.647 37.914 1.00 31.50 301 GLU A N 1
ATOM 2310 C CA . GLU A 1 301 ? -28.286 25.889 37.294 1.00 31.50 301 GLU A CA 1
ATOM 2311 C C . GLU A 1 301 ? -29.014 26.186 35.976 1.00 31.50 301 GLU A C 1
ATOM 2313 O O . GLU A 1 301 ? -28.742 25.670 34.893 1.00 31.50 301 GLU A O 1
ATOM 2318 N N . SER A 1 302 ? -29.962 27.107 36.100 1.00 32.81 302 SER A N 1
ATOM 2319 C CA . SER A 1 302 ? -30.484 27.938 35.026 1.00 32.81 302 SER A CA 1
ATOM 2320 C C . SER A 1 302 ? -29.437 28.953 34.541 1.00 32.81 302 SER A C 1
ATOM 2322 O O . SER A 1 302 ? -28.843 29.656 35.354 1.00 32.81 302 SER A O 1
ATOM 2324 N N . ARG A 1 303 ? -29.277 29.105 33.213 1.00 29.98 303 ARG A N 1
ATOM 2325 C CA . ARG A 1 303 ? -29.017 30.388 32.511 1.00 29.98 303 ARG A CA 1
ATOM 2326 C C . ARG A 1 303 ? -28.874 30.190 30.994 1.00 29.98 303 ARG A C 1
ATOM 2328 O O . ARG A 1 303 ? -27.858 29.722 30.502 1.00 29.98 303 ARG A O 1
ATOM 2335 N N . ARG A 1 304 ? -29.878 30.648 30.240 1.00 31.88 304 ARG A N 1
ATOM 2336 C CA . ARG A 1 304 ? -29.735 31.061 28.832 1.00 31.88 304 ARG A CA 1
ATOM 2337 C C . ARG A 1 304 ? -29.739 32.589 28.776 1.00 31.88 304 ARG A C 1
ATOM 2339 O O . ARG A 1 304 ? -30.590 33.184 29.442 1.00 31.88 304 ARG A O 1
ATOM 2346 N N . PRO A 1 305 ? -28.918 33.232 27.934 1.00 37.16 305 PRO A N 1
ATOM 2347 C CA . PRO A 1 305 ? -29.217 34.564 27.451 1.00 37.16 305 PRO A CA 1
ATOM 2348 C C . PRO A 1 305 ? -29.765 34.534 26.019 1.00 37.16 305 PRO A C 1
ATOM 2350 O O . PRO A 1 305 ? -29.272 33.853 25.127 1.00 37.16 305 PRO A O 1
ATOM 2353 N N . ILE A 1 306 ? -30.816 35.329 25.850 1.00 30.14 306 ILE A N 1
ATOM 2354 C CA . ILE A 1 306 ? -31.404 35.815 24.603 1.00 30.14 306 ILE A CA 1
ATOM 2355 C C . ILE A 1 306 ? -30.645 37.087 24.192 1.00 30.14 306 ILE A C 1
ATOM 2357 O O . ILE A 1 306 ? -30.531 37.975 25.031 1.00 30.14 306 ILE A O 1
ATOM 2361 N N . LEU A 1 307 ? -30.249 37.241 22.923 1.00 25.61 307 LEU A N 1
ATOM 2362 C CA . LEU A 1 307 ? -30.116 38.529 22.198 1.00 25.61 307 LEU A CA 1
ATOM 2363 C C . LEU A 1 307 ? -29.961 38.212 20.693 1.00 25.61 307 LEU A C 1
ATOM 2365 O O . LEU A 1 307 ? -29.068 37.469 20.324 1.00 25.61 307 LEU A O 1
ATOM 2369 N N . LYS A 1 308 ? -30.955 38.491 19.839 1.00 26.31 308 LYS A N 1
ATOM 2370 C CA . LYS A 1 308 ? -31.363 39.760 19.183 1.00 26.31 308 LYS A CA 1
ATOM 2371 C C . LYS A 1 308 ? -30.725 39.986 17.800 1.00 26.31 308 LYS A C 1
ATOM 2373 O O . LYS A 1 308 ? -29.572 40.361 17.666 1.00 26.31 308 LYS A O 1
ATOM 2378 N N . THR A 1 309 ? -31.612 39.853 16.822 1.00 27.19 309 THR A N 1
ATOM 2379 C CA . THR A 1 309 ? -31.796 40.546 15.538 1.00 27.19 309 THR A CA 1
ATOM 2380 C C . THR A 1 309 ? -31.169 41.943 15.370 1.00 27.19 309 THR A C 1
ATOM 2382 O O . THR A 1 309 ? -31.407 42.816 16.202 1.00 27.19 309 THR A O 1
ATOM 2385 N N . LEU A 1 310 ? -30.523 42.163 14.214 1.00 25.27 310 LEU A N 1
ATOM 2386 C CA . LEU A 1 310 ? -30.396 43.392 13.387 1.00 25.27 310 LEU A CA 1
ATOM 2387 C C . LEU A 1 310 ? -29.492 42.984 12.191 1.00 25.27 310 LEU A C 1
ATOM 2389 O O . LEU A 1 310 ? -28.437 42.429 12.442 1.00 25.27 310 LEU A O 1
ATOM 2393 N N . GLY A 1 311 ? -29.779 43.105 10.891 1.00 24.50 311 GLY A N 1
ATOM 2394 C CA . GLY A 1 311 ? -30.728 43.902 10.115 1.00 24.50 311 GLY A CA 1
ATOM 2395 C C . GLY A 1 311 ? -29.960 44.925 9.262 1.00 24.50 311 GLY A C 1
ATOM 2396 O O . GLY A 1 311 ? -29.522 45.900 9.850 1.00 24.50 311 GLY A O 1
ATOM 2397 N N . LEU A 1 312 ? -29.805 44.698 7.941 1.00 25.38 312 LEU A N 1
ATOM 2398 C CA . LEU A 1 312 ? -29.525 45.657 6.829 1.00 25.38 312 LEU A CA 1
ATOM 2399 C C . LEU A 1 312 ? -29.040 44.839 5.607 1.00 25.38 312 LEU A C 1
ATOM 2401 O O . LEU A 1 312 ? -27.979 44.240 5.667 1.00 25.38 312 LEU A O 1
ATOM 2405 N N . VAL A 1 313 ? -29.838 44.555 4.571 1.00 24.83 313 VAL A N 1
ATOM 2406 C CA . VAL A 1 313 ? -30.286 45.423 3.456 1.00 24.83 313 VAL A CA 1
ATOM 2407 C C . VAL A 1 313 ? -29.158 46.268 2.859 1.00 24.83 313 VAL A C 1
ATOM 2409 O O . VAL A 1 313 ? -28.864 47.358 3.339 1.00 24.83 313 VAL A O 1
ATOM 2412 N N . GLY A 1 314 ? -28.605 45.776 1.749 1.00 25.14 314 GLY A N 1
ATOM 2413 C CA . GLY A 1 314 ? -27.747 46.510 0.825 1.00 25.14 314 GLY A CA 1
ATOM 2414 C C . GLY A 1 314 ? -28.031 46.050 -0.602 1.00 25.14 314 GLY A C 1
ATOM 2415 O O . GLY A 1 314 ? -27.408 45.125 -1.100 1.00 25.14 314 GLY A O 1
ATOM 2416 N N . VAL A 1 315 ? -29.031 46.674 -1.223 1.00 25.42 315 VAL A N 1
ATOM 2417 C CA . VAL A 1 315 ? -29.349 46.565 -2.651 1.00 25.42 315 VAL A CA 1
ATOM 2418 C C . VAL A 1 315 ? -28.332 47.402 -3.424 1.00 25.42 315 VAL A C 1
ATOM 2420 O O . VAL A 1 315 ? -28.163 48.582 -3.122 1.00 25.42 315 VAL A O 1
ATOM 2423 N N . GLY A 1 316 ? -27.702 46.821 -4.441 1.00 24.45 316 GLY A N 1
ATOM 2424 C CA . GLY A 1 316 ? -26.818 47.539 -5.354 1.00 24.45 316 GLY A CA 1
ATOM 2425 C C . GLY A 1 316 ? -26.687 46.795 -6.674 1.00 24.45 316 GLY A C 1
ATOM 2426 O O . GLY A 1 316 ? -25.777 45.997 -6.844 1.00 24.45 316 GLY A O 1
ATOM 2427 N N . GLY A 1 317 ? -27.625 47.036 -7.590 1.00 22.92 317 GLY A N 1
ATOM 2428 C CA . GLY A 1 317 ? -27.505 46.598 -8.976 1.00 22.92 317 GLY A CA 1
ATOM 2429 C C . GLY A 1 317 ? -26.581 47.517 -9.770 1.00 22.92 317 GLY A C 1
ATOM 2430 O O . GLY A 1 317 ? -26.607 48.731 -9.572 1.00 22.92 317 GLY A O 1
ATOM 2431 N N . ILE A 1 318 ? -25.827 46.943 -10.707 1.00 24.97 318 ILE A N 1
ATOM 2432 C CA . ILE A 1 318 ? -25.253 47.648 -11.857 1.00 24.97 318 ILE A CA 1
ATOM 2433 C C . ILE A 1 318 ? -25.433 46.755 -13.091 1.00 24.97 318 ILE A C 1
ATOM 2435 O O . ILE A 1 318 ? -25.289 45.539 -13.029 1.00 24.97 318 ILE A O 1
ATOM 2439 N N . ALA A 1 319 ? -25.834 47.397 -14.184 1.00 22.42 319 ALA A N 1
ATOM 2440 C CA . ALA A 1 319 ? -26.240 46.823 -15.456 1.00 22.42 319 ALA A CA 1
ATOM 2441 C C . ALA A 1 319 ? -25.152 46.960 -16.539 1.00 22.42 319 ALA A C 1
ATOM 2443 O O . ALA A 1 319 ? -24.376 47.914 -16.510 1.00 22.42 319 ALA A O 1
ATOM 2444 N N . GLY A 1 320 ? -25.237 46.091 -17.556 1.00 23.09 320 GLY A N 1
ATOM 2445 C CA . GLY A 1 320 ? -24.608 46.218 -18.885 1.00 23.09 320 GLY A CA 1
ATOM 2446 C C . GLY A 1 320 ? -23.246 45.519 -18.987 1.00 23.09 320 GLY A C 1
ATOM 2447 O O . GLY A 1 320 ? -22.430 45.665 -18.094 1.00 23.09 320 GLY A O 1
ATOM 2448 N N . TYR A 1 321 ? -22.906 44.755 -20.027 1.00 24.69 321 TYR A N 1
ATOM 2449 C CA . TYR A 1 321 ? -23.312 44.805 -21.434 1.00 24.69 321 TYR A CA 1
ATOM 2450 C C . TYR A 1 321 ? -23.273 43.405 -22.073 1.00 24.69 321 TYR A C 1
ATOM 2452 O O . TYR A 1 321 ? -22.384 42.611 -21.790 1.00 24.69 321 TYR A O 1
ATOM 2460 N N . PHE A 1 322 ? -24.212 43.150 -22.987 1.00 24.17 322 PHE A N 1
ATOM 2461 C CA . PHE A 1 322 ? -24.192 42.028 -23.927 1.00 24.17 322 PHE A CA 1
ATOM 2462 C C . PHE A 1 322 ? -23.273 42.345 -25.116 1.00 24.17 322 PHE A C 1
ATOM 2464 O O . PHE A 1 322 ? -23.428 43.398 -25.735 1.00 24.17 322 PHE A O 1
ATOM 2471 N N . PHE A 1 323 ? -22.416 41.399 -25.498 1.00 24.64 323 PHE A N 1
ATOM 2472 C CA . PHE A 1 323 ? -21.933 41.252 -26.872 1.00 24.64 323 PHE A CA 1
ATOM 2473 C C . PHE A 1 323 ? -22.089 39.786 -27.281 1.00 24.64 323 PHE A C 1
ATOM 2475 O O . PHE A 1 323 ? -21.361 38.918 -26.816 1.00 24.64 323 PHE A O 1
ATOM 2482 N N . SER A 1 324 ? -23.078 39.523 -28.133 1.00 28.59 324 SER A N 1
ATOM 2483 C CA . SER A 1 324 ? -23.207 38.288 -28.902 1.00 28.59 324 SER A CA 1
ATOM 2484 C C . SER A 1 324 ? -22.334 38.408 -30.150 1.00 28.59 324 SER A C 1
ATOM 2486 O O . SER A 1 324 ? -22.563 39.303 -30.970 1.00 28.59 324 SER A O 1
ATOM 2488 N N . GLY A 1 325 ? -21.349 37.528 -30.294 1.00 25.77 325 GLY A N 1
ATOM 2489 C CA . GLY A 1 325 ? -20.546 37.389 -31.503 1.00 25.77 325 GLY A CA 1
ATOM 2490 C C . GLY A 1 325 ? -20.691 35.980 -32.057 1.00 25.77 325 GLY A C 1
ATOM 2491 O O . GLY A 1 325 ? -19.876 35.123 -31.748 1.00 25.77 325 GLY A O 1
ATOM 2492 N N . ASP A 1 326 ? -21.734 35.758 -32.858 1.00 31.12 326 ASP A N 1
ATOM 2493 C CA . ASP A 1 326 ? -21.815 34.621 -33.775 1.00 31.12 326 ASP A CA 1
ATOM 2494 C C . ASP A 1 326 ? -20.846 34.855 -34.941 1.00 31.12 326 ASP A C 1
ATOM 2496 O O . ASP A 1 326 ? -20.963 35.853 -35.659 1.00 31.12 326 ASP A O 1
ATOM 2500 N N . SER A 1 327 ? -19.936 33.914 -35.192 1.00 28.42 327 SER A N 1
ATOM 2501 C CA . SER A 1 327 ? -19.259 33.814 -36.488 1.00 28.42 327 SER A CA 1
ATOM 2502 C C . SER A 1 327 ? -18.993 32.355 -36.859 1.00 28.42 327 SER A C 1
ATOM 2504 O O . SER A 1 327 ? -17.879 31.859 -36.732 1.00 28.42 327 SER A O 1
ATOM 2506 N N . ASN A 1 328 ? -20.033 31.687 -37.361 1.00 32.06 328 ASN A N 1
ATOM 2507 C CA . ASN A 1 328 ? -19.906 30.480 -38.175 1.00 32.06 328 ASN A CA 1
ATOM 2508 C C . ASN A 1 328 ? -19.816 30.888 -39.655 1.00 32.06 328 ASN A C 1
ATOM 2510 O O . ASN A 1 328 ? -20.790 31.373 -40.234 1.00 32.06 328 ASN A O 1
ATOM 2514 N N . GLN A 1 329 ? -18.657 30.675 -40.277 1.00 29.97 329 GLN A N 1
ATOM 2515 C CA . GLN A 1 329 ? -18.478 30.655 -41.732 1.00 29.97 329 GLN A CA 1
ATOM 2516 C C . GLN A 1 329 ? -17.563 29.472 -42.077 1.00 29.97 329 GLN A C 1
ATOM 2518 O O . GLN A 1 329 ? -16.417 29.466 -41.632 1.00 29.97 329 GLN A O 1
ATOM 2523 N N . PRO A 1 330 ? -18.019 28.489 -42.871 1.00 32.47 330 PRO A N 1
ATOM 2524 C CA . PRO A 1 330 ? -17.141 27.461 -43.406 1.00 32.47 330 PRO A CA 1
ATOM 2525 C C . PRO A 1 330 ? -16.455 27.995 -44.669 1.00 32.47 330 PRO A C 1
ATOM 2527 O O . PRO A 1 330 ? -17.116 28.397 -45.630 1.00 32.47 330 PRO A O 1
ATOM 2530 N N . SER A 1 331 ? -15.124 28.011 -44.679 1.00 30.73 331 SER A N 1
ATOM 2531 C CA . SER A 1 331 ? -14.343 28.269 -45.887 1.00 30.73 331 SER A CA 1
ATOM 2532 C C . SER A 1 331 ? -14.291 27.008 -46.751 1.00 30.73 331 SER A C 1
ATOM 2534 O O . SER A 1 331 ? -13.750 25.983 -46.347 1.00 30.73 331 SER A O 1
ATOM 2536 N N . SER A 1 332 ? -14.853 27.106 -47.952 1.00 36.22 332 SER A N 1
ATOM 2537 C CA . SER A 1 332 ? -14.714 26.143 -49.043 1.00 36.22 332 SER A CA 1
ATOM 2538 C C . SER A 1 332 ? -13.258 26.055 -49.511 1.00 36.22 332 SER A C 1
ATOM 2540 O O . SER A 1 332 ? -12.709 27.063 -49.962 1.00 36.22 332 SER A O 1
ATOM 2542 N N . ALA A 1 333 ? -12.664 24.863 -49.449 1.00 33.16 333 ALA A N 1
ATOM 2543 C CA . ALA A 1 333 ? -11.382 24.568 -50.079 1.00 33.16 333 ALA A CA 1
ATOM 2544 C C . ALA A 1 333 ? -11.578 24.300 -51.580 1.00 33.16 333 ALA A C 1
ATOM 2546 O O . ALA A 1 333 ? -12.452 23.532 -51.984 1.00 33.16 333 ALA A O 1
ATOM 2547 N N . SER A 1 334 ? -10.779 24.989 -52.389 1.00 32.44 334 SER A N 1
ATOM 2548 C CA . SER A 1 334 ? -10.631 24.806 -53.827 1.00 32.44 334 SER A CA 1
ATOM 2549 C C . SER A 1 334 ? -9.682 23.647 -54.123 1.00 32.44 334 SER A C 1
ATOM 2551 O O . SER A 1 334 ? -8.596 23.577 -53.553 1.00 32.44 334 SER A O 1
ATOM 2553 N N . GLU A 1 335 ? -10.097 22.779 -55.042 1.00 39.34 335 GLU A N 1
ATOM 2554 C CA . GLU A 1 335 ? -9.246 21.806 -55.722 1.00 39.34 335 GLU A CA 1
ATOM 2555 C C . GLU A 1 335 ? -8.203 22.547 -56.568 1.00 39.34 335 GLU A C 1
ATOM 2557 O O . GLU A 1 335 ? -8.577 23.341 -57.430 1.00 39.34 335 GLU A O 1
ATOM 2562 N N . ASP A 1 336 ? -6.918 22.268 -56.349 1.00 35.41 336 ASP A N 1
ATOM 2563 C CA . ASP A 1 336 ? -5.870 22.539 -57.331 1.00 35.41 336 ASP A CA 1
ATOM 2564 C C . ASP A 1 336 ? -4.922 21.334 -57.419 1.00 35.41 336 ASP A C 1
ATOM 2566 O O . ASP A 1 336 ? -4.243 20.951 -56.465 1.00 35.41 336 ASP A O 1
ATOM 2570 N N . ASP A 1 337 ? -4.924 20.746 -58.615 1.00 41.66 337 ASP A N 1
ATOM 2571 C CA . ASP A 1 337 ? -3.991 19.760 -59.153 1.00 41.66 337 ASP A CA 1
ATOM 2572 C C . ASP A 1 337 ? -2.547 20.286 -59.098 1.00 41.66 337 ASP A C 1
ATOM 2574 O O . ASP A 1 337 ? -2.225 21.286 -59.748 1.00 41.66 337 ASP A O 1
ATOM 2578 N N . VAL A 1 338 ? -1.635 19.562 -58.435 1.00 37.06 338 VAL A N 1
ATOM 2579 C CA . VAL A 1 338 ? -0.193 19.699 -58.691 1.00 37.06 338 VAL A CA 1
ATOM 2580 C C . VAL A 1 338 ? 0.480 18.333 -58.803 1.00 37.06 338 VAL A C 1
ATOM 2582 O O . VAL A 1 338 ? 0.442 17.477 -57.927 1.00 37.06 338 VAL A O 1
ATOM 2585 N N . SER A 1 339 ? 1.122 18.182 -59.953 1.00 36.72 339 SER A N 1
ATOM 2586 C CA . SER A 1 339 ? 1.895 17.063 -60.463 1.00 36.72 339 SER A CA 1
ATOM 2587 C C . SER A 1 339 ? 3.209 16.789 -59.721 1.00 36.72 339 SER A C 1
ATOM 2589 O O . SER A 1 339 ? 4.013 17.699 -59.544 1.00 36.72 339 SER A O 1
ATOM 2591 N N . GLY A 1 340 ? 3.460 15.501 -59.469 1.00 42.34 340 GLY A N 1
ATOM 2592 C CA . GLY A 1 340 ? 4.705 14.765 -59.741 1.00 42.34 340 GLY A CA 1
ATOM 2593 C C . GLY A 1 340 ? 6.055 15.411 -59.408 1.00 42.34 340 GLY A C 1
ATOM 2594 O O . GLY A 1 340 ? 6.588 16.191 -60.196 1.00 42.34 340 GLY A O 1
ATOM 2595 N N . GLY A 1 341 ? 6.679 14.927 -58.332 1.00 33.34 341 GLY A N 1
ATOM 2596 C CA . GLY A 1 341 ? 8.111 15.057 -58.072 1.00 33.34 341 GLY A CA 1
ATOM 2597 C C . GLY A 1 341 ? 8.663 13.773 -57.452 1.00 33.34 341 GLY A C 1
ATOM 2598 O O . GLY A 1 341 ? 8.247 13.392 -56.364 1.00 33.34 341 GLY A O 1
ATOM 2599 N N . ASP A 1 342 ? 9.581 13.112 -58.162 1.00 44.56 342 ASP A N 1
ATOM 2600 C CA . ASP A 1 342 ? 10.358 11.961 -57.689 1.00 44.56 342 ASP A CA 1
ATOM 2601 C C . ASP A 1 342 ? 11.219 12.362 -56.477 1.00 44.56 342 ASP A C 1
ATOM 2603 O O . ASP A 1 342 ? 12.212 13.084 -56.615 1.00 44.56 342 ASP A O 1
ATOM 2607 N N . GLY A 1 343 ? 10.830 11.886 -55.292 1.00 34.66 343 GLY A N 1
ATOM 2608 C CA . GLY A 1 343 ? 11.576 12.012 -54.042 1.00 34.66 343 GLY A CA 1
ATOM 2609 C C . GLY A 1 343 ? 12.414 10.764 -53.765 1.00 34.66 343 GLY A C 1
ATOM 2610 O O . GLY A 1 343 ? 11.914 9.643 -53.745 1.00 34.66 343 GLY A O 1
ATOM 2611 N N . THR A 1 344 ? 13.712 10.971 -53.574 1.00 37.47 344 THR A N 1
ATOM 2612 C CA . THR A 1 344 ? 14.728 9.969 -53.232 1.00 37.47 344 THR A CA 1
ATOM 2613 C C . THR A 1 344 ? 14.422 9.252 -51.916 1.00 37.47 344 THR A C 1
ATOM 2615 O O . THR A 1 344 ? 14.149 9.905 -50.914 1.00 37.47 344 THR A O 1
ATOM 2618 N N . GLY A 1 345 ? 14.517 7.919 -51.938 1.00 38.16 345 GLY A N 1
ATOM 2619 C CA . GLY A 1 345 ? 14.111 7.022 -50.858 1.00 38.16 345 GLY A CA 1
ATOM 2620 C C . GLY A 1 345 ? 14.742 7.307 -49.497 1.00 38.16 345 GLY A C 1
ATOM 2621 O O . GLY A 1 345 ? 15.963 7.264 -49.333 1.00 38.16 345 GLY A O 1
ATOM 2622 N N . THR A 1 346 ? 13.871 7.522 -48.519 1.00 34.19 346 THR A N 1
ATOM 2623 C CA . THR A 1 346 ? 14.130 7.317 -47.099 1.00 34.19 346 THR A CA 1
ATOM 2624 C C . THR A 1 346 ? 14.023 5.823 -46.797 1.00 34.19 346 THR A C 1
ATOM 2626 O O . THR A 1 346 ? 13.115 5.128 -47.251 1.00 34.19 346 THR A O 1
ATOM 2629 N N . THR A 1 347 ? 15.010 5.297 -46.078 1.00 36.09 347 THR A N 1
ATOM 2630 C CA . THR A 1 347 ? 15.028 3.921 -45.583 1.00 36.09 347 THR A CA 1
ATOM 2631 C C . THR A 1 347 ? 13.935 3.757 -44.537 1.00 36.09 347 THR A C 1
ATOM 2633 O O . THR A 1 347 ? 14.087 4.216 -43.408 1.00 36.09 347 THR A O 1
ATOM 2636 N N . GLN A 1 348 ? 12.837 3.119 -44.933 1.00 31.80 348 GLN A N 1
ATOM 2637 C CA . GLN A 1 348 ? 11.818 2.608 -44.029 1.00 31.80 348 GLN A CA 1
ATOM 2638 C C . GLN A 1 348 ? 12.497 1.565 -43.130 1.00 31.80 348 GLN A C 1
ATOM 2640 O O . GLN A 1 348 ? 13.037 0.572 -43.616 1.00 31.80 348 GLN A O 1
ATOM 2645 N N . SER A 1 349 ? 12.583 1.866 -41.837 1.00 34.03 349 SER A N 1
ATOM 2646 C CA . SER A 1 349 ? 13.035 0.931 -40.811 1.00 34.03 349 SER A CA 1
ATOM 2647 C C . SER A 1 349 ? 12.038 -0.223 -40.769 1.00 34.03 349 SER A C 1
ATOM 2649 O O . SER A 1 349 ? 10.885 -0.005 -40.409 1.00 34.03 349 SER A O 1
ATOM 2651 N N . ASP A 1 350 ? 12.459 -1.421 -41.177 1.00 31.42 350 ASP A N 1
ATOM 2652 C CA . ASP A 1 350 ? 11.654 -2.637 -41.074 1.00 31.42 350 ASP A CA 1
ATOM 2653 C C . ASP A 1 350 ? 11.325 -2.890 -39.594 1.00 31.42 350 ASP A C 1
ATOM 2655 O O . ASP A 1 350 ? 12.171 -3.365 -38.831 1.00 31.42 350 ASP A O 1
ATOM 2659 N N . SER A 1 351 ? 10.103 -2.548 -39.175 1.00 40.41 351 SER A N 1
ATOM 2660 C CA . SER A 1 351 ? 9.563 -2.952 -37.878 1.00 40.41 351 SER A CA 1
ATOM 2661 C C . SER A 1 351 ? 9.679 -4.476 -37.756 1.00 40.41 351 SER A C 1
ATOM 2663 O O . SER A 1 351 ? 9.357 -5.187 -38.716 1.00 40.41 351 SER A O 1
ATOM 2665 N N . PRO A 1 352 ? 10.162 -5.007 -36.619 1.00 41.31 352 PRO A N 1
ATOM 2666 C CA . PRO A 1 352 ? 10.372 -6.437 -36.457 1.00 41.31 352 PRO A CA 1
ATOM 2667 C C . PRO A 1 352 ? 9.065 -7.179 -36.742 1.00 41.31 352 PRO A C 1
ATOM 2669 O O . PRO A 1 352 ? 8.033 -6.905 -36.133 1.00 41.31 352 PRO A O 1
ATOM 2672 N N . THR A 1 353 ? 9.103 -8.111 -37.696 1.00 37.94 353 THR A N 1
ATOM 2673 C CA . THR A 1 353 ? 7.984 -9.002 -38.005 1.00 37.94 353 THR A CA 1
ATOM 2674 C C . THR A 1 353 ? 7.655 -9.813 -36.756 1.00 37.94 353 THR A C 1
ATOM 2676 O O . THR A 1 353 ? 8.361 -10.772 -36.434 1.00 37.94 353 THR A O 1
ATOM 2679 N N . SER A 1 354 ? 6.622 -9.360 -36.047 1.00 47.16 354 SER A N 1
ATOM 2680 C CA . SER A 1 354 ? 6.039 -9.974 -34.860 1.00 47.16 354 SER A CA 1
ATOM 2681 C C . SER A 1 354 ? 5.845 -11.474 -35.073 1.00 47.16 354 SER A C 1
ATOM 2683 O O . SER A 1 354 ? 5.267 -11.917 -36.066 1.00 47.16 354 SER A O 1
ATOM 2685 N N . THR A 1 355 ? 6.364 -12.276 -34.149 1.00 46.19 355 THR A N 1
ATOM 2686 C CA . THR A 1 355 ? 5.962 -13.672 -34.006 1.00 46.19 355 THR A CA 1
ATOM 2687 C C . THR A 1 355 ? 4.505 -13.684 -33.553 1.00 46.19 355 THR A C 1
ATOM 2689 O O . THR A 1 355 ? 4.246 -13.271 -32.426 1.00 46.19 355 THR A O 1
ATOM 2692 N N . ASP A 1 356 ? 3.593 -14.137 -34.424 1.00 50.59 356 ASP A N 1
ATOM 2693 C CA . ASP A 1 356 ? 2.134 -14.222 -34.222 1.00 50.59 356 ASP A CA 1
ATOM 2694 C C . ASP A 1 356 ? 1.758 -14.969 -32.927 1.00 50.59 356 ASP A C 1
ATOM 2696 O O . ASP A 1 356 ? 1.391 -16.149 -32.927 1.00 50.59 356 ASP A O 1
ATOM 2700 N N . THR A 1 357 ? 1.854 -14.285 -31.793 1.00 68.56 357 THR A N 1
ATOM 2701 C CA . THR A 1 357 ? 1.203 -14.711 -30.560 1.00 68.56 357 THR A CA 1
ATOM 2702 C C . THR A 1 357 ? -0.275 -14.384 -30.736 1.00 68.56 357 THR A C 1
ATOM 2704 O O . THR A 1 357 ? -0.587 -13.268 -31.153 1.00 68.56 357 THR A O 1
ATOM 2707 N N . PRO A 1 358 ? -1.200 -15.330 -30.488 1.00 77.38 358 PRO A N 1
ATOM 2708 C CA . PRO A 1 358 ? -2.623 -15.046 -30.584 1.00 77.38 358 PRO A CA 1
ATOM 2709 C C . PRO A 1 358 ? -2.960 -13.859 -29.683 1.00 77.38 358 PRO A C 1
ATOM 2711 O O . PRO A 1 358 ? -2.800 -13.947 -28.467 1.00 77.38 358 PRO A O 1
ATOM 2714 N N . VAL A 1 359 ? -3.394 -12.757 -30.292 1.00 85.06 359 VAL A N 1
ATOM 2715 C CA . VAL A 1 359 ? -3.854 -11.579 -29.561 1.00 85.06 359 VAL A CA 1
ATOM 2716 C C . VAL A 1 359 ? -5.167 -11.950 -28.883 1.00 85.06 359 VAL A C 1
ATOM 2718 O O . VAL A 1 359 ? -6.095 -12.431 -29.540 1.00 85.06 359 VAL A O 1
ATOM 2721 N N . LYS A 1 360 ? -5.214 -11.798 -27.562 1.00 91.94 360 LYS A N 1
ATOM 2722 C CA . LYS A 1 360 ? -6.402 -12.087 -26.762 1.00 91.94 360 LYS A CA 1
ATOM 2723 C C . LYS A 1 360 ? -7.450 -10.987 -26.934 1.00 91.94 360 LYS A C 1
ATOM 2725 O O . LYS A 1 360 ? -7.112 -9.835 -27.218 1.00 91.94 360 LYS A O 1
ATOM 2730 N N . GLY A 1 361 ? -8.714 -11.374 -26.790 1.00 93.81 361 GLY A N 1
ATOM 2731 C CA . GLY A 1 361 ? -9.844 -10.459 -26.828 1.00 93.81 361 GLY A CA 1
ATOM 2732 C C . GLY A 1 361 ? -10.165 -9.888 -25.451 1.00 93.81 361 GLY A C 1
ATOM 2733 O O . GLY A 1 361 ? -9.364 -9.952 -24.515 1.00 93.81 361 GLY A O 1
ATOM 2734 N N . PHE A 1 362 ? -11.359 -9.318 -25.369 1.00 95.75 362 PHE A N 1
ATOM 2735 C CA . PHE A 1 362 ? -11.965 -8.838 -24.141 1.00 95.75 362 PHE A CA 1
ATOM 2736 C C . PHE A 1 362 ? -13.401 -9.347 -24.081 1.00 95.75 362 PHE A C 1
ATOM 2738 O O . PHE A 1 362 ? -14.091 -9.429 -25.105 1.00 95.75 362 PHE A O 1
ATOM 2745 N N . THR A 1 363 ? -13.867 -9.597 -22.869 1.00 95.75 363 THR A N 1
ATOM 2746 C CA . THR A 1 363 ? -15.271 -9.820 -22.558 1.00 95.75 363 THR A CA 1
ATOM 2747 C C . THR A 1 363 ? -15.871 -8.512 -22.042 1.00 95.75 363 THR A C 1
ATOM 2749 O O . THR A 1 363 ? -15.354 -7.904 -21.110 1.00 95.75 363 THR A O 1
ATOM 2752 N N . GLU A 1 364 ? -16.950 -8.039 -22.673 1.00 95.69 364 GLU A N 1
ATOM 2753 C CA . GLU A 1 364 ? -17.720 -6.908 -22.145 1.00 95.69 364 GLU A CA 1
ATOM 2754 C C . GLU A 1 364 ? -18.649 -7.401 -21.036 1.00 95.69 364 GLU A C 1
ATOM 2756 O O . GLU A 1 364 ? -19.564 -8.188 -21.291 1.00 95.69 364 GLU A O 1
ATOM 2761 N N . GLU A 1 365 ? -18.426 -6.908 -19.822 1.00 94.19 365 GLU A N 1
ATOM 2762 C CA . GLU A 1 365 ? -19.219 -7.263 -18.645 1.00 94.19 365 GLU A CA 1
ATOM 2763 C C . GLU A 1 365 ? -20.521 -6.459 -18.595 1.00 94.19 365 GLU A C 1
ATOM 2765 O O . GLU A 1 365 ? -21.607 -7.002 -18.375 1.00 94.19 365 GLU A O 1
ATOM 2770 N N . TRP A 1 366 ? -20.427 -5.151 -18.848 1.00 95.19 366 TRP A N 1
ATOM 2771 C CA . TRP A 1 366 ? -21.580 -4.265 -18.956 1.00 95.19 366 TRP A CA 1
ATOM 2772 C C . TRP A 1 366 ? -21.260 -2.996 -19.748 1.00 95.19 366 TRP A C 1
ATOM 2774 O O . TRP A 1 366 ? -20.111 -2.567 -19.861 1.00 95.19 366 TRP A O 1
ATOM 2784 N N . THR A 1 367 ? -22.327 -2.369 -20.245 1.00 94.50 367 THR A N 1
ATOM 2785 C CA . THR A 1 367 ? -22.326 -1.027 -20.832 1.00 94.50 367 THR A CA 1
ATOM 2786 C C . THR A 1 367 ? -23.444 -0.211 -20.183 1.00 94.50 367 THR A C 1
ATOM 2788 O O . THR A 1 367 ? -24.589 -0.666 -20.137 1.00 94.50 367 THR A O 1
ATOM 2791 N N . ASP A 1 368 ? -23.126 0.999 -19.729 1.00 92.75 368 ASP A N 1
ATOM 2792 C CA . ASP A 1 368 ? -24.094 2.023 -19.323 1.00 92.75 368 ASP A CA 1
ATOM 2793 C C . ASP A 1 368 ? -23.915 3.293 -20.165 1.00 92.75 368 ASP A C 1
ATOM 2795 O O . ASP A 1 368 ? -22.888 3.492 -20.816 1.00 92.75 368 ASP A O 1
ATOM 2799 N N . ALA A 1 369 ? -24.925 4.159 -20.172 1.00 89.00 369 ALA A N 1
ATOM 2800 C CA . ALA A 1 369 ? -24.856 5.455 -20.828 1.00 89.00 369 ALA A CA 1
ATOM 2801 C C . ALA A 1 369 ? -25.374 6.560 -19.907 1.00 89.00 369 ALA A C 1
ATOM 2803 O O . ALA A 1 369 ? -26.451 6.453 -19.304 1.00 89.00 369 ALA A O 1
ATOM 2804 N N . ILE A 1 370 ? -24.629 7.662 -19.860 1.00 82.06 370 ILE A N 1
ATOM 2805 C CA . ILE A 1 370 ? -25.100 8.934 -19.319 1.00 82.06 370 ILE A CA 1
ATOM 2806 C C . ILE A 1 370 ? -25.239 9.879 -20.512 1.00 82.06 370 ILE A C 1
ATOM 2808 O O . ILE A 1 370 ? -24.267 10.078 -21.231 1.00 82.06 370 ILE A O 1
ATOM 2812 N N . ASP A 1 371 ? -26.437 10.443 -20.721 1.00 74.56 371 ASP A N 1
ATOM 2813 C CA . ASP A 1 371 ? -26.791 11.344 -21.837 1.00 74.56 371 ASP A CA 1
ATOM 2814 C C . ASP A 1 371 ? -25.870 12.588 -21.912 1.00 74.56 371 ASP A C 1
ATOM 2816 O O . ASP A 1 371 ? -26.245 13.682 -21.483 1.00 74.56 371 ASP A O 1
ATOM 2820 N N . THR A 1 372 ? -24.647 12.429 -22.426 1.00 73.25 372 THR A N 1
ATOM 2821 C CA . THR A 1 372 ? -23.575 13.437 -22.427 1.00 73.25 372 THR A CA 1
ATOM 2822 C C . THR A 1 372 ? -22.602 13.259 -23.575 1.00 73.25 372 THR A C 1
ATOM 2824 O O . THR A 1 372 ? -22.603 12.232 -24.241 1.00 73.25 372 THR A O 1
ATOM 2827 N N . TYR A 1 373 ? -21.780 14.286 -23.786 1.00 62.12 373 TYR A N 1
ATOM 2828 C CA . TYR A 1 373 ? -20.765 14.326 -24.831 1.00 62.12 373 TYR A CA 1
ATOM 2829 C C . TYR A 1 373 ? -19.396 13.775 -24.387 1.00 62.12 373 TYR A C 1
ATOM 2831 O O . 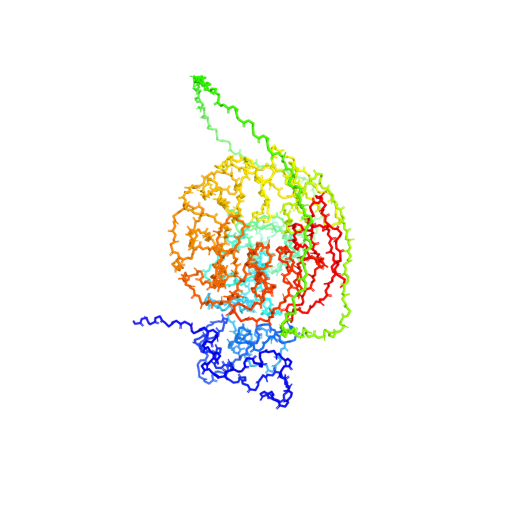TYR A 1 373 ? -18.589 13.419 -25.223 1.00 62.12 373 TYR A O 1
ATOM 2839 N N . GLU A 1 374 ? -19.083 13.700 -23.090 1.00 67.06 374 GLU A N 1
ATOM 2840 C CA . GLU A 1 374 ? -17.795 13.153 -22.622 1.00 67.06 374 GLU A CA 1
ATOM 2841 C C . GLU A 1 374 ? -17.956 12.561 -21.219 1.00 67.06 374 GLU A C 1
ATOM 2843 O O . GLU A 1 374 ? -18.487 13.228 -20.329 1.00 67.06 374 GLU A O 1
ATOM 2848 N N . THR A 1 375 ? -17.469 11.341 -20.986 1.00 62.62 375 THR A N 1
ATOM 2849 C CA . THR A 1 375 ? -17.273 10.796 -19.631 1.00 62.62 375 THR A CA 1
ATOM 2850 C C . THR A 1 375 ? -15.977 11.366 -19.040 1.00 62.62 375 THR A C 1
ATOM 2852 O O . THR A 1 375 ? -14.945 11.309 -19.694 1.00 62.62 375 THR A O 1
ATOM 2855 N N . ILE A 1 376 ? -16.010 11.932 -17.826 1.00 60.91 376 ILE A N 1
ATOM 2856 C CA . ILE A 1 376 ? -14.868 12.669 -17.241 1.00 60.91 376 ILE A CA 1
ATOM 2857 C C . ILE A 1 376 ? -13.828 11.749 -16.612 1.00 60.91 376 ILE A C 1
ATOM 2859 O O . ILE A 1 376 ? -12.641 11.970 -16.799 1.00 60.91 376 ILE A O 1
ATOM 2863 N N . THR A 1 377 ? -14.262 10.755 -15.840 1.00 63.41 377 THR A N 1
ATOM 2864 C CA . THR A 1 377 ? -13.369 9.963 -14.988 1.00 63.41 377 THR A CA 1
ATOM 2865 C C . THR A 1 377 ? -14.091 8.696 -14.552 1.00 63.41 377 THR A C 1
ATOM 2867 O O . THR A 1 377 ? -15.292 8.740 -14.281 1.00 63.41 377 THR A O 1
ATOM 2870 N N . THR A 1 378 ? -13.351 7.600 -14.424 1.00 58.22 378 THR A N 1
ATOM 2871 C CA . THR A 1 378 ? -13.774 6.363 -13.762 1.00 58.22 378 THR A CA 1
ATOM 2872 C C . THR A 1 378 ? -12.875 6.132 -12.553 1.00 58.22 378 THR A C 1
ATOM 2874 O O . THR A 1 378 ? -11.660 6.078 -12.681 1.00 58.22 378 THR A O 1
ATOM 2877 N N . LEU A 1 379 ? -13.452 6.073 -11.355 1.00 61.75 379 LEU A N 1
ATOM 2878 C CA . LEU A 1 379 ? -12.688 5.913 -10.114 1.00 61.75 379 LEU A CA 1
ATOM 2879 C C . LEU A 1 379 ? -12.866 4.506 -9.563 1.00 61.75 379 LEU A C 1
ATOM 2881 O O . LEU A 1 379 ? -13.995 4.060 -9.350 1.00 61.75 379 LEU A O 1
ATOM 2885 N N . GLU A 1 380 ? -11.740 3.850 -9.292 1.00 61.12 380 GLU A N 1
ATOM 2886 C CA . GLU A 1 380 ? -11.667 2.563 -8.610 1.00 61.12 380 GLU A CA 1
ATOM 2887 C C . GLU A 1 380 ? -11.190 2.752 -7.167 1.00 61.12 380 GLU A C 1
ATOM 2889 O O . GLU A 1 380 ? -10.126 3.312 -6.903 1.00 61.12 380 GLU A O 1
ATOM 2894 N N . ARG A 1 381 ? -11.968 2.214 -6.222 1.00 57.78 381 ARG A N 1
ATOM 2895 C CA . ARG A 1 381 ? -11.449 1.648 -4.966 1.00 57.78 381 ARG A CA 1
ATOM 2896 C C . ARG A 1 381 ? -12.575 0.854 -4.299 1.00 57.78 381 ARG A C 1
ATOM 2898 O O . ARG A 1 381 ? -13.602 1.444 -3.975 1.00 57.78 381 ARG A O 1
ATOM 2905 N N . GLY A 1 382 ? -12.414 -0.442 -4.058 1.00 65.31 382 GLY A N 1
ATOM 2906 C CA . GLY A 1 382 ? -13.480 -1.294 -3.499 1.00 65.31 382 GLY A CA 1
ATOM 2907 C C . GLY A 1 382 ? -14.529 -1.727 -4.537 1.00 65.31 382 GLY A C 1
ATOM 2908 O O . GLY A 1 382 ? -14.238 -1.783 -5.724 1.00 65.31 382 GLY A O 1
ATOM 2909 N N . ASP A 1 383 ? -15.756 -2.018 -4.097 1.00 79.06 383 ASP A N 1
ATOM 2910 C CA . ASP A 1 383 ? -16.760 -2.758 -4.886 1.00 79.06 383 ASP A CA 1
ATOM 2911 C C . ASP A 1 383 ? -17.617 -1.881 -5.828 1.00 79.06 383 ASP A C 1
ATOM 2913 O O . ASP A 1 383 ? -18.806 -2.152 -6.015 1.00 79.06 383 ASP A O 1
ATOM 2917 N N . SER A 1 384 ? -17.118 -0.759 -6.361 1.00 87.31 384 SER A N 1
ATOM 2918 C CA . SER A 1 384 ? -17.939 0.102 -7.239 1.00 87.31 384 SER A CA 1
ATOM 2919 C C . SER A 1 384 ? -17.148 0.943 -8.236 1.00 87.31 384 SER A C 1
ATOM 2921 O O . SER A 1 384 ? -16.126 1.527 -7.885 1.00 87.31 384 SER A O 1
ATOM 2923 N N . ALA A 1 385 ? -17.689 1.064 -9.447 1.00 88.81 385 ALA A N 1
ATOM 2924 C CA . ALA A 1 385 ? -17.247 1.979 -10.489 1.00 88.81 385 ALA A CA 1
ATOM 2925 C C . ALA A 1 385 ? -18.009 3.304 -10.384 1.00 88.81 385 ALA A C 1
ATOM 2927 O O . ALA A 1 385 ? -19.239 3.316 -10.458 1.00 88.81 385 ALA A O 1
ATOM 2928 N N . ILE A 1 386 ? -17.296 4.422 -10.233 1.00 90.19 386 ILE A N 1
ATOM 2929 C CA . ILE A 1 386 ? -17.905 5.758 -10.157 1.00 90.19 386 ILE A CA 1
ATOM 2930 C C . ILE A 1 386 ? -17.504 6.572 -11.377 1.00 90.19 386 ILE A C 1
ATOM 2932 O O . ILE A 1 386 ? -16.314 6.703 -11.651 1.00 90.19 386 ILE A O 1
ATOM 2936 N N . TYR A 1 387 ? -18.480 7.151 -12.069 1.00 89.50 387 TYR A N 1
ATOM 2937 C CA . TYR A 1 387 ? -18.240 7.981 -13.247 1.00 89.50 387 TYR A CA 1
ATOM 2938 C C . TYR A 1 387 ? -19.268 9.096 -13.383 1.00 89.50 387 TYR A C 1
ATOM 2940 O O . TYR A 1 387 ? -20.328 9.102 -12.752 1.00 89.50 387 TYR A O 1
ATOM 2948 N N . ALA A 1 388 ? -18.917 10.074 -14.208 1.00 88.38 388 ALA A N 1
ATOM 2949 C CA . ALA A 1 388 ? -19.728 11.248 -14.460 1.00 88.38 388 ALA A CA 1
ATOM 2950 C C . ALA A 1 388 ? -19.550 11.724 -15.900 1.00 88.38 388 ALA A C 1
ATOM 2952 O O . ALA A 1 388 ? -18.466 11.580 -16.466 1.00 88.38 388 ALA A O 1
ATOM 2953 N N . GLY A 1 389 ? -20.592 12.306 -16.486 1.00 84.12 389 GLY A N 1
ATOM 2954 C CA . GLY A 1 389 ? -20.500 12.943 -17.799 1.00 84.12 389 GLY A CA 1
ATOM 2955 C C . GLY A 1 389 ? -20.317 14.455 -17.673 1.00 84.12 389 GLY A C 1
ATOM 2956 O O . GLY A 1 389 ? -20.949 15.071 -16.822 1.00 84.12 389 GLY A O 1
ATOM 2957 N N . THR A 1 390 ? -19.489 15.077 -18.512 1.00 77.12 390 THR A N 1
ATOM 2958 C CA . THR A 1 390 ? -19.191 16.523 -18.468 1.00 77.12 390 THR A CA 1
ATOM 2959 C C . THR A 1 390 ? -20.446 17.382 -18.528 1.00 77.12 390 THR A C 1
ATOM 2961 O O . THR A 1 390 ? -20.611 18.304 -17.733 1.00 77.12 390 THR A O 1
ATOM 2964 N N . ASP A 1 391 ? -21.344 17.073 -19.457 1.00 79.44 391 ASP A N 1
ATOM 2965 C CA . ASP A 1 391 ? -22.568 17.841 -19.696 1.00 79.44 391 ASP A CA 1
ATOM 2966 C C . ASP A 1 391 ? -23.761 17.358 -18.869 1.00 79.44 391 ASP A C 1
ATOM 2968 O O . ASP A 1 391 ? -24.776 18.051 -18.771 1.00 79.44 391 ASP A O 1
ATOM 2972 N N . SER A 1 392 ? -23.642 16.190 -18.241 1.00 69.12 392 SER A N 1
ATOM 2973 C CA . SER A 1 392 ? -24.628 15.722 -17.283 1.00 69.12 392 SER A CA 1
ATOM 2974 C C . SER A 1 392 ? -24.239 16.317 -15.968 1.00 69.12 392 SER A C 1
ATOM 2976 O O . SER A 1 392 ? -23.137 16.110 -15.476 1.00 69.12 392 SER A O 1
ATOM 2978 N N . SER A 1 393 ? -25.173 16.952 -15.303 1.00 83.00 393 SER A N 1
ATOM 2979 C CA . SER A 1 393 ? -24.974 17.237 -13.902 1.00 83.00 393 SER A CA 1
ATOM 2980 C C . SER A 1 393 ? -25.147 15.971 -13.043 1.00 83.00 393 SER A C 1
ATOM 2982 O O . SER A 1 393 ? -25.746 16.033 -11.981 1.00 83.00 393 SER A O 1
ATOM 2984 N N . LEU A 1 394 ? -24.695 14.799 -13.510 1.00 91.25 394 LEU A N 1
ATOM 2985 C CA . LEU A 1 394 ? -24.919 13.494 -12.888 1.00 91.25 394 LEU A CA 1
ATOM 2986 C C . LEU A 1 394 ? -23.595 12.789 -12.597 1.00 91.25 394 LEU A C 1
ATOM 2988 O O . LEU A 1 394 ? -22.732 12.678 -13.464 1.00 91.25 394 LEU A O 1
ATOM 2992 N N . VAL A 1 395 ? -23.501 12.246 -11.388 1.00 92.00 395 VAL A N 1
ATOM 2993 C CA . VAL A 1 395 ? -22.470 11.295 -10.965 1.00 92.00 395 VAL A CA 1
ATOM 2994 C C . VAL A 1 395 ? -23.170 9.987 -10.614 1.00 92.00 395 VAL A C 1
ATOM 2996 O O . VAL A 1 395 ? -24.184 10.003 -9.910 1.00 92.00 395 VAL A O 1
ATOM 2999 N N . ARG A 1 396 ? -22.656 8.864 -11.109 1.00 93.00 396 ARG A N 1
ATOM 3000 C CA . ARG A 1 396 ? -23.209 7.524 -10.886 1.00 93.00 396 ARG A CA 1
ATOM 3001 C C . ARG A 1 396 ? -22.192 6.611 -10.227 1.00 93.00 396 ARG A C 1
ATOM 3003 O O . ARG A 1 396 ? -20.997 6.744 -10.467 1.00 93.00 396 ARG A O 1
ATOM 3010 N N . SER A 1 397 ? -22.698 5.667 -9.443 1.00 92.94 397 SER A N 1
ATOM 3011 C CA . SER A 1 397 ? -21.951 4.529 -8.915 1.00 92.94 397 SER A CA 1
ATOM 3012 C C . SER A 1 397 ? -22.625 3.233 -9.347 1.00 92.94 397 SER A C 1
ATOM 3014 O O . SER A 1 397 ? -23.824 3.051 -9.114 1.00 92.94 397 SER A O 1
ATOM 3016 N N . LEU A 1 398 ? -21.859 2.334 -9.960 1.00 92.19 398 LEU A N 1
ATOM 3017 C CA . LEU A 1 398 ? -22.287 0.994 -10.352 1.00 92.19 398 LEU A CA 1
ATOM 3018 C C . LEU A 1 398 ? -21.497 -0.069 -9.582 1.00 92.19 398 LEU A C 1
ATOM 3020 O O . LEU A 1 398 ? -20.323 0.123 -9.282 1.00 92.19 398 LEU A O 1
ATOM 3024 N N . SER A 1 399 ? -22.123 -1.205 -9.289 1.00 90.88 399 SER A N 1
ATOM 3025 C CA . SER A 1 399 ? -21.437 -2.407 -8.805 1.00 90.88 399 SER A CA 1
ATOM 3026 C C . SER A 1 399 ? -20.595 -3.054 -9.923 1.00 90.88 399 SER A C 1
ATOM 3028 O O . SER A 1 399 ? -20.769 -2.694 -11.092 1.00 90.88 399 SER A O 1
ATOM 3030 N N . PRO A 1 400 ? -19.725 -4.038 -9.618 1.00 87.25 400 PRO A N 1
ATOM 3031 C CA . PRO A 1 400 ? -18.977 -4.786 -10.633 1.00 87.25 400 PRO A CA 1
ATOM 3032 C C . PRO A 1 400 ? -19.887 -5.425 -11.688 1.00 87.25 400 PRO A C 1
ATOM 3034 O O . PRO A 1 400 ? -19.520 -5.528 -12.851 1.00 87.25 400 PRO A O 1
ATOM 3037 N N . GLU A 1 401 ? -21.108 -5.801 -11.305 1.00 91.56 401 GLU A N 1
ATOM 3038 C CA . GLU A 1 401 ? -22.119 -6.378 -12.197 1.00 91.56 401 GLU A CA 1
ATOM 3039 C C . GLU A 1 401 ? -22.900 -5.323 -13.006 1.00 91.56 401 GLU A C 1
ATOM 3041 O O . GLU A 1 401 ? -23.927 -5.642 -13.608 1.00 91.56 401 GLU A O 1
ATOM 3046 N N . GLY A 1 402 ? -22.477 -4.055 -12.976 1.00 91.25 402 GLY A N 1
ATOM 3047 C CA . GLY A 1 402 ? -23.114 -2.954 -13.700 1.00 91.25 402 GLY A CA 1
ATOM 3048 C C . GLY A 1 402 ? -24.441 -2.494 -13.093 1.00 91.25 402 GLY A C 1
ATOM 3049 O O . GLY A 1 402 ? -25.234 -1.822 -13.754 1.00 91.25 402 GLY A O 1
ATOM 3050 N N . LYS A 1 403 ? -24.738 -2.866 -11.842 1.00 93.88 403 LYS A N 1
ATOM 3051 C CA . LYS A 1 403 ? -25.976 -2.456 -11.174 1.00 93.88 403 LYS A CA 1
ATOM 3052 C C . LYS A 1 403 ? -25.794 -1.103 -10.501 1.00 93.88 403 LYS A C 1
ATOM 3054 O O . LYS A 1 403 ? -24.882 -0.934 -9.703 1.00 93.88 403 LYS A O 1
ATOM 3059 N N . GLU A 1 404 ? -26.722 -0.179 -10.736 1.00 95.00 404 GLU A N 1
ATOM 3060 C CA . GLU A 1 404 ? -26.715 1.117 -10.055 1.00 95.00 404 GLU A CA 1
ATOM 3061 C C . GLU A 1 404 ? -26.814 0.963 -8.531 1.00 95.00 404 GLU A C 1
ATOM 3063 O O . GLU A 1 404 ? -27.778 0.394 -8.004 1.00 95.00 404 GLU A O 1
ATOM 3068 N N . ASN A 1 405 ? -25.801 1.490 -7.842 1.00 93.75 405 ASN A N 1
ATOM 3069 C CA . ASN A 1 405 ? -25.777 1.660 -6.395 1.00 93.75 405 ASN A CA 1
ATOM 3070 C C . ASN A 1 405 ? -26.476 2.966 -6.014 1.00 93.75 405 ASN A C 1
ATOM 3072 O O . ASN A 1 405 ? -27.368 2.966 -5.164 1.00 93.75 405 ASN A O 1
ATOM 3076 N N . TRP A 1 406 ? -26.090 4.066 -6.665 1.00 95.38 406 TRP A N 1
ATOM 3077 C CA . TRP A 1 406 ? -26.687 5.387 -6.485 1.00 95.38 406 TRP A CA 1
ATOM 3078 C C . TRP A 1 406 ? -26.387 6.315 -7.673 1.00 95.38 406 TRP A C 1
ATOM 3080 O O . TRP A 1 406 ? -25.417 6.125 -8.409 1.00 95.38 406 TRP A O 1
ATOM 3090 N N . THR A 1 407 ? -27.208 7.360 -7.809 1.00 95.19 407 THR A N 1
ATOM 3091 C CA . THR A 1 407 ? -27.026 8.476 -8.748 1.00 95.19 407 THR A CA 1
ATOM 3092 C C . THR A 1 407 ? -27.224 9.792 -8.002 1.00 95.19 407 THR A C 1
ATOM 3094 O O . THR A 1 407 ? -28.236 9.962 -7.318 1.00 95.19 407 THR A O 1
ATOM 3097 N N . GLN A 1 408 ? -26.304 10.742 -8.171 1.00 95.38 408 GLN A N 1
ATOM 3098 C CA . GLN A 1 408 ? -26.379 12.076 -7.577 1.00 95.38 408 GLN A CA 1
ATOM 3099 C C . GLN A 1 408 ? -26.406 13.157 -8.662 1.00 95.38 408 GLN A C 1
ATOM 3101 O O . GLN A 1 408 ? -25.574 13.168 -9.567 1.00 95.38 408 GLN A O 1
ATOM 3106 N N . GLY A 1 409 ? -27.372 14.071 -8.546 1.00 93.94 409 GLY A N 1
ATOM 3107 C CA . GLY A 1 409 ? -27.521 15.229 -9.423 1.00 93.94 409 GLY A CA 1
ATOM 3108 C C . GLY A 1 409 ? -26.890 16.499 -8.851 1.00 93.94 409 GLY A C 1
ATOM 3109 O O . GLY A 1 409 ? -26.887 16.704 -7.637 1.00 93.94 409 GLY A O 1
ATOM 3110 N N . PHE A 1 410 ? -26.413 17.367 -9.732 1.00 91.06 410 PHE A N 1
ATOM 3111 C CA . PHE A 1 410 ? -25.765 18.637 -9.433 1.00 91.06 410 PHE A CA 1
ATOM 3112 C C . PHE A 1 410 ? -26.417 19.779 -10.215 1.00 91.06 410 PHE A C 1
ATOM 3114 O O . PHE A 1 410 ? -27.135 19.563 -11.194 1.00 91.06 410 PHE A O 1
ATOM 3121 N N . ASP A 1 411 ? -26.157 21.007 -9.783 1.00 89.25 411 ASP A N 1
ATOM 3122 C CA . ASP A 1 411 ? -26.479 22.198 -10.559 1.00 89.25 411 ASP A CA 1
ATOM 3123 C C . ASP A 1 411 ? -25.213 22.667 -11.284 1.00 89.25 411 ASP A C 1
ATOM 3125 O O . ASP A 1 411 ? -24.187 22.935 -10.660 1.00 89.25 411 ASP A O 1
ATOM 3129 N N . GLY A 1 412 ? -25.293 22.793 -12.609 1.00 85.50 412 GLY A N 1
ATOM 3130 C CA . GLY A 1 412 ? -24.177 23.235 -13.445 1.00 85.50 412 GLY A CA 1
ATOM 3131 C C . GLY A 1 412 ? -23.410 22.096 -14.114 1.00 85.50 412 GLY A C 1
ATOM 3132 O O . GLY A 1 412 ? -23.725 20.918 -13.955 1.00 85.50 412 GLY A O 1
ATOM 3133 N N . LYS A 1 413 ? -22.426 22.486 -14.926 1.00 85.75 413 LYS A N 1
ATOM 3134 C CA . LYS A 1 413 ? -21.579 21.558 -15.673 1.00 85.75 413 LYS A CA 1
ATOM 3135 C C . LYS A 1 413 ? -20.534 20.949 -14.740 1.00 85.75 413 LYS A C 1
ATOM 3137 O O . LYS A 1 413 ? -19.916 21.684 -13.966 1.00 85.75 413 LYS A O 1
ATOM 3142 N N . LEU A 1 414 ? -20.332 19.638 -14.831 1.00 85.44 414 LEU A N 1
ATOM 3143 C CA . LEU A 1 414 ? -19.243 18.967 -14.132 1.00 85.44 414 LEU A CA 1
ATOM 3144 C C . LEU A 1 414 ? -17.919 19.326 -14.811 1.00 85.44 414 LEU A C 1
ATOM 3146 O O . LEU A 1 414 ? -17.788 19.244 -16.032 1.00 85.44 414 LEU A O 1
ATOM 3150 N N . ILE A 1 415 ? -16.953 19.768 -14.012 1.00 81.25 415 ILE A N 1
ATOM 3151 C CA . ILE A 1 415 ? -15.634 20.207 -14.474 1.00 81.25 415 ILE A CA 1
ATOM 3152 C C . ILE A 1 415 ? -14.584 19.136 -14.178 1.00 81.25 415 ILE A C 1
ATOM 3154 O O . ILE A 1 415 ? -13.730 18.869 -15.018 1.00 81.25 415 ILE A O 1
ATOM 3158 N N . HIS A 1 416 ? -14.653 18.524 -12.996 1.00 82.06 416 HIS A N 1
ATOM 3159 C CA . HIS A 1 416 ? -13.712 17.499 -12.556 1.00 82.06 416 HIS A CA 1
ATOM 3160 C C . HIS A 1 416 ? -14.399 16.518 -11.602 1.00 82.06 416 HIS A C 1
ATOM 3162 O O . HIS A 1 416 ? -15.291 16.900 -10.837 1.00 82.06 416 HIS A O 1
ATOM 3168 N N . LEU A 1 417 ? -13.957 15.264 -11.646 1.00 81.62 417 LEU A N 1
ATOM 3169 C CA . LEU A 1 417 ? -14.338 14.210 -10.718 1.00 81.62 417 LEU A CA 1
ATOM 3170 C C . LEU A 1 417 ? -13.047 13.564 -10.204 1.00 81.62 417 LEU A C 1
ATOM 3172 O O . LEU A 1 417 ? -12.297 12.993 -10.993 1.00 81.62 417 LEU A O 1
ATOM 3176 N N . GLY A 1 418 ? -12.807 13.660 -8.899 1.00 76.50 418 GLY A N 1
ATOM 3177 C CA . GLY A 1 418 ? -11.645 13.072 -8.228 1.00 76.50 418 GLY A CA 1
ATOM 3178 C C . GLY A 1 418 ? -12.073 12.254 -7.010 1.00 76.50 418 GLY A C 1
ATOM 3179 O O . GLY A 1 418 ? -13.148 12.475 -6.456 1.00 76.50 418 GLY A O 1
ATOM 3180 N N . THR A 1 419 ? -11.260 11.299 -6.564 1.00 65.75 419 THR A N 1
ATOM 3181 C CA . THR A 1 419 ? -11.462 10.640 -5.257 1.00 65.75 419 THR A CA 1
ATOM 3182 C C . THR A 1 419 ? -10.535 11.206 -4.229 1.00 65.75 419 THR A C 1
ATOM 3184 O O . THR A 1 419 ? -9.410 11.562 -4.572 1.00 65.75 419 THR A O 1
ATOM 3187 N N . THR A 1 420 ? -10.978 11.161 -2.971 1.00 58.66 420 THR A N 1
ATOM 3188 C CA . THR A 1 420 ? -10.121 11.547 -1.868 1.00 58.66 420 THR A CA 1
ATOM 3189 C C . THR A 1 420 ? -9.508 10.366 -1.121 1.00 58.66 420 THR A C 1
ATOM 3191 O O . THR A 1 420 ? -8.297 10.185 -1.027 1.00 58.66 420 THR A O 1
ATOM 3194 N N . ASN A 1 421 ? -10.319 9.458 -0.631 1.00 64.38 421 ASN A N 1
ATOM 3195 C CA . ASN A 1 421 ? -9.836 8.290 0.099 1.00 64.38 421 ASN A CA 1
ATOM 3196 C C . ASN A 1 421 ? -10.852 7.158 -0.066 1.00 64.38 421 ASN A C 1
ATOM 3198 O O . ASN A 1 421 ? -11.733 7.231 -0.927 1.00 64.38 421 ASN A O 1
ATOM 3202 N N . ASP A 1 422 ? -10.771 6.112 0.754 1.00 67.06 422 ASP A N 1
ATOM 3203 C CA . ASP A 1 422 ? -11.721 4.997 0.689 1.00 67.06 422 ASP A CA 1
ATOM 3204 C C . ASP A 1 422 ? -13.185 5.418 0.911 1.00 67.06 422 ASP A C 1
ATOM 3206 O O . ASP A 1 422 ? -14.086 4.654 0.565 1.00 67.06 422 ASP A O 1
ATOM 3210 N N . SER A 1 423 ? -13.445 6.627 1.423 1.00 76.38 423 SER A N 1
ATOM 3211 C CA . SER A 1 423 ? -14.776 7.053 1.865 1.00 76.38 423 SER A CA 1
ATOM 3212 C C . SER A 1 423 ? -15.430 8.175 1.052 1.00 76.38 423 SER A C 1
ATOM 3214 O O . SER A 1 423 ? -16.643 8.365 1.185 1.00 76.38 423 SER A O 1
ATOM 3216 N N . LEU A 1 424 ? -14.687 8.893 0.199 1.00 85.69 424 LEU A N 1
ATOM 3217 C CA . LEU A 1 424 ? -15.143 10.176 -0.349 1.00 85.69 424 LEU A CA 1
ATOM 3218 C C . LEU A 1 424 ? -14.831 10.407 -1.832 1.00 85.69 424 LEU A C 1
ATOM 3220 O O . LEU A 1 424 ? -13.791 10.004 -2.358 1.00 85.69 424 LEU A O 1
ATOM 3224 N N . ILE A 1 425 ? -15.757 11.113 -2.482 1.00 88.62 425 ILE A N 1
ATOM 3225 C CA . ILE A 1 425 ? -15.712 11.514 -3.892 1.00 88.62 425 ILE A CA 1
ATOM 3226 C C . ILE A 1 425 ? -15.819 13.034 -3.956 1.00 88.62 425 ILE A C 1
ATOM 3228 O O . ILE A 1 425 ? -16.724 13.612 -3.357 1.00 88.62 425 ILE A O 1
ATOM 3232 N N . LEU A 1 426 ? -14.934 13.677 -4.708 1.00 89.75 426 LEU A N 1
ATOM 3233 C CA . LEU A 1 426 ? -15.005 15.101 -5.000 1.00 89.75 426 LEU A CA 1
ATOM 3234 C C . LEU A 1 426 ? -15.585 15.339 -6.376 1.00 89.75 426 LEU A C 1
ATOM 3236 O O . LEU A 1 426 ? -15.117 14.806 -7.382 1.00 89.75 426 LEU A O 1
ATOM 3240 N N . VAL A 1 427 ? -16.575 16.213 -6.400 1.00 90.56 427 VAL A N 1
ATOM 3241 C CA . VAL A 1 427 ? -17.243 16.659 -7.608 1.00 90.56 427 VAL A CA 1
ATOM 3242 C C . VAL A 1 427 ? -17.056 18.160 -7.706 1.00 90.56 427 VAL A C 1
ATOM 3244 O O . VAL A 1 427 ? -17.491 18.899 -6.820 1.00 90.56 427 VAL A O 1
ATOM 3247 N N . THR A 1 428 ? -16.421 18.615 -8.780 1.00 88.12 428 THR A N 1
ATOM 3248 C CA . THR A 1 428 ? -16.180 20.041 -9.005 1.00 88.12 428 THR A CA 1
ATOM 3249 C C . THR A 1 428 ? -17.089 20.561 -10.112 1.00 88.12 428 THR A C 1
ATOM 3251 O O . THR A 1 428 ? -17.062 20.078 -11.242 1.00 88.12 428 THR A O 1
ATOM 3254 N N . THR A 1 429 ? -17.896 21.559 -9.769 1.00 89.00 429 THR A N 1
ATOM 3255 C CA . THR A 1 429 ? -18.779 22.355 -10.637 1.00 89.00 429 THR A CA 1
ATOM 3256 C C . THR A 1 429 ? -18.383 23.831 -10.505 1.00 89.00 429 THR A C 1
ATOM 3258 O O . THR A 1 429 ? -17.203 24.148 -10.533 1.00 89.00 429 THR A O 1
ATOM 3261 N N . SER A 1 430 ? -19.338 24.746 -10.295 1.00 85.50 430 SER A N 1
ATOM 3262 C CA . SER A 1 430 ? -19.068 26.042 -9.652 1.00 85.50 430 SER A CA 1
ATOM 3263 C C . SER A 1 430 ? -18.818 25.926 -8.141 1.00 85.50 430 SER A C 1
ATOM 3265 O O . SER A 1 430 ? -18.507 26.914 -7.475 1.00 85.50 430 SER A O 1
ATOM 3267 N N . LEU A 1 431 ? -19.068 24.743 -7.582 1.00 90.44 431 LEU A N 1
ATOM 3268 C CA . LEU A 1 431 ? -18.805 24.372 -6.201 1.00 90.44 431 LEU A CA 1
ATOM 3269 C C . LEU A 1 431 ? -17.935 23.123 -6.187 1.00 90.44 431 LEU A C 1
ATOM 3271 O O . LEU A 1 431 ? -18.002 22.302 -7.098 1.00 90.44 431 LEU A O 1
ATOM 3275 N N . VAL A 1 432 ? -17.197 22.941 -5.104 1.00 90.81 432 VAL A N 1
ATOM 3276 C CA . VAL A 1 432 ? -16.547 21.674 -4.788 1.00 90.81 432 VAL A CA 1
ATOM 3277 C C . VAL A 1 432 ? -17.418 20.979 -3.774 1.00 90.81 432 VAL A C 1
ATOM 3279 O O . VAL A 1 432 ? -17.681 21.513 -2.693 1.00 90.81 432 VAL A O 1
ATOM 3282 N N . THR A 1 433 ? -17.916 19.815 -4.156 1.00 93.69 433 THR A N 1
ATOM 3283 C CA . THR A 1 433 ? -18.833 19.021 -3.356 1.00 93.69 433 THR A CA 1
ATOM 3284 C C . THR A 1 433 ? -18.176 17.698 -3.011 1.00 93.69 433 THR A C 1
ATOM 3286 O O . THR A 1 433 ? -17.744 16.967 -3.898 1.00 93.69 433 THR A O 1
ATOM 3289 N N . SER A 1 434 ? -18.138 17.380 -1.720 1.00 93.50 434 SER A N 1
ATOM 3290 C CA . SER A 1 434 ? -17.752 16.056 -1.241 1.00 93.50 434 SER A CA 1
ATOM 3291 C C . SER A 1 434 ? -18.987 15.175 -1.108 1.00 93.50 434 SER A C 1
ATOM 3293 O O . SER A 1 434 ? -19.976 15.570 -0.479 1.00 93.50 434 SER A O 1
ATOM 3295 N N . LEU A 1 435 ? -18.934 13.983 -1.695 1.00 93.56 435 LEU A N 1
ATOM 3296 C CA . LEU A 1 435 ? -19.939 12.939 -1.556 1.00 93.56 435 LEU A CA 1
ATOM 3297 C C . LEU A 1 435 ? -19.392 11.773 -0.744 1.00 93.56 435 LEU A C 1
ATOM 3299 O O . LEU A 1 435 ? -18.244 11.358 -0.909 1.00 93.56 435 LEU A O 1
ATOM 3303 N N . ARG A 1 436 ? -20.268 11.172 0.053 1.00 91.31 436 ARG A N 1
ATOM 3304 C CA . ARG A 1 436 ? -20.064 9.837 0.602 1.00 91.31 436 ARG A CA 1
ATOM 3305 C C . ARG A 1 436 ? -20.036 8.814 -0.520 1.00 91.31 436 ARG A C 1
ATOM 3307 O O . ARG A 1 436 ? -20.973 8.729 -1.310 1.00 91.31 436 ARG A O 1
ATOM 3314 N N . LYS A 1 437 ? -18.997 7.994 -0.562 1.00 87.69 437 LYS A N 1
ATOM 3315 C CA . LYS A 1 437 ? -18.826 6.988 -1.611 1.00 87.69 437 LYS A CA 1
ATOM 3316 C C . LYS A 1 437 ? -19.885 5.885 -1.594 1.00 87.69 437 LYS A C 1
ATOM 3318 O O . LYS A 1 437 ? -20.297 5.408 -2.648 1.00 87.69 437 LYS A O 1
ATOM 3323 N N . ASP A 1 438 ? -20.330 5.484 -0.407 1.00 89.19 438 ASP A N 1
ATOM 3324 C CA . ASP A 1 438 ? -21.292 4.398 -0.208 1.00 89.19 438 ASP A CA 1
ATOM 3325 C C . ASP A 1 438 ? -22.726 4.782 -0.596 1.00 89.19 438 ASP A C 1
ATOM 3327 O O . ASP A 1 438 ? -23.492 3.925 -1.035 1.00 89.19 438 ASP A O 1
ATOM 3331 N N . SER A 1 439 ? -23.092 6.059 -0.464 1.00 93.69 439 SER A N 1
ATOM 3332 C CA . SER A 1 439 ? -24.472 6.522 -0.665 1.00 93.69 439 SER A CA 1
ATOM 3333 C C . SER A 1 439 ? -24.655 7.596 -1.737 1.00 93.69 439 SER A C 1
ATOM 3335 O O . SER A 1 439 ? -25.790 7.863 -2.127 1.00 93.69 439 SER A O 1
ATOM 3337 N N . GLY A 1 440 ? -23.580 8.248 -2.183 1.00 93.81 440 GLY A N 1
ATOM 3338 C CA . GLY A 1 440 ? -23.643 9.445 -3.022 1.00 93.81 440 GLY A CA 1
ATOM 3339 C C . GLY A 1 440 ? -24.132 10.692 -2.278 1.00 93.81 440 GLY A C 1
ATOM 3340 O O . GLY A 1 440 ? -24.300 11.742 -2.893 1.00 93.81 440 GLY A O 1
ATOM 3341 N N . GLU A 1 441 ? -24.373 10.610 -0.963 1.00 95.56 441 GLU A N 1
ATOM 3342 C CA . GLU A 1 441 ? -24.882 11.734 -0.173 1.00 95.56 441 GLU A CA 1
ATOM 3343 C C . GLU A 1 441 ? -23.832 12.838 -0.041 1.00 95.56 441 GLU A C 1
ATOM 3345 O O . GLU A 1 441 ? -22.689 12.590 0.349 1.00 95.56 441 GLU A O 1
ATOM 3350 N N . THR A 1 442 ? -24.239 14.082 -0.287 1.00 96.12 442 THR A N 1
ATOM 3351 C CA . THR A 1 442 ? -23.394 15.253 -0.049 1.00 96.12 442 THR A CA 1
ATOM 3352 C C . THR A 1 442 ? -23.046 15.394 1.431 1.00 96.12 442 THR A C 1
ATOM 3354 O O . THR A 1 442 ? -23.934 15.534 2.273 1.00 96.12 442 THR A O 1
ATOM 3357 N N . GLN A 1 443 ? -21.752 15.430 1.740 1.00 94.25 443 GLN A N 1
ATOM 3358 C CA . GLN A 1 443 ? -21.259 15.760 3.077 1.00 94.25 443 GLN A CA 1
ATOM 3359 C C . GLN A 1 443 ? -21.145 17.266 3.275 1.00 94.25 443 GLN A C 1
ATOM 3361 O O . GLN A 1 443 ? -21.651 17.820 4.249 1.00 94.25 443 GLN A O 1
ATOM 3366 N N . TRP A 1 444 ? -20.492 17.929 2.327 1.00 95.50 444 TRP A N 1
ATOM 3367 C CA . TRP A 1 444 ? -20.295 19.368 2.324 1.00 95.50 444 TRP A CA 1
ATOM 3368 C C . TRP A 1 444 ? -20.147 19.867 0.891 1.00 95.50 444 TRP A C 1
ATOM 3370 O O . TRP A 1 444 ? -19.827 19.112 -0.028 1.00 95.50 444 TRP A O 1
ATOM 3380 N N . SER A 1 445 ? -20.400 21.159 0.703 1.00 95.50 445 SER A N 1
ATOM 3381 C CA . SER A 1 445 ? -20.188 21.834 -0.569 1.00 95.50 445 SER A CA 1
ATOM 3382 C C . SER A 1 445 ? -19.699 23.248 -0.316 1.00 95.50 445 SER A C 1
ATOM 3384 O O . SER A 1 445 ? -20.301 23.975 0.476 1.00 95.50 445 SER A O 1
ATOM 3386 N N . VAL A 1 446 ? -18.638 23.645 -1.010 1.00 93.81 446 VAL A N 1
ATOM 3387 C CA . VAL A 1 446 ? -17.995 24.951 -0.834 1.00 93.81 446 VAL A CA 1
ATOM 3388 C C . VAL A 1 446 ? -17.740 25.623 -2.172 1.00 93.81 446 VAL A C 1
ATOM 3390 O O . VAL A 1 446 ? -17.504 24.966 -3.183 1.00 93.81 446 VAL A O 1
ATOM 3393 N N . SER A 1 447 ? -17.827 26.949 -2.200 1.00 89.69 447 SER A N 1
ATOM 3394 C CA . SER A 1 447 ? -17.427 27.727 -3.371 1.00 89.69 447 SER A CA 1
ATOM 3395 C C . SER A 1 447 ? -15.908 27.751 -3.489 1.00 89.69 447 SER A C 1
ATOM 3397 O O . SER A 1 447 ? -15.226 27.934 -2.482 1.00 89.69 447 SER A O 1
ATOM 3399 N N . HIS A 1 448 ? -15.401 27.653 -4.711 1.00 84.75 448 HIS A N 1
ATOM 3400 C CA . HIS A 1 448 ? -13.996 27.886 -5.038 1.00 84.75 448 HIS A CA 1
ATOM 3401 C C . HIS A 1 448 ? -13.881 29.084 -5.982 1.00 84.75 448 HIS A C 1
ATOM 3403 O O . HIS A 1 448 ? -14.864 29.518 -6.586 1.00 84.75 448 HIS A O 1
ATOM 3409 N N . ASN A 1 449 ? -12.668 29.606 -6.136 1.00 77.88 449 ASN A N 1
ATOM 3410 C CA . ASN A 1 449 ? -12.424 30.802 -6.945 1.00 77.88 449 ASN A CA 1
ATOM 3411 C C . ASN A 1 449 ? -12.361 30.516 -8.454 1.00 77.88 449 ASN A C 1
ATOM 3413 O O . ASN A 1 449 ? -12.172 31.418 -9.249 1.00 77.88 449 ASN A O 1
ATOM 3417 N N . ALA A 1 450 ? -12.569 29.281 -8.912 1.00 76.19 450 ALA A N 1
ATOM 3418 C CA . ALA A 1 450 ? -12.558 29.012 -10.352 1.00 76.19 450 ALA A CA 1
ATOM 3419 C C . ALA A 1 450 ? -13.886 29.473 -10.979 1.00 76.19 450 ALA A C 1
ATOM 3421 O O . ALA A 1 450 ? -14.867 28.733 -11.003 1.00 76.19 450 ALA A O 1
ATOM 3422 N N . THR A 1 451 ? -13.940 30.717 -11.462 1.00 66.38 451 THR A N 1
ATOM 3423 C CA . THR A 1 451 ? -15.161 31.294 -12.056 1.00 66.38 451 THR A CA 1
ATOM 3424 C C . THR A 1 451 ? -15.316 31.017 -13.559 1.00 66.38 451 THR A C 1
ATOM 3426 O O . THR A 1 451 ? -16.320 31.407 -14.159 1.00 66.38 451 THR A O 1
ATOM 3429 N N . GLY A 1 452 ? -14.348 30.335 -14.189 1.00 67.44 452 GLY A N 1
ATOM 3430 C CA . GLY A 1 452 ? -14.287 30.131 -15.638 1.00 67.44 452 GLY A CA 1
ATOM 3431 C C . GLY A 1 452 ? -14.458 28.677 -16.088 1.00 67.44 452 GLY A C 1
ATOM 3432 O O . GLY A 1 452 ? -13.979 27.749 -15.455 1.00 67.44 452 GLY A O 1
ATOM 3433 N N . TYR A 1 453 ? -15.064 28.481 -17.262 1.00 61.09 453 TYR A N 1
ATOM 3434 C CA . TYR A 1 453 ? -15.186 27.165 -17.914 1.00 61.09 453 TYR A CA 1
ATOM 3435 C C . TYR A 1 453 ? -13.824 26.532 -18.272 1.00 61.09 453 TYR A C 1
ATOM 3437 O O . TYR A 1 453 ? -13.712 25.318 -18.389 1.00 61.09 453 TYR A O 1
ATOM 3445 N N . ASN A 1 454 ? -12.782 27.354 -18.441 1.00 61.97 454 ASN A N 1
ATOM 3446 C CA . ASN A 1 454 ? -11.458 26.901 -18.882 1.00 61.97 454 ASN A CA 1
ATOM 3447 C C . ASN A 1 454 ? -10.514 26.521 -17.733 1.00 61.97 454 ASN A C 1
ATOM 3449 O O . ASN A 1 454 ? -9.414 26.047 -17.993 1.00 61.97 454 ASN A O 1
ATOM 3453 N N . SER A 1 455 ? -10.894 26.750 -16.477 1.00 61.94 455 SER A N 1
ATOM 3454 C CA . SER A 1 455 ? -10.175 26.171 -15.344 1.00 61.94 455 SER A CA 1
ATOM 3455 C C . SER A 1 455 ? -10.687 24.750 -15.176 1.00 61.94 455 SER A C 1
ATOM 3457 O O . SER A 1 455 ? -11.797 24.579 -14.685 1.00 61.94 455 SER A O 1
ATOM 3459 N N . ARG A 1 456 ? -9.922 23.751 -15.625 1.00 70.19 456 ARG A N 1
ATOM 3460 C CA . ARG A 1 456 ? -10.077 22.357 -15.192 1.00 70.19 456 ARG A CA 1
ATOM 3461 C C . ARG A 1 456 ? -9.251 22.222 -13.912 1.00 70.19 456 ARG A C 1
ATOM 3463 O O . ARG A 1 456 ? -8.035 22.111 -14.036 1.00 70.19 456 ARG A O 1
ATOM 3470 N N . PRO A 1 457 ? -9.833 22.394 -12.709 1.00 77.56 457 PRO A N 1
ATOM 3471 C CA . PRO A 1 457 ? -9.046 22.276 -11.506 1.00 77.56 457 PRO A CA 1
ATOM 3472 C C . PRO A 1 457 ? -8.709 20.806 -11.272 1.00 77.56 457 PRO A C 1
ATOM 3474 O O . PRO A 1 457 ? -9.602 19.958 -11.311 1.00 77.56 457 PRO A O 1
ATOM 3477 N N . ASP A 1 458 ? -7.444 20.533 -10.992 1.00 82.06 458 ASP A N 1
ATOM 3478 C CA . ASP A 1 458 ? -7.005 19.227 -10.524 1.00 82.06 458 ASP A CA 1
ATOM 3479 C C . ASP A 1 458 ? -7.207 19.154 -9.012 1.00 82.06 458 ASP A C 1
ATOM 3481 O O . ASP A 1 458 ? -6.946 20.124 -8.289 1.00 82.06 458 ASP A O 1
ATOM 3485 N N . ALA A 1 459 ? -7.668 18.008 -8.525 1.00 85.00 459 ALA A N 1
ATOM 3486 C CA . ALA A 1 459 ? -7.835 17.758 -7.104 1.00 85.00 459 ALA A CA 1
ATOM 3487 C C . ALA A 1 459 ? -6.865 16.674 -6.635 1.00 85.00 459 ALA A C 1
ATOM 3489 O O . ALA A 1 459 ? -6.717 15.639 -7.278 1.00 85.00 459 ALA A O 1
ATOM 3490 N N . ALA A 1 460 ? -6.262 16.886 -5.473 1.00 85.62 460 ALA A N 1
ATOM 3491 C CA . ALA A 1 460 ? -5.583 15.840 -4.724 1.00 85.62 460 ALA A CA 1
ATOM 3492 C C . ALA A 1 460 ? -5.823 16.033 -3.245 1.00 85.62 460 ALA A C 1
ATOM 3494 O O . ALA A 1 460 ? -6.258 17.092 -2.803 1.00 85.62 460 ALA A O 1
ATOM 3495 N N . ASN A 1 461 ? -5.566 15.013 -2.450 1.00 86.06 461 ASN A N 1
ATOM 3496 C CA . ASN A 1 461 ? -5.972 15.033 -1.056 1.00 86.06 461 ASN A CA 1
ATOM 3497 C C . ASN A 1 461 ? -5.228 13.951 -0.244 1.00 86.06 461 ASN A C 1
ATOM 3499 O O . ASN A 1 461 ? -4.606 13.042 -0.796 1.00 86.06 461 ASN A O 1
ATOM 3503 N N . ASN A 1 462 ? -5.434 13.980 1.068 1.00 85.94 462 ASN A N 1
ATOM 3504 C CA . ASN A 1 462 ? -5.206 12.856 1.973 1.00 85.94 462 ASN A CA 1
ATOM 3505 C C . ASN A 1 462 ? -6.413 12.679 2.922 1.00 85.94 462 ASN A C 1
ATOM 3507 O O . ASN A 1 462 ? -7.527 13.105 2.602 1.00 85.94 462 ASN A O 1
ATOM 3511 N N . GLU A 1 463 ? -6.219 12.023 4.069 1.00 84.44 463 GLU A N 1
ATOM 3512 C CA . GLU A 1 463 ? -7.267 11.823 5.081 1.00 84.44 463 GLU A CA 1
ATOM 3513 C C . GLU A 1 463 ? -7.815 13.141 5.652 1.00 84.44 463 GLU A C 1
ATOM 3515 O O . GLU A 1 463 ? -9.014 13.248 5.906 1.00 84.44 463 GLU A O 1
ATOM 3520 N N . ASP A 1 464 ? -6.974 14.170 5.756 1.00 89.06 464 ASP A N 1
ATOM 3521 C CA . ASP A 1 464 ? -7.293 15.411 6.467 1.00 89.06 464 ASP A CA 1
ATOM 3522 C C . ASP A 1 464 ? -7.646 16.578 5.541 1.00 89.06 464 ASP A C 1
ATOM 3524 O O . ASP A 1 464 ? -8.420 17.468 5.917 1.00 89.06 464 ASP A O 1
ATOM 3528 N N . VAL A 1 465 ? -7.073 16.593 4.336 1.00 91.81 465 VAL A N 1
ATOM 3529 C CA . VAL A 1 465 ? -7.061 17.756 3.446 1.00 91.81 465 VAL A CA 1
ATOM 3530 C C . VAL A 1 465 ? -7.417 17.385 2.024 1.00 91.81 465 VAL A C 1
ATOM 3532 O O . VAL A 1 465 ? -6.876 16.433 1.477 1.00 91.81 465 VAL A O 1
ATOM 3535 N N . VAL A 1 466 ? -8.227 18.230 1.396 1.00 91.69 466 VAL A N 1
ATOM 3536 C CA . VAL A 1 466 ? -8.448 18.306 -0.049 1.00 91.69 466 VAL A CA 1
ATOM 3537 C C . VAL A 1 466 ? -7.764 19.549 -0.584 1.00 91.69 466 VAL A C 1
ATOM 3539 O O . VAL A 1 466 ? -7.967 20.628 -0.044 1.00 91.69 466 VAL A O 1
ATOM 3542 N N . VAL A 1 467 ? -7.004 19.428 -1.662 1.00 91.75 467 VAL A N 1
ATOM 3543 C CA . VAL A 1 467 ? -6.343 20.531 -2.353 1.00 91.75 467 VAL A CA 1
ATOM 3544 C C . VAL A 1 467 ? -6.822 20.594 -3.791 1.00 91.75 467 VAL A C 1
ATOM 3546 O O . VAL A 1 467 ? -6.801 19.598 -4.506 1.00 91.75 467 VAL A O 1
ATOM 3549 N N . LEU A 1 468 ? -7.220 21.788 -4.215 1.00 91.00 468 LEU A N 1
ATOM 3550 C CA . LEU A 1 468 ? -7.577 22.095 -5.591 1.00 91.00 468 LEU A CA 1
ATOM 3551 C C . LEU A 1 468 ? -6.534 23.014 -6.200 1.00 91.00 468 LEU A C 1
ATOM 3553 O O . LEU A 1 468 ? -6.245 24.069 -5.633 1.00 91.00 468 LEU A O 1
ATOM 3557 N N . ALA A 1 469 ? -6.026 22.639 -7.364 1.00 89.50 469 ALA A N 1
ATOM 3558 C CA . ALA A 1 469 ? -5.137 23.441 -8.185 1.00 89.50 469 ALA A CA 1
ATOM 3559 C C . ALA A 1 469 ? -5.882 23.907 -9.433 1.00 89.50 469 ALA A C 1
ATOM 3561 O O . ALA A 1 469 ? -6.453 23.090 -10.141 1.00 89.50 469 ALA A O 1
ATOM 3562 N N . SER A 1 470 ? -5.862 25.203 -9.731 1.00 86.81 470 SER A N 1
ATOM 3563 C CA . SER A 1 470 ? -6.395 25.747 -10.982 1.00 86.81 470 SER A CA 1
ATOM 3564 C C . SER A 1 470 ? -5.285 26.409 -11.787 1.00 86.81 470 SER A C 1
ATOM 3566 O O . SER A 1 470 ? -4.613 27.324 -11.306 1.00 86.81 470 SER A O 1
ATOM 3568 N N . SER A 1 471 ? -5.155 25.988 -13.042 1.00 78.69 471 SER A N 1
ATOM 3569 C CA . SER A 1 471 ? -4.252 26.560 -14.048 1.00 78.69 471 SER A CA 1
ATOM 3570 C C . SER A 1 471 ? -4.929 27.581 -14.973 1.00 78.69 471 SER A C 1
ATOM 3572 O O . SER A 1 471 ? -4.280 28.147 -15.854 1.00 78.69 471 SER A O 1
ATOM 3574 N N . GLY A 1 472 ? -6.234 27.820 -14.790 1.00 79.50 472 GLY A N 1
ATOM 3575 C CA . GLY A 1 472 ? -7.035 28.692 -15.650 1.00 79.50 472 GLY A CA 1
ATOM 3576 C C . GLY A 1 472 ? -6.738 30.188 -15.484 1.00 79.50 472 GLY A C 1
ATOM 3577 O O . GLY A 1 472 ? -5.668 30.608 -15.052 1.00 79.50 472 GLY A O 1
ATOM 3578 N N . GLN A 1 473 ? -7.716 31.038 -15.823 1.00 77.19 473 GLN A N 1
ATOM 3579 C CA . GLN A 1 473 ? -7.574 32.493 -15.632 1.00 77.19 473 GLN A CA 1
ATOM 3580 C C . GLN A 1 473 ? -7.350 32.869 -14.164 1.00 77.19 473 GLN A C 1
ATOM 3582 O O . GLN A 1 473 ? -6.630 33.822 -13.869 1.00 77.19 473 GLN A O 1
ATOM 3587 N N . GLU A 1 474 ? -7.963 32.105 -13.264 1.00 80.31 474 GLU A N 1
ATOM 3588 C CA . GLU A 1 474 ? -7.777 32.230 -11.828 1.00 80.31 474 GLU A CA 1
ATOM 3589 C C . GLU A 1 474 ? -6.809 31.143 -11.372 1.00 80.31 474 GLU A C 1
ATOM 3591 O O . GLU A 1 474 ? -7.163 29.966 -11.279 1.00 80.31 474 GLU A O 1
ATOM 3596 N N . LYS A 1 475 ? -5.562 31.559 -11.158 1.00 86.88 475 LYS A N 1
ATOM 3597 C CA . LYS A 1 475 ? -4.453 30.700 -10.750 1.00 86.88 475 LYS A CA 1
ATOM 3598 C C . LYS A 1 475 ? -4.427 30.610 -9.233 1.00 86.88 475 LYS A C 1
ATOM 3600 O O . LYS A 1 475 ? -4.012 31.561 -8.563 1.00 86.88 475 LYS A O 1
ATOM 3605 N N . PHE A 1 476 ? -4.888 29.491 -8.690 1.00 89.31 476 PHE A N 1
ATOM 3606 C CA . PHE A 1 476 ? -4.936 29.285 -7.246 1.00 89.31 476 PHE A CA 1
ATOM 3607 C C . PHE A 1 476 ? -4.623 27.842 -6.861 1.00 89.31 476 PHE A C 1
ATOM 3609 O O . PHE A 1 476 ? -4.847 26.911 -7.635 1.00 89.31 476 PHE A O 1
ATOM 3616 N N . LEU A 1 477 ? -4.152 27.693 -5.628 1.00 91.69 477 LEU A N 1
ATOM 3617 C CA . LEU A 1 477 ? -4.104 26.441 -4.894 1.00 91.69 477 LEU A CA 1
ATOM 3618 C C . LEU A 1 477 ? -4.884 26.657 -3.597 1.00 91.69 477 LEU A C 1
ATOM 3620 O O . LEU A 1 477 ? -4.593 27.588 -2.840 1.00 91.69 477 LEU A O 1
ATOM 3624 N N . GLN A 1 478 ? -5.908 25.849 -3.365 1.00 93.56 478 GLN A N 1
ATOM 3625 C CA . GLN A 1 478 ? -6.815 26.028 -2.235 1.00 93.56 478 GLN A CA 1
ATOM 3626 C C . GLN A 1 478 ? -6.997 24.713 -1.497 1.00 93.56 478 GLN A C 1
ATOM 3628 O O . GLN A 1 478 ? -7.324 23.704 -2.119 1.00 93.56 478 GLN A O 1
ATOM 3633 N N . ALA A 1 479 ? -6.797 24.739 -0.182 1.00 94.19 479 ALA A N 1
ATOM 3634 C CA . ALA A 1 479 ? -6.965 23.584 0.680 1.00 94.19 479 ALA A CA 1
ATOM 3635 C C . ALA A 1 479 ? -8.221 23.682 1.538 1.00 94.19 479 ALA A C 1
ATOM 3637 O O . ALA A 1 479 ? -8.536 24.738 2.094 1.00 94.19 479 ALA A O 1
ATOM 3638 N N . PHE A 1 480 ? -8.886 22.549 1.707 1.00 94.06 480 PHE A N 1
ATOM 3639 C CA . PHE A 1 480 ? -10.105 22.378 2.478 1.00 94.06 480 PHE A CA 1
ATOM 3640 C C . PHE A 1 480 ? -9.953 21.203 3.434 1.00 94.06 480 PHE A C 1
ATOM 3642 O O . PHE A 1 480 ? -9.291 20.219 3.111 1.00 94.06 480 PHE A O 1
ATOM 3649 N N . SER A 1 481 ? -10.601 21.272 4.592 1.00 93.25 481 SER A N 1
ATOM 3650 C CA . SER A 1 481 ? -10.708 20.117 5.479 1.00 93.25 481 SER A CA 1
ATOM 3651 C C . SER A 1 481 ? -11.572 19.039 4.833 1.00 93.25 481 SER A C 1
ATOM 3653 O O . SER A 1 481 ? -12.711 19.307 4.449 1.00 93.25 481 SER A O 1
ATOM 3655 N N . THR A 1 482 ? -11.084 17.802 4.793 1.00 90.12 482 THR A N 1
ATOM 3656 C CA . THR A 1 482 ? -11.836 16.654 4.267 1.00 90.12 482 THR A CA 1
ATOM 3657 C C . THR A 1 482 ? -13.141 16.411 5.039 1.00 90.12 482 THR A C 1
ATOM 3659 O O . THR A 1 482 ? -14.136 15.992 4.449 1.00 90.12 482 THR A O 1
ATOM 3662 N N . SER A 1 483 ? -13.183 16.725 6.340 1.00 89.62 483 SER A N 1
ATOM 3663 C CA . SER A 1 483 ? -14.350 16.460 7.200 1.00 89.62 483 SER A CA 1
ATOM 3664 C C . SER A 1 483 ? -15.464 17.511 7.104 1.00 89.62 483 SER A C 1
ATOM 3666 O O . SER A 1 483 ? -16.641 17.162 7.178 1.00 89.62 483 SER A O 1
ATOM 3668 N N . ALA A 1 484 ? -15.109 18.789 6.942 1.00 93.38 484 ALA A N 1
ATOM 3669 C CA . ALA A 1 484 ? -16.057 19.905 7.021 1.00 93.38 484 ALA A CA 1
ATOM 3670 C C . ALA A 1 484 ? -16.162 20.730 5.730 1.00 93.38 484 ALA A C 1
ATOM 3672 O O . ALA A 1 484 ? -17.107 21.502 5.571 1.00 93.38 484 ALA A O 1
ATOM 3673 N N . GLY A 1 485 ? -15.193 20.602 4.822 1.00 93.69 485 GLY A N 1
ATOM 3674 C CA . GLY A 1 485 ? -15.048 21.477 3.661 1.00 93.69 485 GLY A CA 1
ATOM 3675 C C . GLY A 1 485 ? -14.517 22.871 4.003 1.00 93.69 485 GLY A C 1
ATOM 3676 O O . GLY A 1 485 ? -14.368 23.692 3.107 1.00 93.69 485 GLY A O 1
ATOM 3677 N N . ASP A 1 486 ? -14.216 23.167 5.271 1.00 94.44 486 ASP A N 1
ATOM 3678 C CA . ASP A 1 486 ? -13.696 24.474 5.681 1.00 94.44 486 ASP A CA 1
ATOM 3679 C C . ASP A 1 486 ? -12.363 24.774 4.985 1.00 94.44 486 ASP A C 1
ATOM 3681 O O . ASP A 1 486 ? -11.458 23.939 4.989 1.00 94.44 486 ASP A O 1
ATOM 3685 N N . THR A 1 487 ? -12.219 25.974 4.415 1.00 94.62 487 THR A N 1
ATOM 3686 C CA . THR A 1 487 ? -10.952 26.417 3.820 1.00 94.62 487 THR A CA 1
ATOM 3687 C C . THR A 1 487 ? -9.871 26.507 4.897 1.00 94.62 487 THR A C 1
ATOM 3689 O O . THR A 1 487 ? -10.000 27.279 5.848 1.00 94.62 487 THR A O 1
ATOM 3692 N N . ILE A 1 488 ? -8.792 25.746 4.726 1.00 94.44 488 ILE A N 1
ATOM 3693 C CA . ILE A 1 488 ? -7.624 25.762 5.615 1.00 94.44 488 ILE A CA 1
ATOM 3694 C C . ILE A 1 488 ? -6.700 26.906 5.197 1.00 94.44 488 ILE A C 1
ATOM 3696 O O . ILE A 1 488 ? -6.332 27.760 6.005 1.00 94.44 488 ILE A O 1
ATOM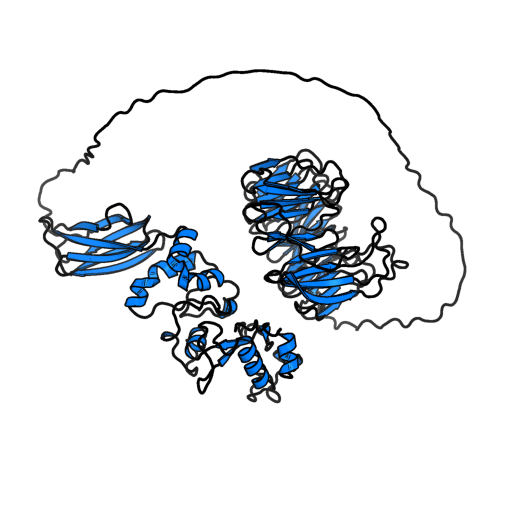 3700 N N . TRP A 1 489 ? -6.355 26.946 3.912 1.00 95.06 489 TRP A N 1
ATOM 3701 C CA . TRP A 1 489 ? -5.528 27.987 3.320 1.00 95.06 489 TRP A CA 1
ATOM 3702 C C . TRP A 1 489 ? -5.830 28.147 1.832 1.00 95.06 489 TRP A C 1
ATOM 3704 O O . TRP A 1 489 ? -6.399 27.274 1.178 1.00 95.06 489 TRP A O 1
ATOM 3714 N N . GLU A 1 490 ? -5.431 29.295 1.301 1.00 93.19 490 GLU A N 1
ATOM 3715 C CA . GLU A 1 490 ? -5.515 29.624 -0.113 1.00 93.19 490 GLU A CA 1
ATOM 3716 C C . GLU A 1 490 ? -4.259 30.393 -0.507 1.00 93.19 490 GLU A C 1
ATOM 3718 O O . GLU A 1 490 ? -3.744 31.213 0.261 1.00 93.19 490 GLU A O 1
ATOM 3723 N N . MET A 1 491 ? -3.773 30.136 -1.712 1.00 90.88 491 MET A N 1
ATOM 3724 C CA . MET A 1 491 ? -2.627 30.828 -2.270 1.00 90.88 491 MET A CA 1
ATOM 3725 C C . MET A 1 491 ? -2.772 31.024 -3.774 1.00 90.88 491 MET A C 1
ATOM 3727 O O . MET A 1 491 ? -3.364 30.216 -4.484 1.00 90.88 491 MET A O 1
ATOM 3731 N N . THR A 1 492 ? -2.164 32.101 -4.254 1.00 88.94 492 THR A N 1
ATOM 3732 C CA . THR A 1 492 ? -2.039 32.430 -5.674 1.00 88.94 492 THR A CA 1
ATOM 3733 C C . THR A 1 492 ? -0.565 32.371 -6.064 1.00 88.94 492 THR A C 1
ATOM 3735 O O . THR A 1 492 ? 0.283 32.900 -5.341 1.00 88.94 492 THR A O 1
ATOM 3738 N N . ASP A 1 493 ? -0.259 31.742 -7.191 1.00 81.75 493 ASP A N 1
ATOM 3739 C CA . ASP A 1 493 ? 1.081 31.616 -7.777 1.00 81.75 493 ASP A CA 1
ATOM 3740 C C . ASP A 1 493 ? 0.948 31.631 -9.307 1.00 81.75 493 ASP A C 1
ATOM 3742 O O . ASP A 1 493 ? -0.165 31.690 -9.841 1.00 81.75 493 ASP A O 1
ATOM 3746 N N . ASP A 1 494 ? 2.072 31.613 -10.014 1.00 76.25 494 ASP A N 1
ATOM 3747 C CA . ASP A 1 494 ? 2.092 31.810 -11.459 1.00 76.25 494 ASP A CA 1
ATOM 3748 C C . ASP A 1 494 ? 1.454 30.654 -12.232 1.00 76.25 494 ASP A C 1
ATOM 3750 O O . ASP A 1 494 ? 0.813 30.927 -13.240 1.00 76.25 494 ASP A O 1
ATOM 3754 N N . TYR A 1 495 ? 1.560 29.403 -11.777 1.00 79.94 495 TYR A N 1
ATOM 3755 C CA . TYR A 1 495 ? 0.860 28.244 -12.346 1.00 79.94 495 TYR A CA 1
ATOM 3756 C C . TYR A 1 495 ? 0.707 27.148 -11.284 1.00 79.94 495 TYR A C 1
ATOM 3758 O O . TYR A 1 495 ? 1.570 27.012 -10.417 1.00 79.94 495 TYR A O 1
ATOM 3766 N N . PHE A 1 496 ? -0.373 26.369 -11.360 1.00 76.69 496 PHE A N 1
ATOM 3767 C CA . PHE A 1 496 ? -0.574 25.182 -10.532 1.00 76.69 496 PHE A CA 1
ATOM 3768 C C . PHE A 1 496 ? -1.130 24.050 -11.390 1.00 76.69 496 PHE A C 1
ATOM 3770 O O . PHE A 1 496 ? -2.192 24.204 -11.990 1.00 76.69 496 PHE A O 1
ATOM 3777 N N . TYR A 1 497 ? -0.418 22.933 -11.416 1.00 80.94 497 TYR A N 1
ATOM 3778 C CA . TYR A 1 497 ? -0.780 21.708 -12.115 1.00 80.94 497 TYR A CA 1
ATOM 3779 C C . TYR A 1 497 ? -0.537 20.506 -11.208 1.00 80.94 497 TYR A C 1
ATOM 3781 O O . TYR A 1 497 ? 0.426 20.510 -10.428 1.00 80.94 497 TYR A O 1
ATOM 3789 N N . TYR A 1 498 ? -1.383 19.483 -11.353 1.00 81.25 498 TYR A N 1
ATOM 3790 C CA . TYR A 1 498 ? -1.170 18.137 -10.814 1.00 81.25 498 TYR A CA 1
ATOM 3791 C C . TYR A 1 498 ? -0.734 18.115 -9.336 1.00 81.25 498 TYR A C 1
ATOM 3793 O O . TYR A 1 498 ? 0.373 17.664 -9.024 1.00 81.25 498 TYR A O 1
ATOM 3801 N N . PRO A 1 499 ? -1.557 18.638 -8.405 1.00 88.94 499 PRO A N 1
ATOM 3802 C CA . PRO A 1 499 ? -1.305 18.443 -6.990 1.00 88.94 499 PRO A CA 1
ATOM 3803 C C . PRO A 1 499 ? -1.300 16.936 -6.698 1.00 88.94 499 PRO A C 1
ATOM 3805 O O . PRO A 1 499 ? -2.078 16.187 -7.278 1.00 88.94 499 PRO A O 1
ATOM 3808 N N . VAL A 1 500 ? -0.433 16.477 -5.803 1.00 86.88 500 VAL A N 1
ATOM 3809 C CA . VAL A 1 500 ? -0.356 15.071 -5.386 1.00 86.88 500 VAL A CA 1
ATOM 3810 C C . VAL A 1 500 ? 0.146 14.984 -3.953 1.00 86.88 500 VAL A C 1
ATOM 3812 O O . VAL A 1 500 ? 1.020 15.746 -3.541 1.00 86.88 500 VAL A O 1
ATOM 3815 N N . PHE A 1 501 ? -0.410 14.068 -3.169 1.00 86.31 501 PHE A N 1
ATOM 3816 C CA . PHE A 1 501 ? 0.042 13.831 -1.802 1.00 86.31 501 PHE A CA 1
ATOM 3817 C C . PHE A 1 501 ? 1.026 12.665 -1.747 1.00 86.31 501 PHE A C 1
ATOM 3819 O O . PHE A 1 501 ? 0.762 11.606 -2.310 1.00 86.31 501 PHE A O 1
ATOM 3826 N N . LEU A 1 502 ? 2.118 12.833 -0.999 1.00 82.44 502 LEU A N 1
ATOM 3827 C CA . LEU A 1 502 ? 2.972 11.730 -0.565 1.00 82.44 502 LEU A CA 1
ATOM 3828 C C . LEU A 1 502 ? 3.547 11.986 0.824 1.00 82.44 502 LEU A C 1
ATOM 3830 O O . LEU A 1 502 ? 4.065 13.068 1.097 1.00 82.44 502 LEU A O 1
ATOM 3834 N N . ASN A 1 503 ? 3.494 10.967 1.689 1.00 81.88 503 ASN A N 1
ATOM 3835 C CA . ASN A 1 503 ? 4.104 10.976 3.022 1.00 81.88 503 ASN A CA 1
ATOM 3836 C C . ASN A 1 503 ? 3.710 12.227 3.826 1.00 81.88 503 ASN A C 1
ATOM 3838 O O . ASN A 1 503 ? 4.539 12.892 4.442 1.00 81.88 503 ASN A O 1
ATOM 3842 N N . GLY A 1 504 ? 2.426 12.594 3.747 1.00 84.50 504 GLY A N 1
ATOM 3843 C CA . GLY A 1 504 ? 1.868 13.764 4.428 1.00 84.50 504 GLY A CA 1
ATOM 3844 C C . GLY A 1 504 ? 2.265 15.121 3.835 1.00 84.50 504 GLY A C 1
ATOM 3845 O O . GLY A 1 504 ? 1.846 16.145 4.365 1.00 84.50 504 GLY A O 1
ATOM 3846 N N . SER A 1 505 ? 3.035 15.158 2.748 1.00 88.44 505 SER A N 1
ATOM 3847 C CA . SER A 1 505 ? 3.380 16.381 2.018 1.00 88.44 505 SER A CA 1
ATOM 3848 C C . SER A 1 505 ? 2.580 16.481 0.724 1.00 88.44 505 SER A C 1
ATOM 3850 O O . SER A 1 505 ? 2.288 15.475 0.082 1.00 88.44 505 SER A O 1
ATOM 3852 N N . LEU A 1 506 ? 2.235 17.703 0.333 1.00 90.19 506 LEU A N 1
ATOM 3853 C CA . LEU A 1 506 ? 1.649 17.993 -0.971 1.00 90.19 506 LEU A CA 1
ATOM 3854 C C . LEU A 1 506 ? 2.763 18.415 -1.928 1.00 90.19 506 LEU A C 1
ATOM 3856 O O . LEU A 1 506 ? 3.507 19.337 -1.610 1.00 90.19 506 LEU A O 1
ATOM 3860 N N . PHE A 1 507 ? 2.824 17.819 -3.109 1.00 88.69 507 PHE A N 1
ATOM 3861 C CA . PHE A 1 507 ? 3.650 18.260 -4.228 1.00 88.69 507 PHE A CA 1
ATOM 3862 C C . PHE A 1 507 ? 2.761 18.826 -5.329 1.00 88.69 507 PHE A C 1
ATOM 3864 O O . PHE A 1 507 ? 1.630 18.383 -5.503 1.00 88.69 507 PHE A O 1
ATOM 3871 N N . TYR A 1 508 ? 3.246 19.826 -6.051 1.00 88.56 508 TYR A N 1
ATOM 3872 C CA . TYR A 1 508 ? 2.545 20.410 -7.193 1.00 88.56 508 TYR A CA 1
ATOM 3873 C C . TYR A 1 508 ? 3.554 21.047 -8.141 1.00 88.56 508 TYR A C 1
ATOM 3875 O O . TYR A 1 508 ? 4.641 21.453 -7.712 1.00 88.56 508 TYR A O 1
ATOM 3883 N N . SER A 1 509 ? 3.197 21.166 -9.418 1.00 84.94 509 SER A N 1
ATOM 3884 C CA . SER A 1 509 ? 4.038 21.862 -10.390 1.00 84.94 509 SER A CA 1
ATOM 3885 C C . SER A 1 509 ? 3.475 23.228 -10.769 1.00 84.94 509 SER A C 1
ATOM 3887 O O . SER A 1 509 ? 2.266 23.419 -10.875 1.00 84.94 509 SER A O 1
ATOM 3889 N N . GLY A 1 510 ? 4.369 24.193 -10.967 1.00 77.06 510 GLY A N 1
ATOM 3890 C CA . GLY A 1 510 ? 4.053 25.550 -11.402 1.00 77.06 510 GLY A CA 1
ATOM 3891 C C . GLY A 1 510 ? 5.206 26.194 -12.162 1.00 77.06 510 GLY A C 1
ATOM 3892 O O . GLY A 1 510 ? 5.581 27.318 -11.836 1.00 77.06 510 GLY A O 1
ATOM 3893 N N . GLY A 1 511 ? 5.829 25.445 -13.080 1.00 77.50 511 GLY A N 1
ATOM 3894 C CA . GLY A 1 511 ? 7.123 25.765 -13.716 1.00 77.50 511 GLY A CA 1
ATOM 3895 C C . GLY A 1 511 ? 8.329 25.237 -12.925 1.00 77.50 511 GLY A C 1
ATOM 3896 O O . GLY A 1 511 ? 9.333 24.821 -13.494 1.00 77.50 511 GLY A O 1
ATOM 3897 N N . GLU A 1 512 ? 8.174 25.146 -11.607 1.00 81.50 512 GLU A N 1
ATOM 3898 C CA . GLU A 1 512 ? 9.053 24.417 -10.694 1.00 81.50 512 GLU A CA 1
ATOM 3899 C C . GLU A 1 512 ? 8.217 23.396 -9.915 1.00 81.50 512 GLU A C 1
ATOM 3901 O O . GLU A 1 512 ? 7.035 23.644 -9.639 1.00 81.50 512 GLU A O 1
ATOM 3906 N N . LEU A 1 513 ? 8.829 22.277 -9.516 1.00 84.38 513 LEU A N 1
ATOM 3907 C CA . LEU A 1 513 ? 8.212 21.383 -8.542 1.00 84.38 513 LEU A CA 1
ATOM 3908 C C . LEU A 1 513 ? 8.327 22.005 -7.151 1.00 84.38 513 LEU A C 1
ATOM 3910 O O . LEU A 1 513 ? 9.422 22.285 -6.668 1.00 84.38 513 LEU A O 1
ATOM 3914 N N . LYS A 1 514 ? 7.193 22.199 -6.491 1.00 87.88 514 LYS A N 1
ATOM 3915 C CA . LYS A 1 514 ? 7.110 22.770 -5.146 1.00 87.88 514 LYS A CA 1
ATOM 3916 C C . LYS A 1 514 ? 6.472 21.757 -4.210 1.00 87.88 514 LYS A C 1
ATOM 3918 O O . LYS A 1 514 ? 5.709 20.895 -4.648 1.00 87.88 514 LYS A O 1
ATOM 3923 N N . SER A 1 515 ? 6.754 21.884 -2.916 1.00 89.56 515 SER A N 1
ATOM 3924 C CA . SER A 1 515 ? 6.083 21.084 -1.896 1.00 89.56 515 SER A CA 1
ATOM 3925 C C . SER A 1 515 ? 5.534 21.938 -0.754 1.00 89.56 515 SER A C 1
ATOM 3927 O O . SER A 1 515 ? 5.995 23.051 -0.492 1.00 89.56 515 SER A O 1
ATOM 3929 N N . ILE A 1 516 ? 4.501 21.434 -0.087 1.00 90.25 516 ILE A N 1
ATOM 3930 C CA . ILE A 1 516 ? 3.943 21.970 1.157 1.00 90.25 516 ILE A CA 1
ATOM 3931 C C . ILE A 1 516 ? 4.013 20.847 2.181 1.00 90.25 516 ILE A C 1
ATOM 3933 O O . ILE A 1 516 ? 3.387 19.797 2.008 1.00 90.25 516 ILE A O 1
ATOM 3937 N N . LYS A 1 517 ? 4.790 21.071 3.241 1.00 87.94 517 LYS A N 1
ATOM 3938 C CA . LYS A 1 517 ? 4.862 20.156 4.382 1.00 87.94 517 LYS A CA 1
ATOM 3939 C C . LYS A 1 517 ? 3.651 20.409 5.265 1.00 87.94 517 LYS A C 1
ATOM 3941 O O . LYS A 1 517 ? 3.330 21.561 5.538 1.00 87.94 517 LYS A O 1
ATOM 3946 N N . GLU A 1 518 ? 2.989 19.343 5.701 1.00 87.31 518 GLU A N 1
ATOM 3947 C CA . GLU A 1 518 ? 1.816 19.430 6.580 1.00 87.31 518 GLU A CA 1
ATOM 3948 C C . GLU A 1 518 ? 0.708 20.357 6.026 1.00 87.31 518 GLU A C 1
ATOM 3950 O O . GLU A 1 518 ? 0.287 21.313 6.689 1.00 87.31 518 GLU A O 1
ATOM 3955 N N . PRO A 1 519 ? 0.170 20.071 4.825 1.00 87.25 519 PRO A N 1
ATOM 3956 C CA . PRO A 1 519 ? -0.878 20.882 4.203 1.00 87.25 519 PRO A CA 1
ATOM 3957 C C . PRO A 1 519 ? -2.164 20.960 5.049 1.00 87.25 519 PRO A C 1
ATOM 3959 O O . PRO A 1 519 ? -3.023 21.787 4.765 1.00 87.25 519 PRO A O 1
ATOM 3962 N N . GLY A 1 520 ? -2.310 20.154 6.109 1.00 87.00 520 GLY A N 1
ATOM 3963 C CA . GLY A 1 520 ? -3.411 20.264 7.077 1.00 87.00 520 GLY A CA 1
ATOM 3964 C C . GLY A 1 520 ? -3.300 21.441 8.039 1.00 87.00 520 GLY A C 1
ATOM 3965 O O . GLY A 1 520 ? -4.286 21.796 8.679 1.00 87.00 520 GLY A O 1
ATOM 3966 N N . GLN A 1 521 ? -2.127 22.068 8.135 1.00 87.31 521 GLN A N 1
ATOM 3967 C CA . GLN A 1 521 ? -1.881 23.170 9.063 1.00 87.31 521 GLN A CA 1
ATOM 3968 C C . GLN A 1 521 ? -1.630 24.497 8.349 1.00 87.31 521 GLN A C 1
ATOM 3970 O O . GLN A 1 521 ? -2.123 25.536 8.792 1.00 87.31 521 GLN A O 1
ATOM 3975 N N . SER A 1 522 ? -0.853 24.489 7.262 1.00 87.88 522 SER A N 1
ATOM 3976 C CA . SER A 1 522 ? -0.459 25.714 6.563 1.00 87.88 522 SER A CA 1
ATOM 3977 C C . SER A 1 522 ? -0.211 25.484 5.072 1.00 87.88 522 SER A C 1
ATOM 3979 O O . SER A 1 522 ? 0.088 24.371 4.652 1.00 87.88 522 SER A O 1
ATOM 3981 N N . GLY A 1 523 ? -0.297 26.560 4.286 1.00 79.38 523 GLY A N 1
ATOM 3982 C CA . GLY A 1 523 ? 0.145 26.595 2.888 1.00 79.38 523 GLY A CA 1
ATOM 3983 C C . GLY A 1 523 ? 1.593 27.078 2.733 1.00 79.38 523 GLY A C 1
ATOM 3984 O O . GLY A 1 523 ? 1.940 27.649 1.698 1.00 79.38 523 GLY A O 1
ATOM 3985 N N . GLU A 1 524 ? 2.420 26.971 3.782 1.00 85.25 524 GLU A N 1
ATOM 3986 C CA . GLU A 1 524 ? 3.809 27.430 3.733 1.00 85.25 524 GLU A CA 1
ATOM 3987 C C . GLU A 1 524 ? 4.628 26.539 2.787 1.00 85.25 524 GLU A C 1
ATOM 3989 O O . GLU A 1 524 ? 4.707 25.321 2.944 1.00 85.25 524 GLU A O 1
ATOM 3994 N N . LYS A 1 525 ? 5.217 27.160 1.761 1.00 77.12 525 LYS A N 1
ATOM 3995 C CA . LYS A 1 525 ? 5.982 26.459 0.725 1.00 77.12 525 LYS A CA 1
ATOM 3996 C C . LYS A 1 525 ? 7.333 25.994 1.278 1.00 77.12 525 LYS A C 1
ATOM 3998 O O . LYS A 1 525 ? 8.070 26.804 1.838 1.00 77.12 525 LYS A O 1
ATOM 4003 N N . SER A 1 526 ? 7.707 24.749 0.995 1.00 72.38 526 SER A N 1
ATOM 4004 C CA . SER A 1 526 ? 9.106 24.314 0.931 1.00 72.38 526 SER A CA 1
ATOM 4005 C C . SER A 1 526 ? 9.539 24.337 -0.536 1.00 72.38 526 SER A C 1
ATOM 4007 O O . SER A 1 526 ? 8.824 23.850 -1.415 1.00 72.38 526 SER A O 1
ATOM 4009 N N . GLN A 1 527 ? 10.681 24.956 -0.829 1.00 64.19 527 GLN A N 1
ATOM 4010 C CA . GLN A 1 527 ? 11.233 24.941 -2.183 1.00 64.19 527 GLN A CA 1
ATOM 4011 C C . GLN A 1 527 ? 12.097 23.698 -2.366 1.00 64.19 527 GLN A C 1
ATOM 4013 O O . GLN A 1 527 ? 13.237 23.668 -1.908 1.00 64.19 527 GLN A O 1
ATOM 4018 N N . VAL A 1 528 ? 11.574 22.725 -3.111 1.00 63.53 528 VAL A N 1
ATOM 4019 C CA . VAL A 1 528 ? 12.409 21.727 -3.782 1.00 63.53 528 VAL A CA 1
ATOM 4020 C C . VAL A 1 528 ? 13.059 22.445 -4.962 1.00 63.53 528 VAL A C 1
ATOM 4022 O O . VAL A 1 528 ? 12.369 22.965 -5.834 1.00 63.53 528 VAL A O 1
ATOM 4025 N N . THR A 1 529 ? 14.386 22.561 -4.978 1.00 60.72 529 THR A N 1
ATOM 4026 C CA . THR A 1 529 ? 15.074 23.281 -6.063 1.00 60.72 529 THR A CA 1
ATOM 4027 C C . THR A 1 529 ? 15.282 22.338 -7.242 1.00 60.72 529 THR A C 1
ATOM 4029 O O . THR A 1 529 ? 16.347 21.742 -7.392 1.00 60.72 529 THR A O 1
ATOM 4032 N N . ILE A 1 530 ? 14.258 22.196 -8.080 1.00 65.19 530 ILE A N 1
ATOM 4033 C CA . ILE A 1 530 ? 14.407 21.624 -9.424 1.00 65.19 530 ILE A CA 1
ATOM 4034 C C . ILE A 1 530 ? 14.614 22.797 -10.384 1.00 65.19 530 ILE A C 1
ATOM 4036 O O . ILE A 1 530 ? 13.893 23.784 -10.248 1.00 65.19 530 ILE A O 1
ATOM 4040 N N . PRO A 1 531 ? 15.603 22.747 -11.299 1.00 61.50 531 PRO A N 1
ATOM 4041 C CA . PRO A 1 531 ? 15.846 23.840 -12.234 1.00 61.50 531 PRO A CA 1
ATOM 4042 C C . PRO A 1 531 ? 14.554 24.260 -12.937 1.00 61.50 531 PRO A C 1
ATOM 4044 O O . PRO A 1 531 ? 13.809 23.388 -13.382 1.00 61.50 531 PRO A O 1
ATOM 4047 N N . GLU A 1 532 ? 14.322 25.573 -13.044 1.00 63.44 532 GLU A N 1
ATOM 4048 C CA . GLU A 1 532 ? 13.230 26.134 -13.842 1.00 63.44 532 GLU A CA 1
ATOM 4049 C C . GLU A 1 532 ? 13.230 25.475 -15.223 1.00 63.44 532 GLU A C 1
ATOM 4051 O O . GLU A 1 532 ? 14.216 25.535 -15.965 1.00 63.44 532 GLU A O 1
ATOM 4056 N N . THR A 1 533 ? 12.115 24.840 -15.557 1.00 65.12 533 THR A N 1
ATOM 4057 C CA . THR A 1 533 ? 11.829 24.424 -16.923 1.00 65.12 533 THR A CA 1
ATOM 4058 C C . THR A 1 533 ? 10.629 25.217 -17.385 1.00 65.12 533 THR A C 1
ATOM 4060 O O . THR A 1 533 ? 9.655 25.343 -16.644 1.00 65.12 533 THR A O 1
ATOM 4063 N N . ASP A 1 534 ? 10.670 25.716 -18.616 1.00 64.62 534 ASP A N 1
ATOM 4064 C CA . ASP A 1 534 ? 9.584 26.524 -19.178 1.00 64.62 534 ASP A CA 1
ATOM 4065 C C . ASP A 1 534 ? 8.249 25.753 -19.250 1.00 64.62 534 ASP A C 1
ATOM 4067 O O . ASP A 1 534 ? 7.195 26.359 -19.457 1.00 64.62 534 ASP A O 1
ATOM 4071 N N . TYR A 1 535 ? 8.273 24.425 -19.059 1.00 70.38 535 TYR A N 1
ATOM 4072 C CA . TYR A 1 535 ? 7.083 23.587 -19.072 1.00 70.38 535 TYR A CA 1
ATOM 4073 C C . TYR A 1 535 ? 7.188 22.322 -18.207 1.00 70.38 535 TYR A C 1
ATOM 4075 O O . TYR A 1 535 ? 8.237 21.678 -18.139 1.00 70.38 535 TYR A O 1
ATOM 4083 N N . SER A 1 536 ? 6.058 21.940 -17.609 1.00 65.88 536 SER A N 1
ATOM 4084 C CA . SER A 1 536 ? 5.883 20.762 -16.758 1.00 65.88 536 SER A CA 1
ATOM 4085 C C . SER A 1 536 ? 4.729 19.898 -17.272 1.00 65.88 536 SER A C 1
ATOM 4087 O O . SER A 1 536 ? 3.590 20.366 -17.301 1.00 65.88 536 SER A O 1
ATOM 4089 N N . GLY A 1 537 ? 5.011 18.661 -17.683 1.00 62.28 537 GLY A N 1
ATOM 4090 C CA . GLY A 1 537 ? 4.049 17.792 -18.375 1.00 62.28 537 GLY A CA 1
ATOM 4091 C C . GLY A 1 537 ? 3.221 16.881 -17.469 1.00 62.28 537 GLY A C 1
ATOM 4092 O O . GLY A 1 537 ? 2.112 16.517 -17.830 1.00 62.28 537 GLY A O 1
ATOM 4093 N N . GLY A 1 538 ? 3.718 16.536 -16.282 1.00 72.69 538 GLY A N 1
ATOM 4094 C CA . GLY A 1 538 ? 3.011 15.632 -15.379 1.00 72.69 538 GLY A CA 1
ATOM 4095 C C . GLY A 1 538 ? 3.815 15.318 -14.127 1.00 72.69 538 GLY A C 1
ATOM 4096 O O . GLY A 1 538 ? 5.043 15.452 -14.111 1.00 72.69 538 GLY A O 1
ATOM 4097 N N . LEU A 1 539 ? 3.109 14.912 -13.077 1.00 74.88 539 LEU A N 1
ATOM 4098 C CA . LEU A 1 539 ? 3.686 14.505 -11.805 1.00 74.88 539 LEU A CA 1
ATOM 4099 C C . LEU A 1 539 ? 3.040 13.192 -11.375 1.00 74.88 539 LEU A C 1
ATOM 4101 O O . LEU A 1 539 ? 1.819 13.098 -11.298 1.00 74.88 539 LEU A O 1
ATOM 4105 N N . ALA A 1 540 ? 3.862 12.196 -11.077 1.00 77.06 540 ALA A N 1
ATOM 4106 C CA . ALA A 1 540 ? 3.415 10.964 -10.449 1.00 77.06 540 ALA A CA 1
ATOM 4107 C C . ALA A 1 540 ? 4.311 10.625 -9.280 1.00 77.06 540 ALA A C 1
ATOM 4109 O O . ALA A 1 540 ? 5.463 11.051 -9.229 1.00 77.06 540 ALA A O 1
ATOM 4110 N N . VAL A 1 541 ? 3.791 9.860 -8.330 1.00 69.94 541 VAL A N 1
ATOM 4111 C CA . VAL A 1 541 ? 4.524 9.595 -7.101 1.00 69.94 541 VAL A CA 1
ATOM 4112 C C . VAL A 1 541 ? 4.468 8.125 -6.729 1.00 69.94 541 VAL A C 1
ATOM 4114 O O . VAL A 1 541 ? 3.401 7.519 -6.699 1.00 69.94 541 VAL A O 1
ATOM 4117 N N . GLY A 1 542 ? 5.648 7.548 -6.516 1.00 71.06 542 GLY A N 1
ATOM 4118 C CA . GLY A 1 542 ? 5.837 6.210 -5.977 1.00 71.06 542 GLY A CA 1
ATOM 4119 C C . GLY A 1 542 ? 6.092 6.280 -4.477 1.00 71.06 542 GLY A C 1
ATOM 4120 O O . GLY A 1 542 ? 6.045 7.347 -3.878 1.00 71.06 542 GLY A O 1
ATOM 4121 N N . GLU A 1 543 ? 6.414 5.148 -3.860 1.00 67.44 543 GLU A N 1
ATOM 4122 C CA . GLU A 1 543 ? 6.568 5.064 -2.398 1.00 67.44 543 GLU A CA 1
ATOM 4123 C C . GLU A 1 543 ? 7.646 6.013 -1.838 1.00 67.44 543 GLU A C 1
ATOM 4125 O O . GLU A 1 543 ? 7.475 6.589 -0.765 1.00 67.44 543 GLU A O 1
ATOM 4130 N N . SER A 1 544 ? 8.746 6.213 -2.575 1.00 70.69 544 SER A N 1
ATOM 4131 C CA . SER A 1 544 ? 9.892 7.034 -2.144 1.00 70.69 544 SER A CA 1
ATOM 4132 C C . SER A 1 544 ? 10.363 8.077 -3.164 1.00 70.69 544 SER A C 1
ATOM 4134 O O . SER A 1 544 ? 11.159 8.956 -2.822 1.00 70.69 544 SER A O 1
ATOM 4136 N N . LEU A 1 545 ? 9.867 8.010 -4.403 1.00 76.19 545 LEU A N 1
ATOM 4137 C CA . LEU A 1 545 ? 10.287 8.872 -5.507 1.00 76.19 545 LEU A CA 1
ATOM 4138 C C . LEU A 1 545 ? 9.087 9.586 -6.131 1.00 76.19 545 LEU A C 1
ATOM 4140 O O . LEU A 1 545 ? 8.082 8.945 -6.435 1.00 76.19 545 LEU A O 1
ATOM 4144 N N . ALA A 1 546 ? 9.213 10.888 -6.387 1.00 77.62 546 ALA A N 1
ATOM 4145 C CA . ALA A 1 546 ? 8.345 11.584 -7.335 1.00 77.62 546 ALA A CA 1
ATOM 4146 C C . ALA A 1 546 ? 8.974 11.547 -8.726 1.00 77.62 546 ALA A C 1
ATOM 4148 O O . ALA A 1 546 ? 10.172 11.768 -8.880 1.00 77.62 546 ALA A O 1
ATOM 4149 N N . TYR A 1 547 ? 8.148 11.315 -9.733 1.00 78.44 547 TYR A N 1
ATOM 4150 C CA . TYR A 1 547 ? 8.509 11.328 -11.138 1.00 78.44 547 TYR A CA 1
ATOM 4151 C C . TYR A 1 547 ? 7.870 12.541 -11.786 1.00 78.44 547 TYR A C 1
ATOM 4153 O O . TYR A 1 547 ? 6.650 12.710 -11.767 1.00 78.44 547 TYR A O 1
ATOM 4161 N N . TYR A 1 548 ? 8.712 13.400 -12.332 1.00 80.00 548 TYR A N 1
ATOM 4162 C CA . TYR A 1 548 ? 8.337 14.707 -12.831 1.00 80.00 548 TYR A CA 1
ATOM 4163 C C . TYR A 1 548 ? 8.807 14.852 -14.271 1.00 80.00 548 TYR A C 1
ATOM 4165 O O . TYR A 1 548 ? 9.982 14.633 -14.561 1.00 80.00 548 TYR A O 1
ATOM 4173 N N . ILE A 1 549 ? 7.893 15.199 -15.174 1.00 76.50 549 ILE A N 1
ATOM 4174 C CA . ILE A 1 549 ? 8.212 15.373 -16.593 1.00 76.50 549 ILE A CA 1
ATOM 4175 C C . ILE A 1 549 ? 8.362 16.862 -16.896 1.00 76.50 549 ILE A C 1
ATOM 4177 O O . ILE A 1 549 ? 7.462 17.652 -16.597 1.00 76.50 549 ILE A O 1
ATOM 4181 N N . THR A 1 550 ? 9.467 17.238 -17.536 1.00 79.56 550 THR A N 1
ATOM 4182 C CA . THR A 1 550 ? 9.735 18.606 -18.000 1.00 79.56 550 THR A CA 1
ATOM 4183 C C . THR A 1 550 ? 9.966 18.672 -19.504 1.00 79.56 550 THR A C 1
ATOM 4185 O O . THR A 1 550 ? 10.390 17.689 -20.111 1.00 79.56 550 THR A O 1
ATOM 4188 N N . GLY A 1 551 ? 9.777 19.859 -20.084 1.00 68.75 551 GLY A N 1
ATOM 4189 C CA . GLY A 1 551 ? 10.051 20.140 -21.498 1.00 68.75 551 GLY A CA 1
ATOM 4190 C C . GLY A 1 551 ? 8.797 20.140 -22.379 1.00 68.75 551 GLY A C 1
ATOM 4191 O O . GLY A 1 551 ? 7.705 19.805 -21.929 1.00 68.75 551 GLY A O 1
ATOM 4192 N N . GLY A 1 552 ? 8.958 20.555 -23.641 1.00 62.50 552 GLY A N 1
ATOM 4193 C CA . GLY A 1 552 ? 7.864 20.736 -24.605 1.00 62.50 552 GLY A CA 1
ATOM 4194 C C . GLY A 1 552 ? 7.153 22.088 -24.452 1.00 62.50 552 GLY A C 1
ATOM 4195 O O . GLY A 1 552 ? 6.227 22.232 -23.668 1.00 62.50 552 GLY A O 1
ATOM 4196 N N . GLY A 1 553 ? 7.576 23.109 -25.203 1.00 49.09 553 GLY A N 1
ATOM 4197 C CA . GLY A 1 553 ? 7.013 24.464 -25.092 1.00 49.09 553 GLY A CA 1
ATOM 4198 C C . GLY A 1 553 ? 5.587 24.614 -25.649 1.00 49.09 553 GLY A C 1
ATOM 4199 O O . GLY A 1 553 ? 5.256 24.041 -26.690 1.00 49.09 553 GLY A O 1
ATOM 4200 N N . GLU A 1 554 ? 4.765 25.459 -25.011 1.00 49.62 554 GLU A N 1
ATOM 4201 C CA . GLU A 1 554 ? 3.412 25.796 -25.473 1.00 49.62 554 GLU A CA 1
ATOM 4202 C C . GLU A 1 554 ? 3.357 27.051 -26.365 1.00 49.62 554 GLU A C 1
ATOM 4204 O O . GLU A 1 554 ? 3.807 28.144 -26.001 1.00 49.62 554 GLU A O 1
ATOM 4209 N N . ARG A 1 555 ? 2.627 26.934 -27.481 1.00 38.56 555 ARG A N 1
ATOM 4210 C CA . ARG A 1 555 ? 1.799 28.029 -28.007 1.00 38.56 555 ARG A CA 1
ATOM 4211 C C . ARG A 1 555 ? 0.378 27.528 -28.286 1.00 38.56 555 ARG A C 1
ATOM 4213 O O . ARG A 1 555 ? 0.024 27.263 -29.428 1.00 38.56 555 ARG A O 1
ATOM 4220 N N . GLY A 1 556 ? -0.456 27.483 -27.243 1.00 38.81 556 GLY A N 1
ATOM 4221 C CA . GLY A 1 556 ? -1.919 27.440 -27.369 1.00 38.81 556 GLY A CA 1
ATOM 4222 C C . GLY A 1 556 ? -2.503 26.084 -27.760 1.00 38.81 556 GLY A C 1
ATOM 4223 O O . GLY A 1 556 ? -3.250 26.010 -28.735 1.00 38.81 556 GLY A O 1
ATOM 4224 N N . GLY A 1 557 ? -2.187 25.032 -26.999 1.00 42.47 557 GLY A N 1
ATOM 4225 C CA . GLY A 1 557 ? -2.749 23.702 -27.227 1.00 42.47 557 GLY A CA 1
ATOM 4226 C C . GLY A 1 557 ? -2.100 22.915 -28.364 1.00 42.47 557 GLY A C 1
ATOM 4227 O O . GLY A 1 557 ? -2.656 21.895 -28.740 1.00 42.47 557 GLY A O 1
ATOM 4228 N N . ALA A 1 558 ? -0.950 23.354 -28.887 1.00 41.00 558 ALA A N 1
ATOM 4229 C CA . ALA A 1 558 ? -0.040 22.592 -29.743 1.00 41.00 558 ALA A CA 1
ATOM 4230 C C . ALA A 1 558 ? 1.391 22.765 -29.212 1.00 41.00 558 ALA A C 1
ATOM 4232 O O . ALA A 1 558 ? 1.852 23.897 -29.027 1.00 41.00 558 ALA A O 1
ATOM 4233 N N . TYR A 1 559 ? 2.081 21.658 -28.927 1.00 49.19 559 TYR A N 1
ATOM 4234 C CA . TYR A 1 559 ? 3.466 21.701 -28.463 1.00 49.19 559 TYR A CA 1
ATOM 4235 C C . TYR A 1 559 ? 4.363 21.849 -29.687 1.00 49.19 559 TYR A C 1
ATOM 4237 O O . TYR A 1 559 ? 4.401 20.975 -30.550 1.00 49.19 559 TYR A O 1
ATOM 4245 N N . SER A 1 560 ? 5.067 22.970 -29.781 1.00 46.84 560 SER A N 1
ATOM 4246 C CA . SER A 1 560 ? 5.936 23.281 -30.922 1.00 46.84 560 SER A CA 1
ATOM 4247 C C . SER A 1 560 ? 7.351 23.636 -30.463 1.00 46.84 560 SER A C 1
ATOM 4249 O O . SER A 1 560 ? 7.968 24.571 -30.978 1.00 46.84 560 SER A O 1
ATOM 4251 N N . GLY A 1 561 ? 7.830 22.964 -29.415 1.00 53.94 561 GLY A N 1
ATOM 4252 C CA . GLY A 1 561 ? 9.153 23.185 -28.840 1.00 53.94 561 GLY A CA 1
ATOM 4253 C C . GLY A 1 561 ? 10.167 22.160 -29.339 1.00 53.94 561 GLY A C 1
ATOM 4254 O O . GLY A 1 561 ? 9.885 20.970 -29.352 1.00 53.94 561 GLY A O 1
ATOM 4255 N N . SER A 1 562 ? 11.368 22.621 -29.688 1.00 60.66 562 SER A N 1
ATOM 4256 C CA . SER A 1 562 ? 12.537 21.778 -29.982 1.00 60.66 562 SER A CA 1
ATOM 4257 C C . SER A 1 562 ? 13.250 21.277 -28.718 1.00 60.66 562 SER A C 1
ATOM 4259 O O . SER A 1 562 ? 14.415 20.893 -28.785 1.00 60.66 562 SER A O 1
ATOM 4261 N N . GLU A 1 563 ? 12.620 21.402 -27.550 1.00 72.75 563 GLU A N 1
ATOM 4262 C CA . GLU A 1 563 ? 13.234 21.020 -26.282 1.00 72.75 563 GLU A CA 1
ATOM 4263 C C . GLU A 1 563 ? 12.974 19.541 -25.995 1.00 72.75 563 GLU A C 1
ATOM 4265 O O . GLU A 1 563 ? 11.858 19.070 -26.234 1.00 72.75 563 GLU A O 1
ATOM 4270 N N . PRO A 1 564 ? 13.982 18.809 -25.491 1.00 79.12 564 PRO A N 1
ATOM 4271 C CA . PRO A 1 564 ? 13.807 17.417 -25.119 1.00 79.12 564 PRO A CA 1
ATOM 4272 C C . PRO A 1 564 ? 12.758 17.282 -24.010 1.00 79.12 564 PRO A C 1
ATOM 4274 O O . PRO A 1 564 ? 12.701 18.108 -23.098 1.00 79.12 564 PRO A O 1
ATOM 4277 N N . ILE A 1 565 ? 11.961 16.216 -24.073 1.00 80.62 565 ILE A N 1
ATOM 4278 C CA . ILE A 1 565 ? 11.153 15.782 -22.933 1.00 80.62 565 ILE A CA 1
ATOM 4279 C C . ILE A 1 565 ? 12.083 15.029 -21.989 1.00 80.62 565 ILE A C 1
ATOM 4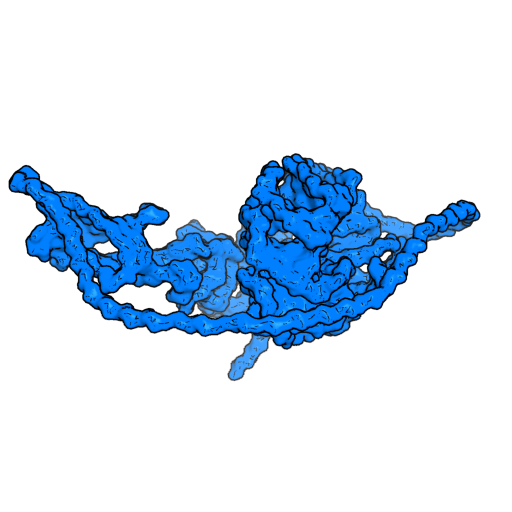281 O O . ILE A 1 565 ? 12.767 14.080 -22.388 1.00 80.62 565 ILE A O 1
ATOM 4285 N N . GLU A 1 566 ? 12.112 15.459 -20.736 1.00 85.56 566 GLU A N 1
ATOM 4286 C CA . GLU A 1 566 ? 12.981 14.906 -19.709 1.00 85.56 566 GLU A CA 1
ATOM 4287 C C . GLU A 1 566 ? 12.141 14.378 -18.549 1.00 85.56 566 GLU A C 1
ATOM 4289 O O . GLU A 1 566 ? 11.252 15.064 -18.046 1.00 85.56 566 GLU A O 1
ATOM 4294 N N . LEU A 1 567 ? 12.439 13.157 -18.121 1.00 84.94 567 LEU A N 1
ATOM 4295 C CA . LEU A 1 567 ? 11.887 12.545 -16.925 1.00 84.94 567 LEU A CA 1
ATOM 4296 C C . LEU A 1 567 ? 12.882 12.714 -15.782 1.00 84.94 567 LEU A C 1
ATOM 4298 O O . LEU A 1 567 ? 14.039 12.317 -15.902 1.00 84.94 567 LEU A O 1
ATOM 4302 N N . HIS A 1 568 ? 12.427 13.259 -14.663 1.00 86.88 568 HIS A N 1
ATOM 4303 C CA . HIS A 1 568 ? 13.212 13.415 -13.443 1.00 86.88 568 HIS A CA 1
ATOM 4304 C C . HIS A 1 568 ? 12.627 12.519 -12.363 1.00 86.88 568 HIS A C 1
ATOM 4306 O O . HIS A 1 568 ? 11.422 12.565 -12.124 1.00 86.88 568 HIS A O 1
ATOM 4312 N N . ALA A 1 569 ? 13.470 11.755 -11.676 1.00 85.62 569 ALA A N 1
ATOM 4313 C CA . ALA A 1 569 ? 13.094 11.088 -10.436 1.00 85.62 569 ALA A CA 1
ATOM 4314 C C . ALA A 1 569 ? 13.693 11.833 -9.250 1.00 85.62 569 ALA A C 1
ATOM 4316 O O . ALA A 1 569 ? 14.890 12.124 -9.226 1.00 85.62 569 ALA A O 1
ATOM 4317 N N . ILE A 1 570 ? 12.863 12.139 -8.262 1.00 82.38 570 ILE A N 1
ATOM 4318 C CA . ILE A 1 570 ? 13.205 12.991 -7.126 1.00 82.38 570 ILE A CA 1
ATOM 4319 C C . ILE A 1 570 ? 12.982 12.211 -5.840 1.00 82.38 570 ILE A C 1
ATOM 4321 O O . ILE A 1 570 ? 11.881 11.725 -5.593 1.00 82.38 570 ILE A O 1
ATOM 4325 N N . GLU A 1 571 ? 14.017 12.116 -5.010 1.00 82.50 571 GLU A N 1
ATOM 4326 C CA . GLU A 1 571 ? 13.935 11.538 -3.670 1.00 82.50 571 GLU A CA 1
ATOM 4327 C C . GLU A 1 571 ? 13.341 12.575 -2.735 1.00 82.50 571 GLU A C 1
ATOM 4329 O O . GLU A 1 571 ? 13.932 13.619 -2.460 1.00 82.50 571 GLU A O 1
ATOM 4334 N N . LEU A 1 572 ? 12.136 12.289 -2.259 1.00 75.38 572 LEU A N 1
ATOM 4335 C CA . LEU A 1 572 ? 11.295 13.304 -1.635 1.00 75.38 572 LEU A CA 1
ATOM 4336 C C . LEU A 1 572 ? 11.744 13.663 -0.223 1.00 75.38 572 LEU A C 1
ATOM 4338 O O . LEU A 1 572 ? 11.571 14.803 0.194 1.00 75.38 572 LEU A O 1
ATOM 4342 N N . GLU A 1 573 ? 12.374 12.726 0.489 1.00 73.25 573 GLU A N 1
ATOM 4343 C CA . GLU A 1 573 ? 12.968 13.003 1.801 1.00 73.25 573 GLU A CA 1
ATOM 4344 C C . GLU A 1 573 ? 14.154 13.966 1.707 1.00 73.25 573 GLU A C 1
ATOM 4346 O O . GLU A 1 573 ? 14.361 14.787 2.603 1.00 73.25 573 GLU A O 1
ATOM 4351 N N . ARG A 1 574 ? 14.940 13.855 0.629 1.00 76.94 574 ARG A N 1
ATOM 4352 C CA . ARG A 1 574 ? 16.121 14.695 0.401 1.00 76.94 574 ARG A CA 1
ATOM 4353 C C . ARG A 1 574 ? 15.820 15.938 -0.421 1.00 76.94 574 ARG A C 1
ATOM 4355 O O . ARG A 1 574 ? 16.622 16.862 -0.396 1.00 76.94 574 ARG A O 1
ATOM 4362 N N . GLU A 1 575 ? 14.672 15.974 -1.096 1.00 77.56 575 GLU A N 1
ATOM 4363 C CA . GLU A 1 575 ? 14.297 17.033 -2.035 1.00 77.56 575 GLU A CA 1
ATOM 4364 C C . GLU A 1 575 ? 15.338 17.175 -3.173 1.00 77.56 575 GLU A C 1
ATOM 4366 O O . GLU A 1 575 ? 15.628 18.274 -3.644 1.00 77.56 575 GLU A O 1
ATOM 4371 N N . GLU A 1 576 ? 15.908 16.048 -3.621 1.00 82.12 576 GLU A N 1
ATOM 4372 C CA . GLU A 1 576 ? 16.999 15.988 -4.605 1.00 82.12 576 GLU A CA 1
ATOM 4373 C C . GLU A 1 576 ? 16.622 15.140 -5.827 1.00 82.12 576 GLU A C 1
ATOM 4375 O O . GLU A 1 576 ? 15.991 14.089 -5.710 1.00 82.12 576 GLU A O 1
ATOM 4380 N N . VAL A 1 577 ? 17.052 15.579 -7.015 1.00 83.50 577 VAL A N 1
ATOM 4381 C CA . VAL A 1 577 ? 16.944 14.784 -8.247 1.00 83.50 577 VAL A CA 1
ATOM 4382 C C . VAL A 1 577 ? 17.931 13.618 -8.164 1.00 83.50 577 VAL A C 1
ATOM 4384 O O . VAL A 1 577 ? 19.145 13.823 -8.171 1.00 83.50 577 VAL A O 1
ATOM 4387 N N . VAL A 1 578 ? 17.407 12.395 -8.100 1.00 83.81 578 VAL A N 1
ATOM 4388 C CA . VAL A 1 578 ? 18.189 11.150 -8.038 1.00 83.81 578 VAL A CA 1
ATOM 4389 C C . VAL A 1 578 ? 18.745 10.801 -9.407 1.00 83.81 578 VAL A C 1
ATOM 4391 O O . VAL A 1 578 ? 19.907 10.414 -9.536 1.00 83.81 578 VAL A O 1
ATOM 4394 N N . TRP A 1 579 ? 17.914 10.935 -10.436 1.00 85.88 579 TRP A N 1
ATOM 4395 C CA . TRP A 1 579 ? 18.305 10.724 -11.819 1.00 85.88 579 TRP A CA 1
ATOM 4396 C C . TRP A 1 579 ? 17.396 11.498 -12.766 1.00 85.88 579 TRP A C 1
ATOM 4398 O O . TRP A 1 579 ? 16.318 11.971 -12.398 1.00 85.88 579 TRP A O 1
ATOM 4408 N N . LYS A 1 580 ? 17.874 11.628 -14.000 1.00 88.88 580 LYS A N 1
ATOM 4409 C CA . LYS A 1 580 ? 17.192 12.305 -15.091 1.00 88.88 580 LYS A CA 1
ATOM 4410 C C . LYS A 1 580 ? 17.437 11.540 -16.386 1.00 88.88 580 LYS A C 1
ATOM 4412 O O . LYS A 1 580 ? 18.585 11.188 -16.648 1.00 88.88 580 LYS A O 1
ATOM 4417 N N . GLU A 1 581 ? 16.392 11.353 -17.182 1.00 86.62 581 GLU A N 1
ATOM 4418 C CA . GLU A 1 581 ? 16.448 10.666 -18.473 1.00 86.62 581 GLU A CA 1
ATOM 4419 C C . GLU A 1 581 ? 15.792 11.513 -19.570 1.00 86.62 581 GLU A C 1
ATOM 4421 O O . GLU A 1 581 ? 14.743 12.120 -19.354 1.00 86.62 581 GLU A O 1
ATOM 4426 N N . THR A 1 582 ? 16.402 11.574 -20.755 1.00 86.50 582 THR A N 1
ATOM 4427 C CA . THR A 1 582 ? 15.795 12.223 -21.925 1.00 86.50 582 THR A CA 1
ATOM 4428 C C . THR A 1 582 ? 14.968 11.195 -22.681 1.00 86.50 582 THR A C 1
ATOM 4430 O O . THR A 1 582 ? 15.513 10.358 -23.392 1.00 86.50 582 THR A O 1
ATOM 4433 N N . VAL A 1 583 ? 13.648 11.283 -22.552 1.00 80.38 583 VAL A N 1
ATOM 4434 C CA . VAL A 1 583 ? 12.711 10.275 -23.076 1.00 80.38 583 VAL A CA 1
ATOM 4435 C C . VAL A 1 583 ? 12.254 10.571 -24.505 1.00 80.38 583 VAL A C 1
ATOM 4437 O O . VAL A 1 583 ? 11.836 9.669 -25.223 1.00 80.38 583 VAL A O 1
ATOM 4440 N N . ALA A 1 584 ? 12.392 11.820 -24.958 1.00 78.88 584 ALA A N 1
ATOM 4441 C CA . ALA A 1 584 ? 12.253 12.190 -26.365 1.00 78.88 584 ALA A CA 1
ATOM 4442 C C . ALA A 1 584 ? 13.164 13.381 -26.683 1.00 78.88 584 ALA A C 1
ATOM 4444 O O . ALA A 1 584 ? 13.055 14.427 -26.046 1.00 78.88 584 ALA A O 1
ATOM 4445 N N . SER A 1 585 ? 14.068 13.236 -27.655 1.00 64.56 585 SER A N 1
ATOM 4446 C CA . SER A 1 585 ? 15.091 14.250 -27.951 1.00 64.56 585 SER A CA 1
ATOM 4447 C C . SER A 1 585 ? 14.744 15.208 -29.098 1.00 64.56 585 SER A C 1
ATOM 4449 O O . SER A 1 585 ? 15.300 16.301 -29.125 1.00 64.56 585 SER A O 1
ATOM 4451 N N . GLU A 1 586 ? 13.824 14.864 -30.008 1.00 61.44 586 GLU A N 1
ATOM 4452 C CA . GLU A 1 586 ? 13.460 15.701 -31.167 1.00 61.44 586 GLU A CA 1
ATOM 4453 C C . GLU A 1 586 ? 12.013 15.419 -31.623 1.00 61.44 586 GLU A C 1
ATOM 4455 O O . GLU A 1 586 ? 11.772 14.580 -32.491 1.00 61.44 586 GLU A O 1
ATOM 4460 N N . ILE A 1 587 ? 11.021 16.114 -31.054 1.00 56.47 587 ILE A N 1
ATOM 4461 C CA . ILE A 1 587 ? 9.651 16.065 -31.588 1.00 56.47 587 ILE A CA 1
ATOM 4462 C C . ILE A 1 587 ? 9.563 17.075 -32.730 1.00 56.47 587 ILE A C 1
ATOM 4464 O O . ILE A 1 587 ? 9.458 18.283 -32.510 1.00 56.47 587 ILE A O 1
ATOM 4468 N N . ASN A 1 588 ? 9.616 16.586 -33.969 1.00 55.47 588 ASN A N 1
ATOM 4469 C CA . ASN A 1 588 ? 9.475 17.431 -35.149 1.00 55.47 588 ASN A CA 1
ATOM 4470 C C . ASN A 1 588 ? 7.995 17.822 -35.325 1.00 55.47 588 ASN A C 1
ATOM 4472 O O . ASN A 1 588 ? 7.250 17.210 -36.085 1.00 55.47 588 ASN A O 1
ATOM 4476 N N . SER A 1 589 ? 7.553 18.827 -34.563 1.00 52.31 589 SER A N 1
ATOM 4477 C CA . SER A 1 589 ? 6.147 19.268 -34.495 1.00 52.31 589 SER A CA 1
ATOM 4478 C C . SER A 1 589 ? 5.547 19.739 -35.829 1.00 52.31 589 SER A C 1
ATOM 4480 O O . SER A 1 589 ? 4.332 19.898 -35.924 1.00 52.31 589 SER A O 1
ATOM 4482 N N . GLU A 1 590 ? 6.370 19.961 -36.862 1.00 56.41 590 GLU A N 1
ATOM 4483 C CA . GLU A 1 590 ? 5.900 20.416 -38.175 1.00 56.41 590 GLU A CA 1
ATOM 4484 C C . GLU A 1 590 ? 5.153 19.328 -38.970 1.00 56.41 590 GLU A C 1
ATOM 4486 O O . GLU A 1 590 ? 4.349 19.685 -39.830 1.00 56.41 590 GLU A O 1
ATOM 4491 N N . ASP A 1 591 ? 5.350 18.035 -38.670 1.00 48.12 591 ASP A N 1
ATOM 4492 C CA . ASP A 1 591 ? 4.841 16.943 -39.520 1.00 48.12 591 ASP A CA 1
ATOM 4493 C C . ASP A 1 591 ? 3.549 16.262 -39.029 1.00 48.12 591 ASP A C 1
ATOM 4495 O O . ASP A 1 591 ? 2.856 15.659 -39.846 1.00 48.12 591 ASP A O 1
ATOM 4499 N N . THR A 1 592 ? 3.168 16.346 -37.746 1.00 47.25 592 THR A N 1
ATOM 4500 C CA . THR A 1 592 ? 2.085 15.479 -37.225 1.00 47.25 592 THR A CA 1
ATOM 4501 C C . THR A 1 592 ? 0.764 16.169 -36.903 1.00 47.25 592 THR A C 1
ATOM 4503 O O . THR A 1 592 ? -0.246 15.484 -36.822 1.00 47.25 592 THR A O 1
ATOM 4506 N N . GLY A 1 593 ? 0.683 17.495 -36.744 1.00 43.62 593 GLY A N 1
ATOM 4507 C CA . GLY A 1 593 ? -0.595 18.180 -36.455 1.00 43.62 593 GLY A CA 1
ATOM 4508 C C . GLY A 1 593 ? -1.322 17.728 -35.170 1.00 43.62 593 GLY A C 1
ATOM 4509 O O . GLY A 1 593 ? -2.422 18.210 -34.897 1.00 43.62 593 GLY A O 1
ATOM 4510 N N . VAL A 1 594 ? -0.717 16.836 -34.378 1.00 42.41 594 VAL A N 1
ATOM 4511 C CA . VAL A 1 594 ? -1.225 16.317 -33.106 1.00 42.41 594 VAL A CA 1
ATOM 4512 C C . VAL A 1 594 ? -0.388 16.913 -31.981 1.00 42.41 594 VAL A C 1
ATOM 4514 O O . VAL A 1 594 ? 0.839 16.830 -31.976 1.00 42.41 594 VAL A O 1
ATOM 4517 N N . SER A 1 595 ? -1.061 17.530 -31.019 1.00 42.31 595 SER A N 1
ATOM 4518 C CA . SER A 1 595 ? -0.448 18.051 -29.801 1.00 42.31 595 SER A CA 1
ATOM 4519 C C . SER A 1 595 ? -0.023 16.878 -28.910 1.00 42.31 595 SER A C 1
ATOM 4521 O O . SER A 1 595 ? -0.895 16.080 -28.567 1.00 42.31 595 SER A O 1
ATOM 4523 N N . PRO A 1 596 ? 1.261 16.731 -28.527 1.00 43.72 596 PRO A N 1
ATOM 4524 C CA . PRO A 1 596 ? 1.668 15.689 -27.588 1.00 43.72 596 PRO A CA 1
ATOM 4525 C C . PRO A 1 596 ? 0.950 15.888 -26.260 1.00 43.72 596 PRO A C 1
ATOM 4527 O O . PRO A 1 596 ? 1.297 16.782 -25.508 1.00 43.72 596 PRO A O 1
ATOM 4530 N N . SER A 1 597 ? -0.034 15.062 -25.924 1.00 50.25 597 SER A N 1
ATOM 4531 C CA . SER A 1 597 ? -0.466 14.984 -24.533 1.00 50.25 597 SER A CA 1
ATOM 4532 C C . SER A 1 597 ? 0.646 14.295 -23.753 1.00 50.25 597 SER A C 1
ATOM 4534 O O . SER A 1 597 ? 0.973 13.157 -24.053 1.00 50.25 597 SER A O 1
ATOM 4536 N N . ILE A 1 598 ? 1.249 14.954 -22.771 1.00 53.31 598 ILE A N 1
ATOM 4537 C CA . ILE A 1 598 ? 2.035 14.236 -21.768 1.00 53.31 598 ILE A CA 1
ATOM 4538 C C . ILE A 1 598 ? 1.025 13.821 -20.703 1.00 53.31 598 ILE A C 1
ATOM 4540 O O . ILE A 1 598 ? 0.519 14.672 -19.978 1.00 53.31 598 ILE A O 1
ATOM 4544 N N . SER A 1 599 ? 0.672 12.537 -20.651 1.00 57.66 599 SER A N 1
ATOM 4545 C CA . SER A 1 599 ? -0.033 11.998 -19.487 1.00 57.66 599 SER A CA 1
ATOM 4546 C C . SER A 1 599 ? 0.965 11.839 -18.343 1.00 57.66 599 SER A C 1
ATOM 4548 O O . SER A 1 599 ? 2.145 11.551 -18.580 1.00 57.66 599 SER A O 1
ATOM 4550 N N . GLY A 1 600 ? 0.508 12.022 -17.103 1.00 56.25 600 GLY A N 1
ATOM 4551 C CA . GLY A 1 600 ? 1.343 11.796 -15.926 1.00 56.25 600 GLY A CA 1
ATOM 4552 C C . GLY A 1 600 ? 1.949 10.383 -15.925 1.00 56.25 600 GLY A C 1
ATOM 4553 O O . GLY A 1 600 ? 1.357 9.459 -16.494 1.00 56.25 600 GLY A O 1
ATOM 4554 N N . PRO A 1 601 ? 3.132 10.189 -15.317 1.00 58.00 601 PRO A N 1
ATOM 4555 C CA . PRO A 1 601 ? 3.701 8.858 -15.220 1.00 58.00 601 PRO A CA 1
ATOM 4556 C C . PRO A 1 601 ? 2.766 7.903 -14.467 1.00 58.00 601 PRO A C 1
ATOM 4558 O O . PRO A 1 601 ? 2.145 8.276 -13.479 1.00 58.00 601 PRO A O 1
ATOM 4561 N N . THR A 1 602 ? 2.666 6.647 -14.891 1.00 64.56 602 THR A N 1
ATOM 4562 C CA . THR A 1 602 ? 1.983 5.624 -14.083 1.00 64.56 602 THR A CA 1
ATOM 4563 C C . THR A 1 602 ? 3.020 4.773 -13.378 1.00 64.56 602 THR A C 1
ATOM 4565 O O . THR A 1 602 ? 4.049 4.421 -13.957 1.00 64.56 602 THR A O 1
ATOM 4568 N N . ILE A 1 603 ? 2.783 4.494 -12.097 1.00 62.91 603 ILE A N 1
ATOM 4569 C CA . ILE A 1 603 ? 3.758 3.837 -11.230 1.00 62.91 603 ILE A CA 1
ATOM 4570 C C . ILE A 1 603 ? 3.194 2.490 -10.827 1.00 62.91 603 ILE A C 1
ATOM 4572 O O . ILE A 1 603 ? 2.414 2.359 -9.890 1.00 62.91 603 ILE A O 1
ATOM 4576 N N . ASN A 1 604 ? 3.595 1.473 -11.575 1.00 63.94 604 ASN A N 1
ATOM 4577 C CA . ASN A 1 604 ? 3.412 0.087 -11.185 1.00 63.94 604 ASN A CA 1
ATOM 4578 C C . ASN A 1 604 ? 4.621 -0.685 -11.707 1.00 63.94 604 ASN A C 1
ATOM 4580 O O . ASN A 1 604 ? 4.665 -1.083 -12.869 1.00 63.94 604 ASN A O 1
ATOM 4584 N N . SER A 1 605 ? 5.645 -0.839 -10.858 1.00 61.31 605 SER A N 1
ATOM 4585 C CA . SER A 1 605 ? 6.951 -1.469 -11.156 1.00 61.31 605 SER A CA 1
ATOM 4586 C C . SER A 1 605 ? 7.804 -0.852 -12.283 1.00 61.31 605 SER A C 1
ATOM 4588 O O . SER A 1 605 ? 8.762 -1.479 -12.730 1.00 61.31 605 SER A O 1
ATOM 4590 N N . GLY A 1 606 ? 7.483 0.370 -12.700 1.00 73.62 606 GLY A N 1
ATOM 4591 C CA . GLY A 1 606 ? 8.203 1.148 -13.705 1.00 73.62 606 GLY A CA 1
ATOM 4592 C C . GLY A 1 606 ? 7.571 2.529 -13.876 1.00 73.62 606 GLY A C 1
ATOM 4593 O O . GLY A 1 606 ? 6.630 2.869 -13.153 1.00 73.62 606 GLY A O 1
ATOM 4594 N N . VAL A 1 607 ? 8.097 3.307 -14.818 1.00 78.19 607 VAL A N 1
ATOM 4595 C CA . VAL A 1 607 ? 7.616 4.627 -15.218 1.00 78.19 607 VAL A CA 1
ATOM 4596 C C . VAL A 1 607 ? 7.214 4.582 -16.685 1.00 78.19 607 VAL A C 1
ATOM 4598 O O . VAL A 1 607 ? 8.009 4.206 -17.546 1.00 78.19 607 VAL A O 1
ATOM 4601 N N . PHE A 1 608 ? 5.983 4.996 -16.964 1.00 80.06 608 PHE A N 1
ATOM 4602 C CA . PHE A 1 608 ? 5.452 5.086 -18.320 1.00 80.06 608 PHE A CA 1
ATOM 4603 C C . PHE A 1 608 ? 5.351 6.525 -18.746 1.00 80.06 608 PHE A C 1
ATOM 4605 O O . PHE A 1 608 ? 4.827 7.354 -18.007 1.00 80.06 608 PHE A O 1
ATOM 4612 N N . ILE A 1 609 ? 5.807 6.801 -19.955 1.00 77.25 609 ILE A N 1
ATOM 4613 C CA . ILE A 1 609 ? 5.621 8.097 -20.577 1.00 77.25 609 ILE A CA 1
ATOM 4614 C C . ILE A 1 609 ? 5.073 7.870 -21.962 1.00 77.25 609 ILE A C 1
ATOM 4616 O O . ILE A 1 609 ? 5.627 7.117 -22.759 1.00 77.25 609 ILE A O 1
ATOM 4620 N N . TYR A 1 610 ? 3.989 8.564 -22.251 1.00 76.50 610 TYR A N 1
ATOM 4621 C CA . TYR A 1 610 ? 3.523 8.695 -23.608 1.00 76.50 610 TYR A CA 1
ATOM 4622 C C . TYR A 1 610 ? 4.178 9.921 -24.254 1.00 76.50 610 TYR A C 1
ATOM 4624 O O . TYR A 1 610 ? 4.230 11.012 -23.681 1.00 76.50 610 TYR A O 1
ATOM 4632 N N . THR A 1 611 ? 4.712 9.719 -25.452 1.00 71.75 611 THR A N 1
ATOM 4633 C CA . THR A 1 611 ? 5.295 10.760 -26.296 1.00 71.75 611 THR A CA 1
ATOM 4634 C C . THR A 1 611 ? 4.624 10.699 -27.663 1.00 71.75 611 THR A C 1
ATOM 4636 O O . THR A 1 611 ? 4.096 9.663 -28.048 1.00 71.75 611 THR A O 1
ATOM 4639 N N . THR A 1 612 ? 4.724 11.747 -28.479 1.00 65.56 612 THR A N 1
ATOM 4640 C CA . THR A 1 612 ? 4.329 11.660 -29.904 1.00 65.56 612 THR A CA 1
ATOM 4641 C C . THR A 1 612 ? 5.052 10.552 -30.674 1.00 65.56 612 THR A C 1
ATOM 4643 O O . THR A 1 612 ? 4.617 10.180 -31.759 1.00 65.56 612 THR A O 1
ATOM 4646 N N . GLY A 1 613 ? 6.159 10.033 -30.134 1.00 69.62 613 GLY A N 1
ATOM 4647 C CA . GLY A 1 613 ? 6.887 8.897 -30.680 1.00 69.62 613 GLY A CA 1
ATOM 4648 C C . GLY A 1 613 ? 6.335 7.525 -30.285 1.00 69.62 613 GLY A C 1
ATOM 4649 O O . GLY A 1 613 ? 6.905 6.520 -30.706 1.00 69.62 613 GLY A O 1
ATOM 4650 N N . GLY A 1 614 ? 5.274 7.475 -29.475 1.00 80.19 614 GLY A N 1
ATOM 4651 C CA . GLY A 1 614 ? 4.716 6.263 -28.889 1.00 80.19 614 GLY A CA 1
ATOM 4652 C C . GLY A 1 614 ? 4.929 6.165 -27.375 1.00 80.19 614 GLY A C 1
ATOM 4653 O O . GLY A 1 614 ? 5.175 7.160 -26.688 1.00 80.19 614 GLY A O 1
ATOM 4654 N N . ILE A 1 615 ? 4.812 4.950 -26.845 1.00 82.56 615 ILE A N 1
ATOM 4655 C CA . ILE A 1 615 ? 4.903 4.664 -25.409 1.00 82.56 615 ILE A CA 1
ATOM 4656 C C . ILE A 1 615 ? 6.340 4.305 -25.054 1.00 82.56 615 ILE A C 1
ATOM 4658 O O . ILE A 1 615 ? 6.913 3.383 -25.631 1.00 82.56 615 ILE A O 1
ATOM 4662 N N . TRP A 1 616 ? 6.897 5.000 -24.073 1.00 87.19 616 TRP A N 1
ATOM 4663 C CA . TRP A 1 616 ? 8.158 4.673 -23.428 1.00 87.19 616 TRP A CA 1
ATOM 4664 C C . TRP A 1 616 ? 7.881 4.055 -22.058 1.00 87.19 616 TRP A C 1
ATOM 4666 O O . TRP A 1 616 ? 7.131 4.618 -21.257 1.00 87.19 616 TRP A O 1
ATOM 4676 N N . HIS A 1 617 ? 8.483 2.903 -21.785 1.00 85.00 617 HIS A N 1
ATOM 4677 C CA . HIS A 1 617 ? 8.467 2.270 -20.474 1.00 85.00 617 HIS A CA 1
ATOM 4678 C C . HIS A 1 617 ? 9.892 2.129 -19.966 1.00 85.00 617 HIS A C 1
ATOM 4680 O O . HIS A 1 617 ? 10.704 1.444 -20.589 1.00 85.00 617 HIS A O 1
ATOM 4686 N N . GLY A 1 618 ? 10.174 2.717 -18.809 1.00 82.56 618 GLY A N 1
ATOM 4687 C CA . GLY A 1 618 ? 11.416 2.497 -18.083 1.00 82.56 618 GLY A CA 1
ATOM 4688 C C . GLY A 1 618 ? 11.195 1.934 -16.691 1.00 82.56 618 GLY A C 1
ATOM 4689 O O . GLY A 1 618 ? 10.095 1.983 -16.147 1.00 82.56 618 GLY A O 1
ATOM 4690 N N . ASP A 1 619 ? 12.247 1.396 -16.089 1.00 82.25 619 ASP A N 1
ATOM 4691 C CA . ASP A 1 619 ? 12.224 1.037 -14.676 1.00 82.25 619 ASP A CA 1
ATOM 4692 C C . ASP A 1 619 ? 12.376 2.283 -13.775 1.00 82.25 619 ASP A C 1
ATOM 4694 O O . ASP A 1 619 ? 12.558 3.415 -14.228 1.00 82.25 619 ASP A O 1
ATOM 4698 N N . PHE A 1 620 ? 12.328 2.090 -12.457 1.00 78.81 620 PHE A N 1
ATOM 4699 C CA . PHE A 1 620 ? 12.510 3.177 -11.486 1.00 78.81 620 PHE A CA 1
ATOM 4700 C C . PHE A 1 620 ? 13.928 3.765 -11.435 1.00 78.81 620 PHE A C 1
ATOM 4702 O O . PHE A 1 620 ? 14.167 4.708 -10.681 1.00 78.81 620 PHE A O 1
ATOM 4709 N N . SER A 1 621 ? 14.879 3.216 -12.192 1.00 75.88 621 SER A N 1
ATOM 4710 C CA . SER A 1 621 ? 16.213 3.792 -12.382 1.00 75.88 621 SER A CA 1
ATOM 4711 C C . SER A 1 621 ? 16.311 4.681 -13.626 1.00 75.88 621 SER A C 1
ATOM 4713 O O . SER A 1 621 ? 17.353 5.305 -13.832 1.00 75.88 621 SER A O 1
ATOM 4715 N N . GLY A 1 622 ? 15.237 4.751 -14.421 1.00 78.38 622 GLY A N 1
ATOM 4716 C CA . GLY A 1 622 ? 15.175 5.496 -15.675 1.00 78.38 622 GLY A CA 1
ATOM 4717 C C . GLY A 1 622 ? 15.682 4.708 -16.876 1.00 78.38 622 GLY A C 1
ATOM 4718 O O . GLY A 1 622 ? 15.749 5.253 -17.971 1.00 78.38 622 GLY A O 1
ATOM 4719 N N . GLU A 1 623 ? 16.036 3.433 -16.702 1.00 81.94 623 GLU A N 1
ATOM 4720 C CA . GLU A 1 623 ? 16.453 2.597 -17.822 1.00 81.94 623 GLU A CA 1
ATOM 4721 C C . GLU A 1 623 ? 15.235 2.170 -18.634 1.00 81.94 623 GLU A C 1
ATOM 4723 O O . GLU A 1 623 ? 14.300 1.586 -18.090 1.00 81.94 623 GLU A O 1
ATOM 4728 N N . GLU A 1 624 ? 15.274 2.428 -19.941 1.00 87.56 624 GLU A N 1
ATOM 4729 C CA . GLU A 1 624 ? 14.264 1.946 -20.878 1.00 87.56 624 GLU A CA 1
ATOM 4730 C C . GLU A 1 624 ? 14.190 0.413 -20.847 1.00 87.56 624 GLU A C 1
ATOM 4732 O O . GLU A 1 624 ? 15.169 -0.286 -21.115 1.00 87.56 624 GLU A O 1
ATOM 4737 N N . ILE A 1 625 ? 13.003 -0.107 -20.547 1.00 84.62 625 ILE A N 1
ATOM 4738 C CA . ILE A 1 625 ? 12.672 -1.526 -20.658 1.00 84.62 625 ILE A CA 1
ATOM 4739 C C . ILE A 1 625 ? 12.233 -1.813 -22.096 1.00 84.62 625 ILE A C 1
ATOM 4741 O O . ILE A 1 625 ? 12.733 -2.748 -22.722 1.00 84.62 625 ILE A O 1
ATOM 4745 N N . TRP A 1 626 ? 11.301 -1.015 -22.621 1.00 90.19 626 TRP A N 1
ATOM 4746 C CA . TRP A 1 626 ? 10.844 -1.103 -24.005 1.00 90.19 626 TRP A CA 1
ATOM 4747 C C . TRP A 1 626 ? 10.179 0.196 -24.463 1.00 90.19 626 TRP A C 1
ATOM 4749 O O . TRP A 1 626 ? 9.699 1.002 -23.665 1.00 90.19 626 TRP A O 1
ATOM 4759 N N . THR A 1 627 ? 10.099 0.353 -25.781 1.00 88.00 627 THR A N 1
ATOM 4760 C CA . THR A 1 627 ? 9.371 1.423 -26.462 1.00 88.00 627 THR A CA 1
ATOM 4761 C C . THR A 1 627 ? 8.415 0.838 -27.499 1.00 88.00 627 THR A C 1
ATOM 4763 O O . THR A 1 627 ? 8.730 -0.143 -28.175 1.00 88.00 627 THR A O 1
ATOM 4766 N N . HIS A 1 628 ? 7.226 1.426 -27.622 1.00 83.12 628 HIS A N 1
ATOM 4767 C CA . HIS A 1 628 ? 6.206 1.023 -28.586 1.00 83.12 628 HIS A CA 1
ATOM 4768 C C . HIS A 1 628 ? 5.822 2.215 -29.461 1.00 83.12 628 HIS A C 1
ATOM 4770 O O . HIS A 1 628 ? 5.140 3.123 -28.995 1.00 83.12 628 HIS A O 1
ATOM 4776 N N . GLY A 1 629 ? 6.281 2.224 -30.713 1.00 79.44 629 GLY A N 1
ATOM 4777 C CA . GLY A 1 629 ? 6.046 3.323 -31.648 1.00 79.44 629 GLY A CA 1
ATOM 4778 C C . GLY A 1 629 ? 4.701 3.211 -32.358 1.00 79.44 629 GLY A C 1
ATOM 4779 O O . GLY A 1 629 ? 4.533 2.340 -33.208 1.00 79.44 629 GLY A O 1
ATOM 4780 N N . ASP A 1 630 ? 3.780 4.121 -32.052 1.00 69.50 630 ASP A N 1
ATOM 4781 C CA . ASP A 1 630 ? 2.547 4.338 -32.814 1.00 69.50 630 ASP A CA 1
ATOM 4782 C C . ASP A 1 630 ? 2.341 5.854 -32.987 1.00 69.50 630 ASP A C 1
ATOM 4784 O O . ASP A 1 630 ? 1.818 6.554 -32.122 1.00 69.50 630 ASP A O 1
ATOM 4788 N N . TYR A 1 631 ? 2.903 6.369 -34.085 1.00 65.00 631 TYR A N 1
ATOM 4789 C CA . TYR A 1 631 ? 3.216 7.788 -34.304 1.00 65.00 631 TYR A CA 1
ATOM 4790 C C . TYR A 1 631 ? 2.013 8.656 -34.717 1.00 65.00 631 TYR A C 1
ATOM 4792 O O . TYR A 1 631 ? 2.174 9.857 -34.932 1.00 65.00 631 TYR A O 1
ATOM 4800 N N . GLU A 1 632 ? 0.817 8.074 -34.848 1.00 65.88 632 GLU A N 1
ATOM 4801 C CA . GLU A 1 632 ? -0.385 8.788 -35.313 1.00 65.88 632 GLU A CA 1
ATOM 4802 C C . GLU A 1 632 ? -1.580 8.683 -34.353 1.00 65.88 632 GLU A C 1
ATOM 4804 O O . GLU A 1 632 ? -2.629 9.283 -34.605 1.00 65.88 632 GLU A O 1
ATOM 4809 N N . ALA A 1 633 ? -1.449 7.945 -33.250 1.00 64.69 633 ALA A N 1
ATOM 4810 C CA . ALA A 1 633 ? -2.563 7.687 -32.352 1.00 64.69 633 ALA A CA 1
ATOM 4811 C C . ALA A 1 633 ? -2.808 8.813 -31.335 1.00 64.69 633 ALA A C 1
ATOM 4813 O O . ALA A 1 633 ? -1.888 9.441 -30.811 1.00 64.69 633 ALA A O 1
ATOM 4814 N N . ARG A 1 634 ? -4.088 9.069 -31.040 1.00 72.56 634 ARG A N 1
ATOM 4815 C CA . ARG A 1 634 ? -4.485 9.727 -29.791 1.00 72.56 634 ARG A CA 1
ATOM 4816 C C . ARG A 1 634 ? -4.498 8.679 -28.696 1.00 72.56 634 ARG A C 1
ATOM 4818 O O . ARG A 1 634 ? -5.095 7.624 -28.888 1.00 72.56 634 ARG A O 1
ATOM 4825 N N . PHE A 1 635 ? -3.876 8.984 -27.565 1.00 75.75 635 PHE A N 1
ATOM 4826 C CA . PHE A 1 635 ? -3.781 8.050 -26.453 1.00 75.75 635 PHE A CA 1
ATOM 4827 C C . PHE A 1 635 ? -4.600 8.537 -25.270 1.00 75.75 635 PHE A C 1
ATOM 4829 O O . PHE A 1 635 ? -4.576 9.720 -24.930 1.00 75.75 635 PHE A O 1
ATOM 4836 N N . THR A 1 636 ? -5.304 7.610 -24.630 1.00 84.12 636 THR A N 1
ATOM 4837 C CA . THR A 1 636 ? -5.787 7.815 -23.261 1.00 84.12 636 THR A CA 1
ATOM 4838 C C . THR A 1 636 ? -4.632 7.635 -22.283 1.00 84.12 636 THR A C 1
ATOM 4840 O O . THR A 1 636 ? -3.621 7.013 -22.615 1.00 84.12 636 THR A O 1
ATOM 4843 N N . GLU A 1 637 ? -4.801 8.104 -21.047 1.00 83.62 637 GLU A N 1
ATOM 4844 C CA . GLU A 1 637 ? -3.882 7.722 -19.974 1.00 83.62 637 GLU A CA 1
ATOM 4845 C C . GLU A 1 637 ? -3.841 6.187 -19.855 1.00 83.62 637 GLU A C 1
ATOM 4847 O O . GLU A 1 637 ? -4.901 5.546 -19.853 1.00 83.62 637 GLU A O 1
ATOM 4852 N N . PRO A 1 638 ? -2.647 5.567 -19.839 1.00 87.25 638 PRO A N 1
ATOM 4853 C CA . PRO A 1 638 ? -2.541 4.121 -19.778 1.00 87.25 638 PRO A CA 1
ATOM 4854 C C . PRO A 1 638 ? -2.858 3.625 -18.367 1.00 87.25 638 PRO A C 1
ATOM 4856 O O . PRO A 1 638 ? -2.605 4.309 -17.378 1.00 87.25 638 PRO A O 1
ATOM 4859 N N . VAL A 1 639 ? -3.363 2.402 -18.251 1.00 88.31 639 VAL A N 1
ATOM 4860 C CA . VAL A 1 639 ? -3.734 1.804 -16.965 1.00 88.31 639 VAL A CA 1
ATOM 4861 C C . VAL A 1 639 ? -3.116 0.433 -16.820 1.00 88.31 639 VAL A C 1
ATOM 4863 O O . VAL A 1 639 ? -2.980 -0.322 -17.782 1.00 88.31 639 VAL A O 1
ATOM 4866 N N . TRP A 1 640 ? -2.736 0.101 -15.596 1.00 88.00 640 TRP A N 1
ATOM 4867 C CA . TRP A 1 640 ? -2.181 -1.202 -15.290 1.00 88.00 640 TRP A CA 1
ATOM 4868 C C . TRP A 1 640 ? -3.249 -2.164 -14.815 1.00 88.00 640 TRP A C 1
ATOM 4870 O O . TRP A 1 640 ? -4.034 -1.841 -13.929 1.00 88.00 640 TRP A O 1
ATOM 4880 N N . LEU A 1 641 ? -3.194 -3.381 -15.342 1.00 88.88 641 LEU A N 1
ATOM 4881 C CA . LEU A 1 641 ? -4.004 -4.489 -14.873 1.00 88.88 641 LEU A CA 1
ATOM 4882 C C . LEU A 1 641 ? -3.130 -5.746 -14.812 1.00 88.88 641 LEU A C 1
ATOM 4884 O O . LEU A 1 641 ? -2.777 -6.351 -15.828 1.00 88.88 641 LEU A O 1
ATOM 4888 N N . GLY A 1 642 ? -2.700 -6.090 -13.596 1.00 87.50 642 GLY A N 1
ATOM 4889 C CA . GLY A 1 642 ? -1.680 -7.115 -13.375 1.00 87.50 642 GLY A CA 1
ATOM 4890 C C . GLY A 1 642 ? -0.354 -6.758 -14.058 1.00 87.50 642 GLY A C 1
ATOM 4891 O O . GLY A 1 642 ? 0.242 -5.724 -13.767 1.00 87.50 642 GLY A O 1
ATOM 4892 N N . ASP A 1 643 ? 0.101 -7.618 -14.972 1.00 89.44 643 ASP A N 1
ATOM 4893 C CA . ASP A 1 643 ? 1.328 -7.426 -15.764 1.00 89.44 643 ASP A CA 1
ATOM 4894 C C . ASP A 1 643 ? 1.050 -6.937 -17.201 1.00 89.44 643 ASP A C 1
ATOM 4896 O O . ASP A 1 643 ? 1.907 -7.069 -18.078 1.00 89.44 643 ASP A O 1
ATOM 4900 N N . THR A 1 644 ? -0.141 -6.384 -17.465 1.00 91.81 644 THR A N 1
ATOM 4901 C CA . THR A 1 644 ? -0.503 -5.816 -18.775 1.00 91.81 644 THR A CA 1
ATOM 4902 C C . THR A 1 644 ? -0.850 -4.333 -18.662 1.00 91.81 644 THR A C 1
ATOM 4904 O O . THR A 1 644 ? -1.692 -3.944 -17.852 1.00 91.81 644 THR A O 1
ATOM 4907 N N . LEU A 1 645 ? -0.192 -3.513 -19.482 1.00 91.69 645 LEU A N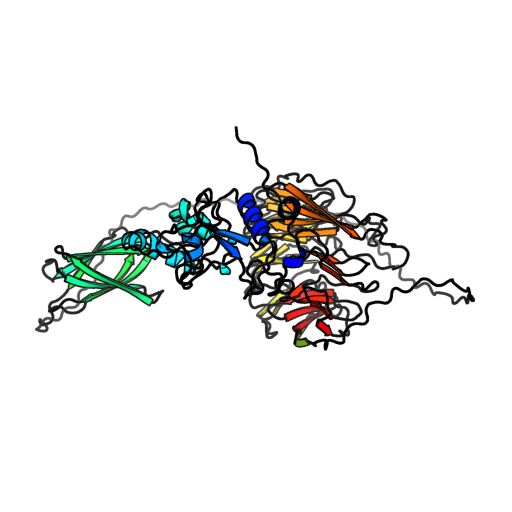 1
ATOM 4908 C CA . LEU A 1 645 ? -0.468 -2.091 -19.639 1.00 91.69 645 LEU A CA 1
ATOM 4909 C C . LEU A 1 645 ? -1.535 -1.923 -20.715 1.00 91.69 645 LEU A C 1
ATOM 4911 O O . LEU A 1 645 ? -1.301 -2.294 -21.862 1.00 91.69 645 LEU A O 1
ATOM 4915 N N . PHE A 1 646 ? -2.675 -1.349 -20.363 1.00 92.62 646 PHE A N 1
ATOM 4916 C CA . PHE A 1 646 ? -3.745 -1.044 -21.300 1.00 92.62 646 PHE A CA 1
ATOM 4917 C C . PHE A 1 646 ? -3.726 0.431 -21.677 1.00 92.62 646 PHE A C 1
ATOM 4919 O O . PHE A 1 646 ? -3.558 1.291 -20.819 1.00 92.62 646 PHE A O 1
ATOM 4926 N N . TYR A 1 647 ? -3.926 0.727 -22.953 1.00 92.19 647 TYR A N 1
ATOM 4927 C CA . TYR A 1 647 ? -4.103 2.081 -23.468 1.00 92.19 647 TYR A CA 1
ATOM 4928 C C . TYR A 1 647 ? -5.037 2.050 -24.672 1.00 92.19 647 TYR A C 1
ATOM 4930 O O . TYR A 1 647 ? -5.116 1.049 -25.388 1.00 92.19 647 TYR A O 1
ATOM 4938 N N . TYR A 1 648 ? -5.749 3.144 -24.910 1.00 91.38 648 TYR A N 1
ATOM 4939 C CA . TYR A 1 648 ? -6.489 3.329 -26.148 1.00 91.38 648 TYR A CA 1
ATOM 4940 C C . TYR A 1 648 ? -5.637 4.081 -27.170 1.00 91.38 648 TYR A C 1
ATOM 4942 O O . TYR A 1 648 ? -4.845 4.940 -26.798 1.00 91.38 648 TYR A O 1
ATOM 4950 N N . SER A 1 649 ? -5.794 3.730 -28.442 1.00 90.00 649 SER A N 1
ATOM 4951 C CA . SER A 1 649 ? -5.128 4.324 -29.606 1.00 90.00 649 SER A CA 1
ATOM 4952 C C . SER A 1 649 ? -6.121 4.387 -30.773 1.00 90.00 649 SER A C 1
ATOM 4954 O O . SER A 1 649 ? -7.238 3.877 -30.663 1.00 90.00 649 SER A O 1
ATOM 4956 N N . ASN A 1 650 ? -5.719 4.929 -31.928 1.00 84.50 650 ASN A N 1
ATOM 4957 C CA . ASN A 1 650 ? -6.559 4.880 -33.136 1.00 84.50 650 ASN A CA 1
ATOM 4958 C C . ASN A 1 650 ? -6.858 3.436 -33.595 1.00 84.50 650 ASN A C 1
ATOM 4960 O O . ASN A 1 650 ? -7.857 3.202 -34.270 1.00 84.50 650 ASN A O 1
ATOM 4964 N N . ASP A 1 651 ? -6.010 2.478 -33.210 1.00 85.31 651 ASP A N 1
ATOM 4965 C CA . ASP A 1 651 ? -6.156 1.043 -33.479 1.00 85.31 651 ASP A CA 1
ATOM 4966 C C . ASP A 1 651 ? -7.103 0.331 -32.490 1.00 85.31 651 ASP A C 1
ATOM 4968 O O . ASP A 1 651 ? -7.295 -0.888 -32.563 1.00 85.31 651 ASP A O 1
ATOM 4972 N N . GLY A 1 652 ? -7.684 1.075 -31.547 1.00 91.44 652 GLY A N 1
ATOM 4973 C CA . GLY A 1 652 ? -8.523 0.557 -30.477 1.00 91.44 652 GLY A CA 1
ATOM 4974 C C . GLY A 1 652 ? -7.782 0.398 -29.149 1.00 91.44 652 GLY A C 1
ATOM 4975 O O . GLY A 1 652 ? -6.689 0.935 -28.931 1.00 91.44 652 GLY A O 1
ATOM 4976 N N . LEU A 1 653 ? -8.405 -0.346 -28.235 1.00 94.19 653 LEU A N 1
ATOM 4977 C CA . LEU A 1 653 ? -7.856 -0.665 -26.921 1.00 94.19 653 LEU A CA 1
ATOM 4978 C C . LEU A 1 653 ? -6.789 -1.752 -27.061 1.00 94.19 653 LEU A C 1
ATOM 4980 O O . LEU A 1 653 ? -7.079 -2.861 -27.514 1.00 94.19 653 LEU A O 1
ATOM 4984 N N . THR A 1 654 ? -5.564 -1.442 -26.650 1.00 94.06 654 THR A N 1
ATOM 4985 C CA . THR A 1 654 ? -4.399 -2.324 -26.747 1.00 94.06 654 THR A CA 1
ATOM 4986 C C . THR A 1 654 ? -3.860 -2.638 -25.356 1.00 94.06 654 THR A C 1
ATOM 4988 O O . THR A 1 654 ? -3.757 -1.752 -24.513 1.00 94.06 654 THR A O 1
ATOM 4991 N N . GLY A 1 655 ? -3.521 -3.905 -25.117 1.00 93.81 655 GLY A N 1
ATOM 4992 C CA . GLY A 1 655 ? -2.814 -4.364 -23.922 1.00 93.81 655 GLY A CA 1
ATOM 4993 C C . GLY A 1 655 ? -1.396 -4.811 -24.271 1.00 93.81 655 GLY A C 1
ATOM 4994 O O . GLY A 1 655 ? -1.236 -5.635 -25.172 1.00 93.81 655 GLY A O 1
ATOM 4995 N N . CYS A 1 656 ? -0.388 -4.316 -23.554 1.00 92.75 656 CYS A N 1
ATOM 4996 C CA . CYS A 1 656 ? 1.025 -4.646 -23.749 1.00 92.75 656 CYS A CA 1
ATOM 4997 C C . CYS A 1 656 ? 1.636 -5.304 -22.509 1.00 92.75 656 CYS A C 1
ATOM 4999 O O . CYS A 1 656 ? 1.401 -4.879 -21.378 1.00 92.75 656 CYS A O 1
ATOM 5001 N N . GLY A 1 657 ? 2.441 -6.343 -22.719 1.00 90.69 657 GLY A N 1
ATOM 5002 C CA . GLY A 1 657 ? 3.154 -7.047 -21.660 1.00 90.69 657 GLY A CA 1
ATOM 5003 C C . GLY A 1 657 ? 4.172 -6.151 -20.959 1.00 90.69 657 GLY A C 1
ATOM 5004 O O . GLY A 1 657 ? 4.952 -5.440 -21.594 1.00 90.69 657 GLY A O 1
ATOM 5005 N N . LYS A 1 658 ? 4.208 -6.210 -19.627 1.00 87.38 658 LYS A N 1
ATOM 5006 C CA . LYS A 1 658 ? 5.088 -5.362 -18.818 1.00 87.38 658 LYS A CA 1
ATOM 5007 C C . LYS A 1 658 ? 6.571 -5.521 -19.110 1.00 87.38 658 LYS A C 1
ATOM 5009 O O . LYS A 1 658 ? 7.302 -4.537 -19.094 1.00 87.38 658 LYS A O 1
ATOM 5014 N N . SER A 1 659 ? 7.025 -6.743 -19.358 1.00 85.19 659 SER A N 1
ATOM 5015 C CA . SER A 1 659 ? 8.450 -7.050 -19.499 1.00 85.19 659 SER A CA 1
ATOM 5016 C C . SER A 1 659 ? 9.037 -6.699 -20.862 1.00 85.19 659 SER A C 1
ATOM 5018 O O . SER A 1 659 ? 10.240 -6.485 -20.947 1.00 85.19 659 SER A O 1
ATOM 5020 N N . ASP A 1 660 ? 8.230 -6.690 -21.921 1.00 88.19 660 ASP A N 1
ATOM 5021 C CA . ASP A 1 660 ? 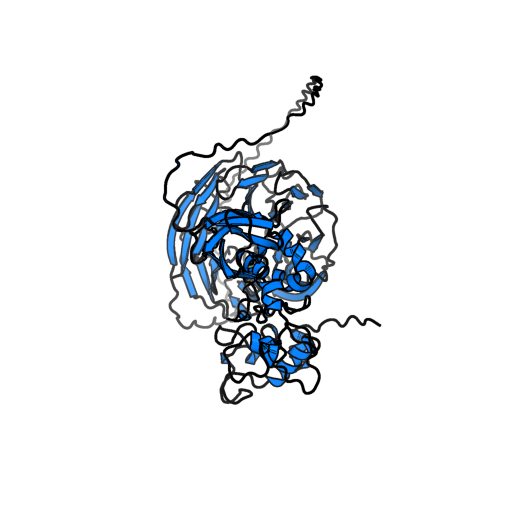8.721 -6.680 -23.304 1.00 88.19 660 ASP A CA 1
ATOM 5022 C C . ASP A 1 660 ? 7.919 -5.784 -24.261 1.00 88.19 660 ASP A C 1
ATOM 5024 O O . ASP A 1 660 ? 8.310 -5.638 -25.418 1.00 88.19 660 ASP A O 1
ATOM 5028 N N . GLY A 1 661 ? 6.807 -5.196 -23.810 1.00 90.31 661 GLY A N 1
ATOM 5029 C CA . GLY A 1 661 ? 5.952 -4.345 -24.636 1.00 90.31 661 GLY A CA 1
ATOM 5030 C C . GLY A 1 661 ? 5.208 -5.119 -25.721 1.00 90.31 661 GLY A C 1
ATOM 5031 O O . GLY A 1 661 ? 4.649 -4.509 -26.635 1.00 90.31 661 GLY A O 1
ATOM 5032 N N . ALA A 1 662 ? 5.203 -6.455 -25.656 1.00 91.25 662 ALA A N 1
ATOM 5033 C CA . ALA A 1 662 ? 4.519 -7.280 -26.635 1.00 91.25 662 ALA A CA 1
ATOM 5034 C C . ALA A 1 662 ? 3.009 -7.071 -26.519 1.00 91.25 662 ALA A C 1
ATOM 5036 O O . ALA A 1 662 ? 2.450 -7.140 -25.425 1.00 91.25 662 ALA A O 1
ATOM 5037 N N . VAL A 1 663 ? 2.336 -6.855 -27.650 1.00 92.19 663 VAL A N 1
ATOM 5038 C CA . VAL A 1 663 ? 0.875 -6.736 -27.683 1.00 92.19 663 VAL A CA 1
ATOM 5039 C C . VAL A 1 663 ? 0.262 -8.076 -27.277 1.00 92.19 663 VAL A C 1
ATOM 5041 O O . VAL A 1 663 ? 0.391 -9.075 -27.987 1.00 92.19 663 VAL A O 1
ATOM 5044 N N . THR A 1 664 ? -0.399 -8.098 -26.125 1.00 94.00 664 THR A N 1
ATOM 5045 C CA . THR A 1 664 ? -1.074 -9.273 -25.566 1.00 94.00 664 THR A CA 1
ATOM 5046 C C . THR A 1 664 ? -2.575 -9.251 -25.836 1.00 94.00 664 THR A C 1
ATOM 5048 O O . THR A 1 664 ? -3.170 -10.317 -26.002 1.00 94.00 664 THR A O 1
ATOM 5051 N N . HIS A 1 665 ? -3.175 -8.059 -25.929 1.00 95.31 665 HIS A N 1
ATOM 5052 C CA . HIS A 1 665 ? -4.615 -7.872 -26.127 1.00 95.31 665 HIS A CA 1
ATOM 5053 C C . HIS A 1 665 ? -4.896 -6.766 -27.142 1.00 95.31 665 HIS A C 1
ATOM 5055 O O . HIS A 1 665 ? -4.148 -5.789 -27.224 1.00 95.31 665 HIS A O 1
ATOM 5061 N N . ARG A 1 666 ? -5.993 -6.902 -27.893 1.00 94.81 666 ARG A N 1
ATOM 5062 C CA . ARG A 1 666 ? -6.494 -5.850 -28.785 1.00 94.81 666 ARG A CA 1
ATOM 5063 C C . ARG A 1 666 ? -8.007 -5.953 -28.947 1.00 94.81 666 ARG A C 1
ATOM 5065 O O . ARG A 1 666 ? -8.534 -7.042 -29.165 1.00 94.81 666 ARG A O 1
ATOM 5072 N N . MET A 1 667 ? -8.688 -4.815 -28.893 1.00 94.94 667 MET A N 1
ATOM 5073 C CA . MET A 1 667 ? -10.112 -4.688 -29.192 1.00 94.94 667 MET A CA 1
ATOM 5074 C C . MET A 1 667 ? -10.367 -3.417 -29.991 1.00 94.94 667 MET A C 1
ATOM 5076 O O . MET A 1 667 ? -10.043 -2.320 -29.542 1.00 94.94 667 MET A O 1
ATOM 5080 N N . GLU A 1 668 ? -10.990 -3.571 -31.157 1.00 94.75 668 GLU A N 1
ATOM 5081 C CA . GLU A 1 668 ? -11.539 -2.437 -31.896 1.00 94.75 668 GLU A CA 1
ATOM 5082 C C . GLU A 1 668 ? -12.744 -1.879 -31.132 1.00 94.75 668 GLU A C 1
ATOM 5084 O O . GLU A 1 668 ? -13.654 -2.623 -30.751 1.00 94.75 668 GLU A O 1
ATOM 5089 N N . ILE A 1 669 ? -12.747 -0.567 -30.915 1.00 92.06 669 ILE A N 1
ATOM 5090 C CA . ILE A 1 669 ? -13.870 0.167 -30.335 1.00 92.06 669 ILE A CA 1
ATOM 5091 C C . ILE A 1 669 ? -14.338 1.144 -31.408 1.00 92.06 669 ILE A C 1
ATOM 5093 O O . ILE A 1 669 ? -13.536 1.830 -32.034 1.00 92.06 669 ILE A O 1
ATOM 5097 N N . ASP A 1 670 ? -15.640 1.159 -31.660 1.00 92.00 670 ASP A N 1
ATOM 5098 C CA . ASP A 1 670 ? -16.285 1.911 -32.736 1.00 92.00 670 ASP A CA 1
ATOM 5099 C C . ASP A 1 670 ? -16.489 3.404 -32.424 1.00 92.00 670 ASP A C 1
ATOM 5101 O O . ASP A 1 670 ? -17.056 4.135 -33.235 1.00 92.00 670 ASP A O 1
ATOM 5105 N N . GLU A 1 671 ? -16.019 3.855 -31.262 1.00 90.69 671 GLU A N 1
ATOM 5106 C CA . GLU A 1 671 ? -16.193 5.199 -30.713 1.00 90.69 671 GLU A CA 1
ATOM 5107 C C . GLU A 1 671 ? -14.878 5.686 -30.095 1.00 90.69 671 GLU A C 1
ATOM 5109 O O . GLU A 1 671 ? -14.102 4.881 -29.576 1.00 90.69 671 GLU A O 1
ATOM 5114 N N . GLU A 1 672 ? -14.634 7.000 -30.113 1.00 89.75 672 GLU A N 1
ATOM 5115 C CA . GLU A 1 672 ? -13.453 7.576 -29.462 1.00 89.75 672 GLU A CA 1
ATOM 5116 C C . GLU A 1 672 ? -13.542 7.370 -27.942 1.00 89.75 672 GLU A C 1
ATOM 5118 O O . GLU A 1 672 ? -14.490 7.816 -27.286 1.00 89.75 672 GLU A O 1
ATOM 5123 N N . VAL A 1 673 ? -12.555 6.669 -27.378 1.00 89.12 673 VAL A N 1
ATOM 5124 C CA . VAL A 1 673 ? -12.408 6.525 -25.928 1.00 89.12 673 VAL A CA 1
ATOM 5125 C C . VAL A 1 673 ? -11.708 7.766 -25.395 1.00 89.12 673 VAL A C 1
ATOM 5127 O O . VAL A 1 673 ? -10.596 8.093 -25.803 1.00 89.12 673 VAL A O 1
ATOM 5130 N N . VAL A 1 674 ? -12.369 8.445 -24.464 1.00 87.56 674 VAL A N 1
ATOM 5131 C CA . VAL A 1 674 ? -11.882 9.676 -23.831 1.00 87.56 674 VAL A CA 1
ATOM 5132 C C . VAL A 1 674 ? -11.232 9.409 -22.477 1.00 87.56 674 VAL A C 1
ATOM 5134 O O . VAL A 1 674 ? -10.358 10.164 -22.059 1.00 87.56 674 VAL A O 1
ATOM 5137 N N . THR A 1 675 ? -11.625 8.329 -21.797 1.00 87.75 675 THR A N 1
ATOM 5138 C CA . THR A 1 675 ? -11.084 7.947 -20.488 1.00 87.75 675 THR A CA 1
ATOM 5139 C C . THR A 1 675 ? -10.868 6.447 -20.392 1.00 87.75 675 THR A C 1
ATOM 5141 O O . THR A 1 675 ? -11.626 5.652 -20.950 1.00 87.75 675 THR A O 1
ATOM 5144 N N . LEU A 1 676 ? -9.831 6.067 -19.650 1.00 89.56 676 LEU A N 1
ATOM 5145 C CA . LEU A 1 676 ? -9.477 4.687 -19.358 1.00 89.56 676 LEU A CA 1
ATOM 5146 C C . LEU A 1 676 ? -9.093 4.585 -17.877 1.00 89.56 676 LEU A C 1
ATOM 5148 O O . LEU A 1 676 ? -8.348 5.416 -17.360 1.00 89.56 676 LEU A O 1
ATOM 5152 N N . SER A 1 677 ? -9.615 3.586 -17.172 1.00 89.12 677 SER A N 1
ATOM 5153 C CA . SER A 1 677 ? -9.269 3.296 -15.769 1.00 89.12 677 SER A CA 1
ATOM 5154 C C . SER A 1 677 ? -9.214 1.790 -15.527 1.00 89.12 677 SER A C 1
ATOM 5156 O O . SER A 1 677 ? -9.868 1.027 -16.236 1.00 89.12 677 SER A O 1
ATOM 5158 N N . SER A 1 678 ? -8.434 1.341 -14.544 1.00 87.94 678 SER A N 1
ATOM 5159 C CA . SER A 1 678 ? -8.511 -0.041 -14.057 1.00 87.94 678 SER A CA 1
ATOM 5160 C C . SER A 1 678 ? -9.732 -0.221 -13.151 1.00 87.94 678 SER A C 1
ATOM 5162 O O . SER A 1 678 ? -10.224 0.746 -12.569 1.00 87.94 678 SER A O 1
ATOM 5164 N N . PHE A 1 679 ? -10.244 -1.449 -13.066 1.00 85.06 679 PHE A N 1
ATOM 5165 C CA . PHE A 1 679 ? -11.228 -1.873 -12.073 1.00 85.06 679 PHE A CA 1
ATOM 5166 C C . PHE A 1 679 ? -11.108 -3.374 -11.796 1.00 85.06 679 PHE A C 1
ATOM 5168 O O . PHE A 1 679 ? -11.544 -4.190 -12.609 1.00 85.06 679 PHE A O 1
ATOM 5175 N N . ALA A 1 680 ? -10.556 -3.756 -10.646 1.00 84.56 680 ALA A N 1
ATOM 5176 C CA . ALA A 1 680 ? -10.299 -5.142 -10.263 1.00 84.56 680 ALA A CA 1
ATOM 5177 C C . ALA A 1 680 ? -9.494 -5.907 -11.333 1.00 84.56 680 ALA A C 1
ATOM 5179 O O . ALA A 1 680 ? -8.309 -5.652 -11.505 1.00 84.56 680 ALA A O 1
ATOM 5180 N N . GLU A 1 681 ? -10.125 -6.846 -12.046 1.00 90.94 681 GLU A N 1
ATOM 5181 C CA . GLU A 1 681 ? -9.541 -7.607 -13.167 1.00 90.94 681 GLU A CA 1
ATOM 5182 C C . GLU A 1 681 ? -10.013 -7.084 -14.538 1.00 90.94 681 GLU A C 1
ATOM 5184 O O . GLU A 1 681 ? -9.908 -7.769 -15.550 1.00 90.94 681 GLU A O 1
ATOM 5189 N N . SER A 1 682 ? -10.567 -5.875 -14.583 1.00 92.75 682 SER A N 1
ATOM 5190 C CA . SER A 1 682 ? -11.158 -5.249 -15.767 1.00 92.75 682 SER A CA 1
ATOM 5191 C C . SER A 1 682 ? -10.580 -3.859 -16.019 1.00 92.75 682 SER A C 1
ATOM 5193 O O . SER A 1 682 ? -9.910 -3.267 -15.174 1.00 92.75 682 SER A O 1
ATOM 5195 N N . VAL A 1 683 ? -10.867 -3.320 -17.197 1.00 93.25 683 VAL A N 1
ATOM 5196 C CA . VAL A 1 683 ? -10.697 -1.907 -17.522 1.00 93.25 683 VAL A CA 1
ATOM 5197 C C . VAL A 1 683 ? -12.062 -1.278 -17.758 1.00 93.25 683 VAL A C 1
ATOM 5199 O O . VAL A 1 683 ? -12.961 -1.910 -18.313 1.00 93.25 683 VAL A O 1
ATOM 5202 N N . ILE A 1 684 ? -12.227 -0.031 -17.337 1.00 92.25 684 ILE A N 1
ATOM 5203 C CA . ILE A 1 684 ? -13.417 0.762 -17.620 1.00 92.25 684 ILE A CA 1
ATOM 5204 C C . ILE A 1 684 ? -13.032 1.844 -18.615 1.00 92.25 684 ILE A C 1
ATOM 5206 O O . ILE A 1 684 ? -12.050 2.559 -18.415 1.00 92.25 684 ILE A O 1
ATOM 5210 N N . ILE A 1 685 ? -13.810 1.948 -19.686 1.00 93.25 685 ILE A N 1
ATOM 5211 C CA . ILE A 1 685 ? -13.645 2.966 -20.717 1.00 93.25 685 ILE A CA 1
ATOM 5212 C C . ILE A 1 685 ? -14.840 3.908 -20.733 1.00 93.25 685 ILE A C 1
ATOM 5214 O O . ILE A 1 685 ? -15.988 3.464 -20.662 1.00 93.25 685 ILE A O 1
ATOM 5218 N N . GLY A 1 686 ? -14.569 5.203 -20.851 1.00 91.25 686 GLY A N 1
ATOM 5219 C CA . GLY A 1 686 ? -15.555 6.230 -21.168 1.00 91.25 686 GLY A CA 1
ATOM 5220 C C . GLY A 1 686 ? -15.369 6.719 -22.599 1.00 91.25 686 GLY A C 1
ATOM 5221 O O . GLY A 1 686 ? -14.242 6.892 -23.056 1.00 91.25 686 GLY A O 1
ATOM 5222 N N . THR A 1 687 ? -16.465 6.935 -23.317 1.00 91.56 687 THR A N 1
ATOM 5223 C CA . THR A 1 687 ? -16.458 7.324 -24.739 1.00 91.56 687 THR A CA 1
ATOM 5224 C C . THR A 1 687 ? -16.969 8.750 -24.945 1.00 91.56 687 THR A C 1
ATOM 5226 O O . THR A 1 687 ? -17.675 9.301 -24.095 1.00 91.56 687 THR A O 1
ATOM 5229 N N . GLU A 1 688 ? -16.672 9.337 -26.104 1.00 88.81 688 GLU A N 1
ATOM 5230 C CA . GLU A 1 688 ? -17.243 10.621 -26.556 1.00 88.81 688 GLU A CA 1
ATOM 5231 C C . GLU A 1 688 ? -18.776 10.588 -26.744 1.00 88.81 688 GLU A C 1
ATOM 5233 O O . GLU A 1 688 ? -19.430 11.608 -26.938 1.00 88.81 688 GLU A O 1
ATOM 5238 N N . SER A 1 689 ? -19.399 9.408 -26.730 1.00 88.69 689 SER A N 1
ATOM 5239 C CA . SER A 1 689 ? -20.859 9.296 -26.796 1.00 88.69 689 SER A CA 1
ATOM 5240 C C . SER A 1 689 ? -21.518 9.321 -25.411 1.00 88.69 689 SER A C 1
ATOM 5242 O O . SER A 1 689 ? -22.741 9.193 -25.304 1.00 88.69 689 SER A O 1
ATOM 5244 N N . GLY A 1 690 ? -20.713 9.436 -24.346 1.00 87.88 690 GLY A N 1
ATOM 5245 C CA . GLY A 1 690 ? -21.166 9.335 -22.960 1.00 87.88 690 GLY A CA 1
ATOM 5246 C C . GLY A 1 690 ? -21.454 7.900 -22.507 1.00 87.88 690 GLY A C 1
ATOM 5247 O O . GLY A 1 690 ? -22.043 7.703 -21.438 1.00 87.88 690 GLY A O 1
ATOM 5248 N N . LYS A 1 691 ? -21.066 6.884 -23.294 1.00 91.44 691 LYS A N 1
ATOM 5249 C CA . LYS A 1 691 ? -21.118 5.481 -22.861 1.00 91.44 691 LYS A CA 1
ATOM 5250 C C . LYS A 1 691 ? -19.922 5.137 -21.993 1.00 91.44 691 LYS A C 1
ATOM 5252 O O . LYS A 1 691 ? -18.794 5.531 -22.292 1.00 91.44 691 LYS A O 1
ATOM 5257 N N . THR A 1 692 ? -20.179 4.317 -20.985 1.00 91.44 692 THR A N 1
ATOM 5258 C CA . THR A 1 692 ? -19.176 3.717 -20.111 1.00 91.44 692 THR A CA 1
ATOM 5259 C C . THR A 1 692 ? -19.273 2.201 -20.222 1.00 91.44 692 THR A C 1
ATOM 5261 O O . THR A 1 692 ? -20.369 1.648 -20.119 1.00 91.44 692 THR A O 1
ATOM 5264 N N . ARG A 1 693 ? -18.148 1.523 -20.461 1.00 93.88 693 ARG A N 1
ATOM 5265 C CA . ARG A 1 693 ? -18.095 0.063 -20.655 1.00 93.88 693 ARG A CA 1
ATOM 5266 C C . ARG A 1 693 ? -17.058 -0.536 -19.720 1.00 93.88 693 ARG A C 1
ATOM 5268 O O . ARG A 1 693 ? -15.980 0.039 -19.584 1.00 93.88 693 ARG A O 1
ATOM 5275 N N . MET A 1 694 ? -17.361 -1.683 -19.123 1.00 94.06 694 MET A N 1
ATOM 5276 C CA . MET A 1 694 ? -16.389 -2.484 -18.376 1.00 94.06 694 MET A CA 1
ATOM 5277 C C . MET A 1 694 ? -15.979 -3.696 -19.205 1.00 94.06 694 MET A C 1
ATOM 5279 O O . MET A 1 694 ? -16.828 -4.473 -19.646 1.00 94.06 694 MET A O 1
ATOM 5283 N N . LEU A 1 695 ? -14.676 -3.828 -19.430 1.00 95.31 695 LEU A N 1
ATOM 5284 C CA . LEU A 1 695 ? -14.068 -4.831 -20.293 1.00 95.31 695 LEU A CA 1
ATOM 5285 C C . LEU A 1 695 ? -13.068 -5.662 -19.487 1.00 95.31 695 LEU A C 1
ATOM 5287 O O . LEU A 1 695 ? -12.119 -5.120 -18.924 1.00 95.31 695 LEU A O 1
ATOM 5291 N N . THR A 1 696 ? -13.245 -6.974 -19.463 1.00 95.00 696 THR A N 1
ATOM 5292 C CA . THR A 1 696 ? -12.333 -7.919 -18.809 1.00 95.00 696 THR A CA 1
ATOM 5293 C C . THR A 1 696 ? -11.452 -8.586 -19.869 1.00 95.00 696 THR A C 1
ATOM 5295 O O . THR A 1 696 ? -11.993 -9.151 -20.820 1.00 95.00 696 THR A O 1
ATOM 5298 N N . PRO A 1 697 ? -10.113 -8.522 -19.771 1.00 94.19 697 PRO A N 1
ATOM 5299 C CA . PRO A 1 697 ? -9.228 -9.240 -20.692 1.00 94.19 697 PRO A CA 1
ATOM 5300 C C . PRO A 1 697 ? -9.350 -10.771 -20.538 1.00 94.19 697 PRO A C 1
ATOM 5302 O O . PRO A 1 697 ? -9.456 -11.262 -19.415 1.00 94.19 697 PRO A O 1
ATOM 5305 N N . ASP A 1 698 ? -9.312 -11.518 -21.652 1.00 91.19 698 ASP A N 1
ATOM 5306 C CA . ASP A 1 698 ? -9.551 -12.983 -21.702 1.00 91.19 698 ASP A CA 1
ATOM 5307 C C . ASP A 1 698 ? -8.432 -13.893 -21.130 1.00 91.19 698 ASP A C 1
ATOM 5309 O O . ASP A 1 698 ? -7.214 -13.586 -21.241 1.00 91.19 698 ASP A O 1
#

Organism: Halorubrum sodomense (NCBI:txid35743)

Secondary structure (DSSP, 8-state):
-----PPPPHHHHHHHHT--GGGSSGGG--TTTSTTSSSSS-TTHHHHHHHHHHHTTTB-TTT--B--SS--EEEEESS-GGGT---SGGGEEEEEHHHHHHH-TT-TTSSS-GGGS-SSPPTTS-GGG--EEPP-SHHHHHHHHHHHHHHHHH----TTGGG--TTEE---HHHHHHHHHHHHHHHHHTTPPPEEEEEEEEEETT--B-TT-EEEEE-TTT--EEEEE--TTSEEEEEEETT-EEEEEEE-TTB--EEEEEETTSS-SEEEEEEPBTT---S---PPP----PPP-------PPP-----------------------PPPPPP-------PPPP-------------B-EEEEEEEE-SSS-EEEEEESSS-EEEEESSSSEEEEE-TTS-EEEEEE-SS---EEEEEETTEEEEESSEEEEEETTT--EEEEEE-S--STT---EEEE-SSEEEEEE-SSS-EEEEEETTT--EEEEE--S--EEEEEETTEEEEESSSEEEEE-TTT--PEE---PPP-S-EEEEEE-SSEEEEEE---BSSSSB---SPEEEEEEETTTTEEEEEEEEES---TTTT------PPPEESSSEEEEETTEEEEE-TTS-EEEEE--TT---PPPEEETTEEEEEETTEEEEEETTT--EEEEE--SS-EEEEEEETTEEEEEETTSEEEEEEE-

pLDDT: mean 79.4, std 20.14, range [22.42, 98.0]

Radius of gyration: 33.2 Å; chains: 1; bounding box: 72×79×113 Å

Foldseek 3Di:
DDDPPDQDDLVSLCVVLVPDCCQQFLVSFDLVQAVVSPSQHGNSNVSLVVSQCVSLVQAALWARPHVDDPFDKDKDFLQHVVNRTTSRSVRIHIHGQLLVCLQVVPPPPGDDHVQPDAQFTALNHNLLSGWGFADDDPVSCQVPVQQLQVQLVVFAADSNPSSDDPGTRRGGSNVSSCCVPCVCVSCVVSVWAFWDKQKEFEAEPVRQGDFQKKKKKAQPVPRDIDIDTAHPRRIDIDGGTAQGKIKIWIDDPQWDIDIDIDGAHDPDSYHYDYTYGDPPPDDDDDDDDDDDDDDDDDDDDDDDDDDDDDDDDDDDDDDDDDDDDDDDDDDDDDDDDDDDDDDDDDDDDPDPPDPDDPAFEWDFLDKDFDQAQWKADWDDDPFWTWIDHQAFQKIWIAGPNRHTQDMDGDPAGWLHWDAADNFWIWTDGQWTWIAGPRYRDTQDIGGDPPPDSPFSWDWYYYQFWIWTATFPPFGKIWIAGPRYRHTQDIDGDQGWDAWYDAPQKIWTDDQAIWIDHNVNHDPDIDDLDDPRAQDWQAWDDDNFWIKTWGDFDDDPQAGQDQQFIKIFIAGPVVSGTPDMDRPGRGDNSPPAVHHFRFDHFDDDQWTWTQGLQAIFTGGPRRHTQDGDGDNHWDWADWEDAPQWIWIQTPQGIWIAGNRYRHTNHGDDDPFAFHHWYDYHQWIWTMGSSRMIITIHTD

Sequence (698 aa):
MSSDKTTSTTREMYEKYGIDRKYDHPSNVSEENSHFGNGNYPPDWTDRREAVLEHQNGRCARCRISLSGEYYFNCHHYRPVSKNGQHSLSNLVNLCADCHKLIHPDVENLDGEWRDAPIFPHPDADPRMATVRRPVTDGEKQEFQPEISLIADKSPVGENEFANSAVTIPVSPGDALRMRNEFDQLLEDMGLAKSTALTIRTVNSEHSPLRDSLVEVAFPTSGTKMSSRTDKHGEVEFSIPSGTQVEVGITKDGFDQATSSFDVGGDEDYQEITLETSGQAGAAGSTPSTDSATSGGGGDESRRPILKTLGLVGVGGIAGYFFSGDSNQPSSASEDDVSGGDGTGTTQSDSPTSTDTPVKGFTEEWTDAIDTYETITTLERGDSAIYAGTDSSLVRSLSPEGKENWTQGFDGKLIHLGTTNDSLILVTTSLVTSLRKDSGETQWSVSHNATGYNSRPDAANNEDVVVLASSGQEKFLQAFSTSAGDTIWEMTDDYFYYPVFLNGSLFYSGGELKSIKEPGQSGEKSQVTIPETDYSGGLAVGESLAYYITGGGERGGAYSGSEPIELHAIELEREEVVWKETVASEINSEDTGVSPSISGPTINSGVFIYTTGGIWHGDFSGEEIWTHGDYEARFTEPVWLGDTLFYYSNDGLTGCGKSDGAVTHRMEIDEEVVTLSSFAESVIIGTESGKTRMLTPD